Protein AF-0000000076528788 (afdb_homodimer)

Foldseek 3Di:
DLVVLLVLLLVLLVVLPPPPPPDDDDPPVPDDLVRLLVVLLVLDPLQVVLVVLLVVLVCCLVCVCVVAPFAQLDADPVFALADADPNANLGAYNRRGRLSNQLSQQSNLLLVLLLLLLVLLLVVLLVLLLCLLQVPDPSVVVSLVVLVVLQVDDLLVVLQVVLVVVVVCNAPSVVLSVSSSVRRNSVSSNSSNVSSNVQCPDPVNVVCVVVVPDPVCSSVPRRCVSSVLSSVLSSLLSSLVSSVVQLVCLLVPSHHDPPHHHLSVQLNSCVVVCPPRVSSNPVSVVSSVSNSSSSVSNSVSSSLSSNPVNPSDDDD/DLVVLLVLLLLLLVVLPPPPPPDPDDPPVPDDLVRLLVVLLVLDPLQVVLVVLLVVLVCCLVCVCVVAPFAQLDADPVFALADADPNANLGAYNRRGRLSNQLSQQSNLLLVLLLLLLVLLLVVLLVLLLCLLQVPDPSVVVSLVVLVVLQVDDLLVVLQVVLVVVVVCNAPSVVLSVSSSVRRNSVSSNSSNVSSNVQCPDPVNVVCVVVVPDPVCSSVPRRCVSSVLSSVLSSLLSSLVSSVVQLVCLLVPSHHDPPHHHLSVQLNSCVVVCPPRVSSNPVSVVSSVSNSSSSVSNSVSSSLSSNPVNPSDDDD

Organism: NCBI:txid131109

Radius of gyration: 26.45 Å; Cα contacts (8 Å, |Δi|>4): 963; chains: 2; bounding box: 67×75×66 Å

Structure (mmCIF, N/CA/C/O backbone):
data_AF-0000000076528788-model_v1
#
loop_
_entity.id
_entity.type
_entity.pdbx_description
1 polymer 'Oligopeptide transport system permease protein OppC'
#
loop_
_atom_site.group_PDB
_atom_site.id
_atom_site.type_symbol
_atom_site.label_atom_id
_atom_site.label_alt_id
_atom_site.label_comp_id
_atom_site.label_asym_id
_atom_site.label_entity_id
_atom_site.label_seq_id
_atom_site.pdbx_PDB_ins_code
_atom_site.Cartn_x
_atom_site.Cartn_y
_atom_site.Cartn_z
_atom_site.occupancy
_atom_site.B_iso_or_equiv
_atom_site.auth_seq_id
_atom_site.auth_comp_id
_atom_site.auth_asym_id
_atom_site.auth_atom_id
_atom_site.pdbx_PDB_model_num
ATOM 1 N N . MET A 1 1 ? -3.965 7.141 0.232 1 37.44 1 MET A N 1
ATOM 2 C CA . MET A 1 1 ? -5.367 7.434 0.521 1 37.44 1 MET A CA 1
ATOM 3 C C . MET A 1 1 ? -5.621 7.445 2.025 1 37.44 1 MET A C 1
ATOM 5 O O . MET A 1 1 ? -6.188 8.406 2.553 1 37.44 1 MET A O 1
ATOM 9 N N . ALA A 1 2 ? -4.988 6.371 2.525 1 42.28 2 ALA A N 1
ATOM 10 C CA . ALA A 1 2 ? -5.285 6.242 3.949 1 42.28 2 ALA A CA 1
ATOM 11 C C . ALA A 1 2 ? -4.641 7.367 4.75 1 42.28 2 ALA A C 1
ATOM 13 O O . ALA A 1 2 ? -5.266 7.941 5.645 1 42.28 2 ALA A O 1
ATOM 14 N N . ALA A 1 3 ? -3.469 7.75 4.141 1 44.28 3 ALA A N 1
ATOM 15 C CA . ALA A 1 3 ? -2.701 8.734 4.902 1 44.28 3 ALA A CA 1
ATOM 16 C C . ALA A 1 3 ? -3.348 10.109 4.824 1 44.28 3 ALA A C 1
ATOM 18 O O . ALA A 1 3 ? -3.445 10.82 5.832 1 44.28 3 ALA A O 1
ATOM 19 N N . ASP A 1 4 ? -3.74 10.453 3.6 1 43.31 4 ASP A N 1
ATOM 20 C CA . ASP A 1 4 ? -4.398 11.742 3.436 1 43.31 4 ASP A CA 1
ATOM 21 C C . ASP A 1 4 ? -5.676 11.82 4.27 1 43.31 4 ASP A C 1
ATOM 23 O O . ASP A 1 4 ? -5.973 12.859 4.867 1 43.31 4 ASP A O 1
ATOM 27 N N . ILE A 1 5 ? -6.27 10.766 4.273 1 47.62 5 ILE A N 1
ATOM 28 C CA . ILE A 1 5 ? -7.504 10.688 5.047 1 47.62 5 ILE A CA 1
ATOM 29 C C . ILE A 1 5 ? -7.191 10.82 6.535 1 47.62 5 ILE A C 1
ATOM 31 O O . ILE A 1 5 ? -7.902 11.516 7.266 1 47.62 5 ILE A O 1
ATOM 35 N N . LEU A 1 6 ? -5.965 10.242 6.746 1 49.59 6 LEU A N 1
ATOM 36 C CA . LEU A 1 6 ? -5.605 10.281 8.156 1 49.59 6 LEU A CA 1
ATOM 37 C C . LEU A 1 6 ? -5.16 11.68 8.57 1 49.59 6 LEU A C 1
ATOM 39 O O . LEU A 1 6 ? -5.465 12.133 9.672 1 49.59 6 LEU A O 1
ATOM 43 N N . VAL A 1 7 ? -4.512 12.312 7.566 1 48.91 7 VAL A N 1
ATOM 44 C CA . VAL A 1 7 ? -4.086 13.688 7.832 1 48.91 7 VAL A CA 1
ATOM 45 C C . VAL A 1 7 ? -5.309 14.594 7.945 1 48.91 7 VAL A C 1
ATOM 47 O O . VAL A 1 7 ? -5.406 15.398 8.875 1 48.91 7 VAL A O 1
ATOM 50 N N . ALA A 1 8 ? -6.141 14.43 7.004 1 50.41 8 ALA A N 1
ATOM 51 C CA . ALA A 1 8 ? -7.371 15.211 7.027 1 50.41 8 ALA A CA 1
ATOM 52 C C . ALA A 1 8 ? -8.195 14.906 8.273 1 50.41 8 ALA A C 1
ATOM 54 O O . ALA A 1 8 ? -8.742 15.812 8.906 1 50.41 8 ALA A O 1
ATOM 55 N N . ALA A 1 9 ? -8.164 13.672 8.594 1 49.31 9 ALA A N 1
ATOM 56 C CA . ALA A 1 9 ? -8.891 13.25 9.789 1 49.31 9 ALA A CA 1
ATOM 57 C C . ALA A 1 9 ? -8.219 13.781 11.055 1 49.31 9 ALA A C 1
ATOM 59 O O . ALA A 1 9 ? -8.898 14.188 12 1 49.31 9 ALA A O 1
ATOM 60 N N . ALA A 1 10 ? -6.859 13.82 11.039 1 53.12 10 ALA A N 1
ATOM 61 C CA . ALA A 1 10 ? -6.117 14.367 12.172 1 53.12 10 ALA A CA 1
ATOM 62 C C . ALA A 1 10 ? -6.344 15.867 12.305 1 53.12 10 ALA A C 1
ATOM 64 O O . ALA A 1 10 ? -6.523 16.375 13.414 1 53.12 10 ALA A O 1
ATOM 65 N N . ASP A 1 11 ? -6.379 16.516 11.211 1 50.5 11 ASP A N 1
ATOM 66 C CA . ASP A 1 11 ? -6.66 17.953 11.227 1 50.5 11 ASP A CA 1
ATOM 67 C C . ASP A 1 11 ? -8.062 18.234 11.75 1 50.5 11 ASP A C 1
ATOM 69 O O . ASP A 1 11 ? -8.266 19.156 12.531 1 50.5 11 ASP A O 1
ATOM 73 N N . ALA A 1 12 ? -9.016 17.406 11.383 1 51.03 12 ALA A N 1
ATOM 74 C CA . ALA A 1 12 ? -10.398 17.547 11.836 1 51.03 12 ALA A CA 1
ATOM 75 C C . ALA A 1 12 ? -10.516 17.297 13.336 1 51.03 12 ALA A C 1
ATOM 77 O O . ALA A 1 12 ? -11.234 18.016 14.031 1 51.03 12 ALA A O 1
ATOM 78 N N . ALA A 1 13 ? -9.789 16.344 13.773 1 53.69 13 ALA A N 1
ATOM 79 C CA . ALA A 1 13 ? -9.812 16.016 15.195 1 53.69 13 ALA A CA 1
ATOM 80 C C . ALA A 1 13 ? -9.227 17.156 16.031 1 53.69 13 ALA A C 1
ATOM 82 O O . ALA A 1 13 ? -9.734 17.469 17.109 1 53.69 13 ALA A O 1
ATOM 83 N N . GLU A 1 14 ? -8.172 17.797 15.539 1 52.09 14 GLU A N 1
ATOM 84 C CA . GLU A 1 14 ? -7.562 18.938 16.234 1 52.09 14 GLU A CA 1
ATOM 85 C C . GLU A 1 14 ? -8.508 20.125 16.266 1 52.09 14 GLU A C 1
ATOM 87 O O . GLU A 1 14 ? -8.57 20.859 17.266 1 52.09 14 GLU A O 1
ATOM 92 N N . ALA A 1 15 ? -9.258 20.359 15.258 1 51.12 15 ALA A N 1
ATOM 93 C CA . ALA A 1 15 ? -10.219 21.453 15.188 1 51.12 15 ALA A CA 1
ATOM 94 C C . ALA A 1 15 ? -11.367 21.234 16.172 1 51.12 15 ALA A C 1
ATOM 96 O O . ALA A 1 15 ? -11.906 22.188 16.734 1 51.12 15 ALA A O 1
ATOM 97 N N . ASP A 1 16 ? -11.727 20.047 16.297 1 50.97 16 ASP A N 1
ATOM 98 C CA . ASP A 1 16 ? -12.797 19.703 17.219 1 50.97 16 ASP A CA 1
ATOM 99 C C . ASP A 1 16 ? -12.414 20.047 18.656 1 50.97 16 ASP A C 1
ATOM 101 O O . ASP A 1 16 ? -13.273 20.375 19.469 1 50.97 16 ASP A O 1
ATOM 105 N N . GLN A 1 17 ? -11.117 20.016 18.891 1 49.69 17 GLN A N 1
ATOM 106 C CA . GLN A 1 17 ? -10.641 20.281 20.25 1 49.69 17 GLN A CA 1
ATOM 107 C C . GLN A 1 17 ? -10.758 21.75 20.594 1 49.69 17 GLN A C 1
ATOM 109 O O . GLN A 1 17 ? -10.75 22.125 21.766 1 49.69 17 GLN A O 1
ATOM 114 N N . THR A 1 18 ? -10.648 22.688 19.578 1 43.12 18 THR A N 1
ATOM 115 C CA . THR A 1 18 ? -10.789 24.094 19.922 1 43.12 18 THR A CA 1
ATOM 116 C C . THR A 1 18 ? -12.234 24.422 20.297 1 43.12 18 THR A C 1
ATOM 118 O O . THR A 1 18 ? -13.141 24.281 19.484 1 43.12 18 THR A O 1
ATOM 121 N N . GLY A 1 19 ? -12.711 24.031 21.391 1 40.28 19 GLY A N 1
ATOM 122 C CA . GLY A 1 19 ? -13.953 24.25 22.125 1 40.28 19 GLY A CA 1
ATOM 123 C C . GLY A 1 19 ? -14.547 25.625 21.906 1 40.28 19 GLY A C 1
ATOM 124 O O . GLY A 1 19 ? -14.102 26.594 22.516 1 40.28 19 GLY A O 1
ATOM 125 N N . MET A 1 20 ? -15.094 25.969 20.766 1 37.53 20 MET A N 1
ATOM 126 C CA . MET A 1 20 ? -15.836 27.219 20.766 1 37.53 20 MET A CA 1
ATOM 127 C C . MET A 1 20 ? -16.766 27.297 21.969 1 37.53 20 MET A C 1
ATOM 129 O O . MET A 1 20 ? -17.453 26.312 22.297 1 37.53 20 MET A O 1
ATOM 133 N N . PRO A 1 21 ? -16.609 28.234 22.812 1 36.91 21 PRO A N 1
ATOM 134 C CA . PRO A 1 21 ? -17.5 28.438 23.969 1 36.91 21 PRO A CA 1
ATOM 135 C C . PRO A 1 21 ? -18.984 28.312 23.594 1 36.91 21 PRO A C 1
ATOM 137 O O . PRO A 1 21 ? -19.375 28.656 22.484 1 36.91 21 PRO A O 1
ATOM 140 N N . ASP A 1 22 ? -19.641 27.312 24.078 1 38.69 22 ASP A N 1
ATOM 141 C CA . ASP A 1 22 ? -21.094 27.156 24.062 1 38.69 22 ASP A CA 1
ATOM 142 C C . ASP A 1 22 ? -21.781 28.453 24.469 1 38.69 22 ASP A C 1
ATOM 144 O O . ASP A 1 22 ? -21.75 28.844 25.641 1 38.69 22 ASP A O 1
ATOM 148 N N . ASP A 1 23 ? -21.688 29.516 23.781 1 35.12 23 ASP A N 1
ATOM 149 C CA . ASP A 1 23 ? -22.547 30.625 24.172 1 35.12 23 ASP A CA 1
ATOM 150 C C . ASP A 1 23 ? -24 30.172 24.359 1 35.12 23 ASP A C 1
ATOM 152 O O . ASP A 1 23 ? -24.469 29.297 23.641 1 35.12 23 ASP A O 1
ATOM 156 N N . GLY A 1 24 ? -24.781 30.344 25.5 1 35.34 24 GLY A N 1
ATOM 157 C CA . GLY A 1 24 ? -26.078 30.156 26.125 1 35.34 24 GLY A CA 1
ATOM 158 C C . GLY A 1 24 ? -27.25 30.359 25.172 1 35.34 24 GLY A C 1
ATOM 159 O O . GLY A 1 24 ? -28.406 30.156 25.531 1 35.34 24 GLY A O 1
ATOM 160 N N . SER A 1 25 ? -27.406 31.547 24.484 1 39.34 25 SER A N 1
ATOM 161 C CA . SER A 1 25 ? -28.766 32.062 24.359 1 39.34 25 SER A CA 1
ATOM 162 C C . SER A 1 25 ? -29.641 31.156 23.5 1 39.34 25 SER A C 1
ATOM 164 O O . SER A 1 25 ? -30.75 30.797 23.922 1 39.34 25 SER A O 1
ATOM 166 N N . ARG A 1 26 ? -30.125 31.672 22.141 1 39.69 26 ARG A N 1
ATOM 167 C CA . ARG A 1 26 ? -31.328 31.344 21.391 1 39.69 26 ARG A CA 1
ATOM 168 C C . ARG A 1 26 ? -31.297 29.906 20.891 1 39.69 26 ARG A C 1
ATOM 170 O O . ARG A 1 26 ? -30.234 29.406 20.516 1 39.69 26 ARG A O 1
ATOM 177 N N . GLU A 1 27 ? -32.312 28.984 21.25 1 41.12 27 GLU A N 1
ATOM 178 C CA . GLU A 1 27 ? -32.719 27.609 20.984 1 41.12 27 GLU A CA 1
ATOM 179 C C . GLU A 1 27 ? -32.531 27.266 19.516 1 41.12 27 GLU A C 1
ATOM 181 O O . GLU A 1 27 ? -33.5 27.297 18.75 1 41.12 27 GLU A O 1
ATOM 186 N N . THR A 1 28 ? -31.984 27.969 18.641 1 43.16 28 THR A N 1
ATOM 187 C CA . THR A 1 28 ? -31.859 27.344 17.312 1 43.16 28 THR A CA 1
ATOM 188 C C . THR A 1 28 ? -31.469 25.875 17.438 1 43.16 28 THR A C 1
ATOM 190 O O . THR A 1 28 ? -30.562 25.531 18.203 1 43.16 28 THR A O 1
ATOM 193 N N . ARG A 1 29 ? -32.469 24.953 17.297 1 47.28 29 ARG A N 1
ATOM 194 C CA . ARG A 1 29 ? -32.312 23.5 17.344 1 47.28 29 ARG A CA 1
ATOM 195 C C . ARG A 1 29 ? -30.891 23.094 16.953 1 47.28 29 ARG A C 1
ATOM 197 O O . ARG A 1 29 ? -30.531 23.125 15.773 1 47.28 29 ARG A O 1
ATOM 204 N N . ARG A 1 30 ? -29.891 23.359 17.609 1 58.47 30 ARG A N 1
ATOM 205 C CA . ARG A 1 30 ? -28.484 23.047 17.438 1 58.47 30 ARG A CA 1
ATOM 206 C C . ARG A 1 30 ? -28.297 21.578 17.062 1 58.47 30 ARG A C 1
ATOM 208 O O . ARG A 1 30 ? -28.688 20.688 17.828 1 58.47 30 ARG A O 1
ATOM 215 N N . LEU A 1 31 ? -28.438 21.234 15.812 1 70.38 31 LEU A N 1
ATOM 216 C CA . LEU A 1 31 ? -28.188 19.891 15.32 1 70.38 31 LEU A CA 1
ATOM 217 C C . LEU A 1 31 ? -27 19.25 16.031 1 70.38 31 LEU A C 1
ATOM 219 O O . LEU A 1 31 ? -26.031 19.938 16.344 1 70.38 31 LEU A O 1
ATOM 223 N N . SER A 1 32 ? -27.344 18.156 16.516 1 78.69 32 SER A N 1
ATOM 224 C CA . SER A 1 32 ? -26.266 17.375 17.094 1 78.69 32 SER A CA 1
ATOM 225 C C . SER A 1 32 ? -25.125 17.172 16.094 1 78.69 32 SER A C 1
ATOM 227 O O . SER A 1 32 ? -25.328 17.297 14.891 1 78.69 32 SER A O 1
ATOM 229 N N . ARG A 1 33 ? -23.969 17.172 16.516 1 80.12 33 ARG A N 1
ATOM 230 C CA . ARG A 1 33 ? -22.812 16.938 15.664 1 80.12 33 ARG A CA 1
ATOM 231 C C . ARG A 1 33 ? -23.062 15.828 14.664 1 80.12 33 ARG A C 1
ATOM 233 O O . ARG A 1 33 ? -22.688 15.93 13.492 1 80.12 33 ARG A O 1
ATOM 240 N N . ARG A 1 34 ? -23.766 14.859 15.18 1 83.75 34 ARG A N 1
ATOM 241 C CA . ARG A 1 34 ? -24.094 13.727 14.312 1 83.75 34 ARG A CA 1
ATOM 242 C C . ARG A 1 34 ? -25.047 14.148 13.195 1 83.75 34 ARG A C 1
ATOM 244 O O . ARG A 1 34 ? -24.906 13.703 12.055 1 83.75 34 ARG A O 1
ATOM 251 N N . GLN A 1 35 ? -25.906 14.898 13.508 1 87.5 35 GLN A N 1
ATOM 252 C CA . GLN A 1 35 ? -26.891 15.367 12.523 1 87.5 35 GLN A CA 1
ATOM 253 C C . GLN A 1 35 ? -26.219 16.234 11.461 1 87.5 35 GLN A C 1
ATOM 255 O O . GLN A 1 35 ? -26.562 16.141 10.281 1 87.5 35 GLN A O 1
ATOM 260 N N . ILE A 1 36 ? -25.297 17.016 11.922 1 86.62 36 ILE A N 1
ATOM 261 C CA . ILE A 1 36 ? -24.594 17.891 10.992 1 86.62 36 ILE A CA 1
ATOM 262 C C . ILE A 1 36 ? -23.766 17.047 10.031 1 86.62 36 ILE A C 1
ATOM 264 O O . ILE A 1 36 ? -23.766 17.297 8.82 1 86.62 36 ILE A O 1
ATOM 268 N N . ILE A 1 37 ? -23.141 16.094 10.57 1 88.19 37 ILE A N 1
ATOM 269 C CA . ILE A 1 37 ? -22.297 15.219 9.758 1 88.19 37 ILE A CA 1
ATOM 270 C C . ILE A 1 37 ? -23.156 14.453 8.758 1 88.19 37 ILE A C 1
ATOM 272 O O . ILE A 1 37 ? -22.797 14.336 7.582 1 88.19 37 ILE A O 1
ATOM 276 N N . LEU A 1 38 ? -24.297 14.016 9.227 1 89.56 38 LEU A N 1
ATOM 277 C CA . LEU A 1 38 ? -25.172 13.25 8.359 1 89.56 38 LEU A CA 1
ATOM 278 C C . LEU A 1 38 ? -25.75 14.125 7.25 1 89.56 38 LEU A C 1
ATOM 280 O O . LEU A 1 38 ? -25.906 13.68 6.113 1 89.56 38 LEU A O 1
ATOM 284 N N . ARG A 1 39 ? -26.047 15.297 7.586 1 89.56 39 ARG A N 1
ATOM 285 C CA . ARG A 1 39 ? -26.594 16.219 6.598 1 89.56 39 ARG A CA 1
ATOM 286 C C . ARG A 1 39 ? -25.547 16.578 5.551 1 89.56 39 ARG A C 1
ATOM 288 O O . ARG A 1 39 ? -25.844 16.641 4.355 1 89.56 39 ARG A O 1
ATOM 295 N N . ARG A 1 40 ? -24.375 16.797 6.039 1 89.88 40 ARG A N 1
ATOM 296 C CA . ARG A 1 40 ? -23.297 17.109 5.125 1 89.88 40 ARG A CA 1
ATOM 297 C C . ARG A 1 40 ? -22.984 15.938 4.203 1 89.88 40 ARG A C 1
ATOM 299 O O . ARG A 1 40 ? -22.734 16.125 3.01 1 89.88 40 ARG A O 1
ATOM 306 N N . PHE A 1 41 ? -23.047 14.844 4.746 1 92.44 41 PHE A N 1
ATOM 307 C CA . PHE A 1 41 ? -22.828 13.633 3.965 1 92.44 41 PHE A CA 1
ATOM 308 C C . PHE A 1 41 ? -23.922 13.469 2.906 1 92.44 41 PHE A C 1
ATOM 310 O O . PHE A 1 41 ? -23.625 13.172 1.747 1 92.44 41 PHE A O 1
ATOM 317 N N . ALA A 1 42 ? -25.125 13.688 3.305 1 93 42 ALA A N 1
ATOM 318 C CA . ALA A 1 42 ? -26.281 13.5 2.42 1 93 42 ALA A CA 1
ATOM 319 C C . ALA A 1 42 ? -26.281 14.531 1.299 1 93 42 ALA A C 1
ATOM 321 O O . ALA A 1 42 ? -26.844 14.297 0.228 1 93 42 ALA A O 1
ATOM 322 N N . ARG A 1 43 ? -25.578 15.539 1.526 1 91.06 43 ARG A N 1
ATOM 323 C CA . ARG A 1 43 ? -25.547 16.609 0.53 1 91.06 43 ARG A CA 1
ATOM 324 C C . ARG A 1 43 ? -24.469 16.344 -0.509 1 91.06 43 ARG A C 1
ATOM 326 O O . ARG A 1 43 ? -24.5 16.922 -1.603 1 91.06 43 ARG A O 1
ATOM 333 N N . ASN A 1 44 ? -23.578 15.531 -0.139 1 91.31 44 ASN A N 1
ATOM 334 C CA . ASN A 1 44 ? -22.516 15.156 -1.068 1 91.31 44 ASN A CA 1
ATOM 335 C C . ASN A 1 44 ? -22.969 14.047 -2.016 1 91.31 44 ASN A C 1
ATOM 337 O O . ASN A 1 44 ? -23.094 12.891 -1.609 1 91.31 44 ASN A O 1
ATOM 341 N N . ARG A 1 45 ? -23.109 14.328 -3.211 1 92.62 45 ARG A N 1
ATOM 342 C CA . ARG A 1 45 ? -23.656 13.391 -4.191 1 92.62 45 ARG A CA 1
ATOM 343 C C . ARG A 1 45 ? -22.75 12.18 -4.363 1 92.62 45 ARG A C 1
ATOM 345 O O . ARG A 1 45 ? -23.219 11.055 -4.492 1 92.62 45 ARG A O 1
ATOM 352 N N . SER A 1 46 ? -21.469 12.445 -4.445 1 91.06 46 SER A N 1
ATOM 353 C CA . SER A 1 46 ? -20.531 11.344 -4.609 1 91.06 46 SER A CA 1
ATOM 354 C C . SER A 1 46 ? -20.562 10.414 -3.398 1 91.06 46 SER A C 1
ATOM 356 O O . SER A 1 46 ? -20.453 9.195 -3.543 1 91.06 46 SER A O 1
ATOM 358 N N . ALA A 1 47 ? -20.688 11.016 -2.266 1 92.75 47 ALA A N 1
ATOM 359 C CA . ALA A 1 47 ? -20.75 10.227 -1.038 1 92.75 47 ALA A CA 1
ATOM 360 C C . ALA A 1 47 ? -22 9.352 -1.002 1 92.75 47 ALA A C 1
ATOM 362 O O . ALA A 1 47 ? -21.938 8.172 -0.675 1 92.75 47 ALA A O 1
ATOM 363 N N . VAL A 1 48 ? -23.078 9.93 -1.364 1 95.25 48 VAL A N 1
ATOM 364 C CA . VAL A 1 48 ? -24.344 9.211 -1.357 1 95.25 48 VAL A CA 1
ATOM 365 C C . VAL A 1 48 ? -24.328 8.117 -2.422 1 95.25 48 VAL A C 1
ATOM 367 O O . VAL A 1 48 ? -24.812 7.008 -2.188 1 95.25 48 VAL A O 1
ATOM 370 N N . ALA A 1 49 ? -23.781 8.422 -3.537 1 95.5 49 ALA A N 1
ATOM 371 C CA . ALA A 1 49 ? -23.656 7.414 -4.586 1 95.5 49 ALA A CA 1
ATOM 372 C C . ALA A 1 49 ? -22.828 6.23 -4.109 1 95.5 49 ALA A C 1
ATOM 374 O O . ALA A 1 49 ? -23.141 5.074 -4.41 1 95.5 49 ALA A O 1
ATOM 375 N N . GLY A 1 50 ? -21.734 6.559 -3.434 1 95.12 50 GLY A N 1
ATOM 376 C CA . GLY A 1 50 ? -20.922 5.504 -2.867 1 95.12 50 GLY A CA 1
ATOM 377 C C . GLY A 1 50 ? -21.656 4.641 -1.867 1 95.12 50 GLY A C 1
ATOM 378 O O . GLY A 1 50 ? -21.531 3.412 -1.891 1 95.12 50 GLY A O 1
ATOM 379 N N . LEU A 1 51 ? -22.469 5.219 -1.066 1 95.62 51 LEU A N 1
ATOM 380 C CA . LEU A 1 51 ? -23.219 4.484 -0.063 1 95.62 51 LEU A CA 1
ATOM 381 C C . LEU A 1 51 ? -24.281 3.598 -0.72 1 95.62 51 LEU A C 1
ATOM 383 O O . LEU A 1 51 ? -24.438 2.43 -0.356 1 95.62 51 LEU A O 1
ATOM 387 N N . VAL A 1 52 ? -24.969 4.164 -1.602 1 97.19 52 VAL A N 1
ATOM 388 C CA . VAL A 1 52 ? -26 3.416 -2.305 1 97.19 52 VAL A CA 1
ATOM 389 C C . VAL A 1 52 ? -25.375 2.248 -3.062 1 97.19 52 VAL A C 1
ATOM 391 O O . VAL A 1 52 ? -25.891 1.129 -3.029 1 97.19 52 VAL A O 1
ATOM 394 N N . GLY A 1 53 ? -24.297 2.566 -3.764 1 97.31 53 GLY A N 1
ATOM 395 C CA . GLY A 1 53 ? -23.594 1.505 -4.461 1 97.31 53 GLY A CA 1
ATOM 396 C C . GLY A 1 53 ? -23.141 0.391 -3.541 1 97.31 53 GLY A C 1
ATOM 397 O O . GLY A 1 53 ? -23.266 -0.789 -3.867 1 97.31 53 GLY A O 1
ATOM 398 N N . LEU A 1 54 ? -22.594 0.75 -2.441 1 96 54 LEU A N 1
ATOM 399 C CA . LEU A 1 54 ? -22.125 -0.233 -1.469 1 96 54 LEU A CA 1
ATOM 400 C C . LEU A 1 54 ? -23.297 -1.065 -0.94 1 96 54 LEU A C 1
ATOM 402 O O . LEU A 1 54 ? -23.172 -2.279 -0.763 1 96 54 LEU A O 1
ATOM 406 N N . LEU A 1 55 ? -24.438 -0.423 -0.652 1 96.94 55 LEU A N 1
ATOM 407 C CA . LEU A 1 55 ? -25.609 -1.134 -0.168 1 96.94 55 LEU A CA 1
ATOM 408 C C . LEU A 1 55 ? -26.125 -2.117 -1.215 1 96.94 55 LEU A C 1
ATOM 410 O O . LEU A 1 55 ? -26.578 -3.213 -0.875 1 96.94 55 LEU A O 1
ATOM 414 N N . LEU A 1 56 ? -26 -1.7 -2.418 1 97.62 56 LEU A N 1
ATOM 415 C CA . LEU A 1 56 ? -26.406 -2.596 -3.498 1 97.62 56 LEU A CA 1
ATOM 416 C C . LEU A 1 56 ? -25.484 -3.811 -3.568 1 97.62 56 LEU A C 1
ATOM 418 O O . LEU A 1 56 ? -25.938 -4.93 -3.803 1 97.62 56 LEU A O 1
ATOM 422 N N . ILE A 1 57 ? -24.234 -3.59 -3.398 1 97.5 57 ILE A N 1
ATOM 423 C CA . ILE A 1 57 ? -23.266 -4.684 -3.432 1 97.5 57 ILE A CA 1
ATOM 424 C C . ILE A 1 57 ? -23.5 -5.605 -2.236 1 97.5 57 ILE A C 1
ATOM 426 O O . ILE A 1 57 ? -23.391 -6.832 -2.359 1 97.5 57 ILE A O 1
ATOM 430 N N . VAL A 1 58 ? -23.797 -5.066 -1.092 1 97.12 58 VAL A N 1
ATOM 431 C CA . VAL A 1 58 ? -24.109 -5.855 0.098 1 97.12 58 VAL A CA 1
ATOM 432 C C . VAL A 1 58 ? -25.359 -6.695 -0.144 1 97.12 58 VAL A C 1
ATOM 434 O O . VAL A 1 58 ? -25.406 -7.871 0.225 1 97.12 58 VAL A O 1
ATOM 437 N N . ALA A 1 59 ? -26.328 -6.078 -0.735 1 97.69 59 ALA A N 1
ATOM 438 C CA . ALA A 1 59 ? -27.547 -6.805 -1.076 1 97.69 59 ALA A CA 1
ATOM 439 C C . ALA A 1 59 ? -27.266 -7.934 -2.059 1 97.69 59 ALA A C 1
ATOM 441 O O . ALA A 1 59 ? -27.812 -9.031 -1.93 1 97.69 59 ALA A O 1
ATOM 442 N N . PHE A 1 60 ? -26.422 -7.613 -3.043 1 97.38 60 PHE A N 1
ATOM 443 C CA . PHE A 1 60 ? -26 -8.609 -4.016 1 97.38 60 PHE A CA 1
ATOM 444 C C . PHE A 1 60 ? -25.312 -9.781 -3.318 1 97.38 60 PHE A C 1
ATOM 446 O O . PHE A 1 60 ? -25.594 -10.945 -3.615 1 97.38 60 PHE A O 1
ATOM 453 N N . ALA A 1 61 ? -24.438 -9.508 -2.359 1 96.88 61 ALA A N 1
ATOM 454 C CA . ALA A 1 61 ? -23.688 -10.523 -1.623 1 96.88 61 ALA A CA 1
ATOM 455 C C . ALA A 1 61 ? -24.609 -11.336 -0.714 1 96.88 61 ALA A C 1
ATOM 457 O O . ALA A 1 61 ? -24.422 -12.539 -0.543 1 96.88 61 ALA A O 1
ATOM 458 N N . ALA A 1 62 ? -25.609 -10.703 -0.158 1 96.19 62 ALA A N 1
ATOM 459 C CA . ALA A 1 62 ? -26.469 -11.344 0.825 1 96.19 62 ALA A CA 1
ATOM 460 C C . ALA A 1 62 ? -27.562 -12.148 0.141 1 96.19 62 ALA A C 1
ATOM 462 O O . ALA A 1 62 ? -27.906 -13.258 0.577 1 96.19 62 ALA A O 1
ATOM 463 N N . PHE A 1 63 ? -28.094 -11.602 -1.01 1 95.5 63 PHE A N 1
ATOM 464 C CA . PHE A 1 63 ? -29.297 -12.203 -1.563 1 95.5 63 PHE A CA 1
ATOM 465 C C . PHE A 1 63 ? -29.047 -12.719 -2.975 1 95.5 63 PHE A C 1
ATOM 467 O O . PHE A 1 63 ? -29.953 -13.289 -3.602 1 95.5 63 PHE A O 1
ATOM 474 N N . GLY A 1 64 ? -27.906 -12.562 -3.459 1 94 64 GLY A N 1
ATOM 475 C CA . GLY A 1 64 ? -27.641 -12.977 -4.828 1 94 64 GLY A CA 1
ATOM 476 C C . GLY A 1 64 ? -27.875 -14.453 -5.066 1 94 64 GLY A C 1
ATOM 477 O O . GLY A 1 64 ? -28.281 -14.852 -6.16 1 94 64 GLY A O 1
ATOM 478 N N . ASN A 1 65 ? -27.641 -15.258 -4.055 1 92.12 65 ASN A N 1
ATOM 479 C CA . ASN A 1 65 ? -27.812 -16.703 -4.188 1 92.12 65 ASN A CA 1
ATOM 480 C C . ASN A 1 65 ? -29.281 -17.078 -4.387 1 92.12 65 ASN A C 1
ATOM 482 O O . ASN A 1 65 ? -29.578 -18.172 -4.863 1 92.12 65 ASN A O 1
ATOM 486 N N . LEU A 1 66 ? -30.172 -16.203 -4.109 1 93.12 66 LEU A N 1
ATOM 487 C CA . LEU A 1 66 ? -31.594 -16.469 -4.27 1 93.12 66 LEU A CA 1
ATOM 488 C C . LEU A 1 66 ? -32.031 -16.266 -5.719 1 93.12 66 LEU A C 1
ATOM 490 O O . LEU A 1 66 ? -33.094 -16.719 -6.121 1 93.12 66 LEU A O 1
ATOM 4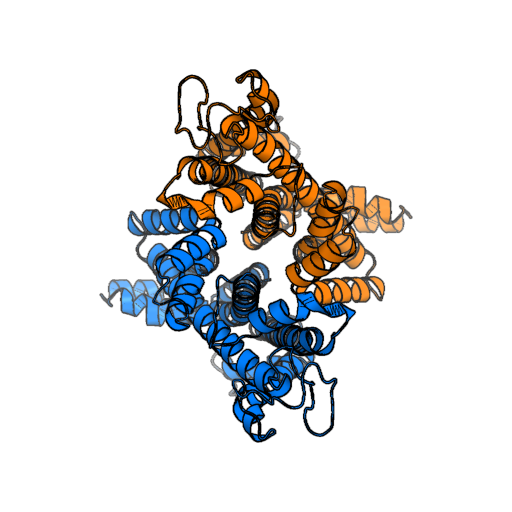94 N N . LEU A 1 67 ? -31.141 -15.648 -6.484 1 93 67 LEU A N 1
ATOM 495 C CA . LEU A 1 67 ? -31.5 -15.305 -7.855 1 93 67 LEU A CA 1
ATOM 496 C C . LEU A 1 67 ? -31.109 -16.422 -8.812 1 93 67 LEU A C 1
ATOM 498 O O . LEU A 1 67 ? -31.469 -16.391 -9.992 1 93 67 LEU A O 1
ATOM 502 N N . THR A 1 68 ? -30.359 -17.312 -8.32 1 91.06 68 THR A N 1
ATOM 503 C CA . THR A 1 68 ? -29.938 -18.438 -9.156 1 91.06 68 THR A CA 1
ATOM 504 C C . THR A 1 68 ? -30.172 -19.766 -8.445 1 91.06 68 THR A C 1
ATOM 506 O O . THR A 1 68 ? -30.109 -19.844 -7.219 1 91.06 68 THR A O 1
ATOM 509 N N . PRO A 1 69 ? -30.516 -20.734 -9.211 1 91.75 69 PRO A N 1
ATOM 510 C CA . PRO A 1 69 ? -30.719 -22.062 -8.609 1 91.75 69 PRO A CA 1
ATOM 511 C C . PRO A 1 69 ? -29.406 -22.812 -8.367 1 91.75 69 PRO A C 1
ATOM 513 O O . PRO A 1 69 ? -29.406 -23.875 -7.738 1 91.75 69 PRO A O 1
ATOM 516 N N . TRP A 1 70 ? -28.328 -22.219 -8.742 1 92.75 70 TRP A N 1
ATOM 517 C CA . TRP A 1 70 ? -27.047 -22.922 -8.68 1 92.75 70 TRP A CA 1
ATOM 518 C C . TRP A 1 70 ? -26.281 -22.531 -7.422 1 92.75 70 TRP A C 1
ATOM 520 O O . TRP A 1 70 ? -26.266 -21.375 -7.023 1 92.75 70 TRP A O 1
ATOM 530 N N . GLY A 1 71 ? -25.688 -23.562 -6.82 1 92.75 71 GLY A N 1
ATOM 531 C CA . GLY A 1 71 ? -24.703 -23.312 -5.773 1 92.75 71 GLY A CA 1
ATOM 532 C C . GLY A 1 71 ? -23.328 -22.969 -6.316 1 92.75 71 GLY A C 1
ATOM 533 O O . GLY A 1 71 ? -22.969 -23.391 -7.422 1 92.75 71 GLY A O 1
ATOM 534 N N . TYR A 1 72 ? -22.562 -22.25 -5.516 1 91.94 72 TYR A N 1
ATOM 535 C CA . TYR A 1 72 ? -21.266 -21.812 -6.016 1 91.94 72 TYR A CA 1
ATOM 536 C C . TYR A 1 72 ? -20.312 -22.984 -6.184 1 91.94 72 TYR A C 1
ATOM 538 O O . TYR A 1 72 ? -19.344 -22.891 -6.934 1 91.94 72 TYR A O 1
ATOM 546 N N . SER A 1 73 ? -20.578 -24.156 -5.461 1 91.75 73 SER A N 1
ATOM 547 C CA . SER A 1 73 ? -19.688 -25.312 -5.555 1 91.75 73 SER A CA 1
ATOM 548 C C . SER A 1 73 ? -20.297 -26.406 -6.445 1 91.75 73 SER A C 1
ATOM 550 O O . SER A 1 73 ? -19.672 -27.438 -6.672 1 91.75 73 SER A O 1
ATOM 552 N N . GLU A 1 74 ? -21.484 -26.141 -6.957 1 92.44 74 GLU A N 1
ATOM 553 C CA . GLU A 1 74 ? -22.172 -27.125 -7.773 1 92.44 74 GLU A CA 1
ATOM 554 C C . GLU A 1 74 ? -21.609 -27.188 -9.188 1 92.44 74 GLU A C 1
ATOM 556 O O . GLU A 1 74 ? -21.344 -26.141 -9.797 1 92.44 74 GLU A O 1
ATOM 561 N N . VAL A 1 75 ? -21.406 -28.391 -9.664 1 93.94 75 VAL A N 1
ATOM 562 C CA . VAL A 1 75 ? -20.844 -28.578 -11 1 93.94 75 VAL A CA 1
ATOM 563 C C . VAL A 1 75 ? -21.953 -28.984 -11.969 1 93.94 75 VAL A C 1
ATOM 565 O O . VAL A 1 75 ? -22.719 -29.922 -11.703 1 93.94 75 VAL A O 1
ATOM 568 N N . ASP A 1 76 ? -22.125 -28.234 -13 1 93.19 76 ASP A N 1
ATOM 569 C CA . ASP A 1 76 ? -22.984 -28.609 -14.109 1 93.19 76 ASP A CA 1
ATOM 570 C C . ASP A 1 76 ? -22.188 -29.328 -15.203 1 93.19 76 ASP A C 1
ATOM 572 O O . ASP A 1 76 ? -21.609 -28.672 -16.078 1 93.19 76 ASP A O 1
ATOM 576 N N . SER A 1 77 ? -22.266 -30.562 -15.273 1 91.75 77 SER A N 1
ATOM 577 C CA . SER A 1 77 ? -21.422 -31.391 -16.125 1 91.75 77 SER A CA 1
ATOM 578 C C . SER A 1 77 ? -21.797 -31.25 -17.594 1 91.75 77 SER A C 1
ATOM 580 O O . SER A 1 77 ? -21.031 -31.625 -18.484 1 91.75 77 SER A O 1
ATOM 582 N N . GLY A 1 78 ? -22.828 -30.609 -17.844 1 90.75 78 GLY A N 1
ATOM 583 C CA . GLY A 1 78 ? -23.266 -30.469 -19.234 1 90.75 78 GLY A CA 1
ATOM 584 C C . GLY A 1 78 ? -22.859 -29.141 -19.844 1 90.75 78 GLY A C 1
ATOM 585 O O . GLY A 1 78 ? -22.969 -28.953 -21.062 1 90.75 78 GLY A O 1
ATOM 586 N N . HIS A 1 79 ? -22.375 -28.266 -19.109 1 92.25 79 HIS A N 1
ATOM 587 C CA . HIS A 1 79 ? -22.094 -26.922 -19.594 1 92.25 79 HIS A CA 1
ATOM 588 C C . HIS A 1 79 ? -20.75 -26.422 -19.109 1 92.25 79 HIS A C 1
ATOM 590 O O . HIS A 1 79 ? -20.672 -25.562 -18.234 1 92.25 79 HIS A O 1
ATOM 596 N N . PHE A 1 80 ? -19.688 -26.828 -19.781 1 93.62 80 PHE A N 1
ATOM 597 C CA . PHE A 1 80 ? -18.344 -26.375 -19.469 1 93.62 80 PHE A CA 1
ATOM 598 C C . PHE A 1 80 ? -17.953 -25.172 -20.328 1 93.62 80 PHE A C 1
ATOM 600 O O . PHE A 1 80 ? -18.219 -25.156 -21.531 1 93.62 80 PHE A O 1
ATOM 607 N N . LEU A 1 81 ? -17.453 -24.172 -19.672 1 95.25 81 LEU A N 1
ATOM 608 C CA . LEU A 1 81 ? -16.938 -23 -20.375 1 95.25 81 LEU A CA 1
ATOM 609 C C . LEU A 1 81 ? -18 -22.422 -21.312 1 95.25 81 LEU A C 1
ATOM 611 O O . LEU A 1 81 ? -17.703 -22.109 -22.469 1 95.25 81 LEU A O 1
ATOM 615 N N . GLN A 1 82 ? -19.188 -22.406 -20.797 1 95.62 82 GLN A N 1
ATOM 616 C CA . GLN A 1 82 ? -20.281 -21.812 -21.547 1 95.62 82 GLN A CA 1
ATOM 617 C C . GLN A 1 82 ? -20.375 -20.312 -21.297 1 95.62 82 GLN A C 1
ATOM 619 O O . GLN A 1 82 ? -20.328 -19.859 -20.141 1 95.62 82 GLN A O 1
ATOM 624 N N . PRO A 1 83 ? -20.453 -19.531 -22.359 1 96 83 PRO A N 1
ATOM 625 C CA . PRO A 1 83 ? -20.641 -18.094 -22.172 1 96 83 PRO A CA 1
ATOM 626 C C . PRO A 1 83 ? -21.969 -17.75 -21.484 1 96 83 PRO A C 1
ATOM 628 O O . PRO A 1 83 ? -22.797 -18.641 -21.281 1 96 83 PRO A O 1
ATOM 631 N N . PRO A 1 84 ? -22.094 -16.516 -21.109 1 96.81 84 PRO A N 1
ATOM 632 C CA . PRO A 1 84 ? -23.344 -16.125 -20.469 1 96.81 84 PRO A CA 1
ATOM 633 C C . PRO A 1 84 ? -24.578 -16.547 -21.25 1 96.81 84 PRO A C 1
ATOM 635 O O . PRO A 1 84 ? -24.594 -16.453 -22.484 1 96.81 84 PRO A O 1
ATOM 638 N N . SER A 1 85 ? -25.484 -17.141 -20.531 1 95.44 85 SER A N 1
ATOM 639 C CA . SER A 1 85 ? -26.75 -17.641 -21.094 1 95.44 85 SER A CA 1
ATOM 640 C C . SER A 1 85 ? -27.906 -17.438 -20.125 1 95.44 85 SER A C 1
ATOM 642 O O . SER A 1 85 ? -27.719 -16.891 -19.031 1 95.44 85 SER A O 1
ATOM 644 N N . ALA A 1 86 ? -29.031 -17.812 -20.562 1 94.06 86 ALA A N 1
ATOM 645 C CA . ALA A 1 86 ? -30.219 -17.672 -19.719 1 94.06 86 ALA A CA 1
ATOM 646 C C . ALA A 1 86 ? -30.125 -18.594 -18.5 1 94.06 86 ALA A C 1
ATOM 648 O O . ALA A 1 86 ? -30.641 -18.266 -17.438 1 94.06 86 ALA A O 1
ATOM 649 N N . GLU A 1 87 ? -29.438 -19.719 -18.703 1 93.12 87 GLU A N 1
ATOM 650 C CA . GLU A 1 87 ? -29.297 -20.703 -17.625 1 93.12 87 GLU A CA 1
ATOM 651 C C . GLU A 1 87 ? -28.172 -20.312 -16.672 1 93.12 87 GLU A C 1
ATOM 653 O O . GLU A 1 87 ? -28.266 -20.562 -15.469 1 93.12 87 GLU A O 1
ATOM 658 N N . HIS A 1 88 ? -27.156 -19.766 -17.297 1 96.06 88 HIS A N 1
ATOM 659 C CA . HIS A 1 88 ? -26 -19.297 -16.547 1 96.06 88 HIS A CA 1
ATOM 660 C C . HIS A 1 88 ? -25.672 -17.844 -16.891 1 96.06 88 HIS A C 1
ATOM 662 O O . HIS A 1 88 ? -24.906 -17.578 -17.828 1 96.06 88 HIS A O 1
ATOM 668 N N . TRP A 1 89 ? -26.062 -16.906 -16.062 1 96.12 89 TRP A N 1
ATOM 669 C CA . TRP A 1 89 ? -26.047 -15.477 -16.359 1 96.12 89 TRP A CA 1
ATOM 670 C C . TRP A 1 89 ? -24.641 -14.984 -16.656 1 96.12 89 TRP A C 1
ATOM 672 O O . TRP A 1 89 ? -24.438 -14.172 -17.562 1 96.12 89 TRP A O 1
ATOM 682 N N . PHE A 1 90 ? -23.656 -15.516 -15.859 1 97.56 90 PHE A N 1
ATOM 683 C CA . PHE A 1 90 ? -22.281 -15.07 -16.062 1 97.56 90 PHE A CA 1
ATOM 684 C C . PHE A 1 90 ? -21.438 -16.156 -16.703 1 97.56 90 PHE A C 1
ATOM 686 O O . PHE A 1 90 ? -20.203 -16.094 -16.703 1 97.56 90 PHE A O 1
ATOM 693 N N . GLY A 1 91 ? -22.141 -17.203 -17.172 1 96.94 91 GLY A N 1
ATOM 694 C CA . GLY A 1 91 ? -21.422 -18.312 -17.781 1 96.94 91 GLY A CA 1
ATOM 695 C C . GLY A 1 91 ? -20.922 -19.328 -16.766 1 96.94 91 GLY A C 1
ATOM 696 O O . GLY A 1 91 ? -21.359 -19.328 -15.617 1 96.94 91 GLY A O 1
ATOM 697 N N . THR A 1 92 ? -20.109 -20.281 -17.312 1 96.31 92 THR A N 1
ATOM 698 C CA . THR A 1 92 ? -19.578 -21.344 -16.469 1 96.31 92 THR A CA 1
ATOM 699 C C . THR A 1 92 ? -18.062 -21.438 -16.594 1 96.31 92 THR A C 1
ATOM 701 O O . THR A 1 92 ? -17.469 -20.875 -17.516 1 96.31 92 THR A O 1
ATOM 704 N N . THR A 1 93 ? -17.5 -22.094 -15.625 1 95.12 93 THR A N 1
ATOM 705 C CA . THR A 1 93 ? -16.047 -22.234 -15.578 1 95.12 93 THR A CA 1
ATOM 706 C C . THR A 1 93 ? -15.602 -23.531 -16.25 1 95.12 93 THR A C 1
ATOM 708 O O . THR A 1 93 ? -16.438 -24.266 -16.797 1 95.12 93 THR A O 1
ATOM 711 N N . GLN A 1 94 ? -14.281 -23.703 -16.219 1 92.38 94 GLN A N 1
ATOM 712 C CA . GLN A 1 94 ? -13.719 -24.938 -16.734 1 92.38 94 GLN A CA 1
ATOM 713 C C . GLN A 1 94 ? -14.211 -26.141 -15.953 1 92.38 94 GLN A C 1
ATOM 715 O O . GLN A 1 94 ? -14.398 -27.234 -16.516 1 92.38 94 GLN A O 1
ATOM 720 N N . GLY A 1 95 ? -14.508 -25.953 -14.688 1 92.25 95 GLY A N 1
ATOM 721 C CA . GLY A 1 95 ? -15.023 -27 -13.836 1 92.25 95 GLY A CA 1
ATOM 722 C C . GLY A 1 95 ? -16.531 -27.156 -13.922 1 92.25 95 GLY A C 1
ATOM 723 O O . GLY A 1 95 ? -17.109 -28 -13.234 1 92.25 95 GLY A O 1
ATOM 724 N N . GLY A 1 96 ? -17.156 -26.297 -14.711 1 94.44 96 GLY A N 1
ATOM 725 C CA . GLY A 1 96 ? -18.594 -26.375 -14.898 1 94.44 96 GLY A CA 1
ATOM 726 C C . GLY A 1 96 ? -19.391 -25.672 -13.805 1 94.44 96 GLY A C 1
ATOM 727 O O . GLY A 1 96 ? -20.547 -26 -13.57 1 94.44 96 GLY A O 1
ATOM 728 N N . ARG A 1 97 ? -18.75 -24.812 -13.102 1 95.62 97 ARG A N 1
ATOM 729 C CA . ARG A 1 97 ? -19.422 -24.094 -12.023 1 95.62 97 ARG A CA 1
ATOM 730 C C . ARG A 1 97 ? -20.016 -22.781 -12.531 1 95.62 97 ARG A C 1
ATOM 732 O O . ARG A 1 97 ? -19.484 -22.172 -13.469 1 95.62 97 ARG A O 1
ATOM 739 N N . ASP A 1 98 ? -21.094 -22.375 -11.906 1 96.81 98 ASP A N 1
ATOM 740 C CA . ASP A 1 98 ? -21.797 -21.156 -12.297 1 96.81 98 ASP A CA 1
ATOM 741 C C . ASP A 1 98 ? -21.047 -19.906 -11.828 1 96.81 98 ASP A C 1
ATOM 743 O O . ASP A 1 98 ? -20.875 -19.703 -10.625 1 96.81 98 ASP A O 1
ATOM 747 N N . VAL A 1 99 ? -20.656 -19.062 -12.766 1 97.19 99 VAL A N 1
ATOM 748 C CA . VAL A 1 99 ? -19.828 -17.906 -12.453 1 97.19 99 VAL A CA 1
ATOM 749 C C . VAL A 1 99 ? -20.625 -16.891 -11.641 1 97.19 99 VAL A C 1
ATOM 751 O O . VAL A 1 99 ? -20.078 -16.234 -10.75 1 97.19 99 VAL A O 1
ATOM 754 N N . PHE A 1 100 ? -21.906 -16.781 -11.914 1 98 100 PHE A N 1
ATOM 755 C CA . PHE A 1 100 ? -22.75 -15.852 -11.156 1 98 100 PHE A CA 1
ATOM 756 C C . PHE A 1 100 ? -22.766 -16.234 -9.68 1 98 100 PHE A C 1
ATOM 758 O O . PHE A 1 100 ? -22.531 -15.391 -8.812 1 98 100 PHE A O 1
ATOM 765 N N . ALA A 1 101 ? -23 -17.453 -9.445 1 97 101 ALA A N 1
ATOM 766 C CA . ALA A 1 101 ? -23.047 -17.953 -8.07 1 97 101 ALA A CA 1
ATOM 767 C C . ALA A 1 101 ? -21.703 -17.781 -7.375 1 97 101 ALA A C 1
ATOM 769 O O . ALA A 1 101 ? -21.641 -17.422 -6.199 1 97 101 ALA A O 1
ATOM 770 N N . MET A 1 102 ? -20.719 -17.984 -8.102 1 97.06 102 MET A N 1
ATOM 771 C CA . MET A 1 102 ? -19.375 -17.875 -7.539 1 97.06 102 MET A CA 1
ATOM 772 C C . MET A 1 102 ? -19.031 -16.422 -7.234 1 97.06 102 MET A C 1
ATOM 774 O O . MET A 1 102 ? -18.375 -16.125 -6.234 1 97.06 102 MET A O 1
ATOM 778 N N . VAL A 1 103 ? -19.438 -15.523 -8.078 1 98 103 VAL A N 1
ATOM 779 C CA . VAL A 1 103 ? -19.172 -14.109 -7.871 1 98 103 VAL A CA 1
ATOM 780 C C . VAL A 1 103 ? -19.938 -13.602 -6.652 1 98 103 VAL A C 1
ATOM 782 O O . VAL A 1 103 ? -19.422 -12.812 -5.863 1 98 103 VAL A O 1
ATOM 785 N N . VAL A 1 104 ? -21.141 -14.086 -6.496 1 98 104 VAL A N 1
ATOM 786 C CA . VAL A 1 104 ? -21.938 -13.703 -5.34 1 98 104 VAL A CA 1
ATOM 787 C C . VAL A 1 104 ? -21.25 -14.156 -4.059 1 98 104 VAL A C 1
ATOM 789 O O . VAL A 1 104 ? -21.047 -13.352 -3.141 1 98 104 VAL A O 1
ATOM 792 N N . GLU A 1 105 ? -20.875 -15.352 -4.023 1 97 105 GLU A N 1
ATOM 793 C CA . GLU A 1 105 ? -20.203 -15.891 -2.846 1 97 105 GLU A CA 1
ATOM 794 C C . GLU A 1 105 ? -18.844 -15.227 -2.635 1 97 105 GLU A C 1
ATOM 796 O O . GLU A 1 105 ? -18.453 -14.938 -1.501 1 97 105 GLU A O 1
ATOM 801 N N . GLY A 1 106 ? -18.156 -15.031 -3.707 1 97.62 106 GLY A N 1
ATOM 802 C CA . GLY A 1 106 ? -16.875 -14.344 -3.629 1 97.62 106 GLY A CA 1
ATOM 803 C C . GLY A 1 106 ? -17 -12.938 -3.078 1 97.62 106 GLY A C 1
ATOM 804 O O . GLY A 1 106 ? -16.156 -12.516 -2.273 1 97.62 106 GLY A O 1
ATOM 805 N N . THR A 1 107 ? -18 -12.289 -3.533 1 98.12 107 THR A N 1
ATOM 806 C CA . THR A 1 107 ? -18.25 -10.938 -3.039 1 98.12 107 THR A CA 1
ATOM 807 C C . THR A 1 107 ? -18.547 -10.953 -1.541 1 98.12 107 THR A C 1
ATOM 809 O O . THR A 1 107 ? -18.047 -10.117 -0.795 1 98.12 107 THR A O 1
ATOM 812 N N . ARG A 1 108 ? -19.312 -11.859 -1.147 1 97.25 108 ARG A N 1
ATOM 813 C CA . ARG A 1 108 ? -19.672 -12.008 0.262 1 97.25 108 ARG A CA 1
ATOM 814 C C . ARG A 1 108 ? -18.422 -12.219 1.112 1 97.25 108 ARG A C 1
ATOM 816 O O . ARG A 1 108 ? -18.219 -11.531 2.115 1 97.25 108 ARG A O 1
ATOM 823 N N . LYS A 1 109 ? -17.578 -13.109 0.71 1 96.69 109 LYS A N 1
ATOM 824 C CA . LYS A 1 109 ? -16.375 -13.438 1.472 1 96.69 109 LYS A CA 1
ATOM 825 C C . LYS A 1 109 ? -15.391 -12.273 1.474 1 96.69 109 LYS A C 1
ATOM 827 O O . LYS A 1 109 ? -14.828 -11.93 2.518 1 96.69 109 LYS A O 1
ATOM 832 N N . SER A 1 110 ? -15.164 -11.703 0.327 1 97.62 110 SER A N 1
ATOM 833 C CA . SER A 1 110 ? -14.25 -10.57 0.237 1 97.62 110 SER A CA 1
ATOM 834 C C . SER A 1 110 ? -14.727 -9.406 1.101 1 97.62 110 SER A C 1
ATOM 836 O O . SER A 1 110 ? -13.914 -8.742 1.753 1 97.62 110 SER A O 1
ATOM 838 N N . MET A 1 111 ? -16.016 -9.234 1.124 1 97 111 MET A N 1
ATOM 839 C CA . MET A 1 111 ? -16.578 -8.133 1.91 1 97 111 MET A CA 1
ATOM 840 C C . MET A 1 111 ? -16.438 -8.414 3.404 1 97 111 MET A C 1
ATOM 842 O O . MET A 1 111 ? -16.078 -7.523 4.176 1 97 111 MET A O 1
ATOM 846 N N . ILE A 1 112 ? -16.734 -9.578 3.787 1 96.56 112 ILE A N 1
ATOM 847 C CA . ILE A 1 112 ? -16.641 -9.945 5.195 1 96.56 112 ILE A CA 1
ATOM 848 C C . ILE A 1 112 ? -15.188 -9.844 5.664 1 96.56 112 ILE A C 1
ATOM 850 O O . ILE A 1 112 ? -14.914 -9.273 6.719 1 96.56 112 ILE A O 1
ATOM 854 N N . ILE A 1 113 ? -14.305 -10.344 4.871 1 97.12 113 ILE A N 1
ATOM 855 C CA . ILE A 1 113 ? -12.891 -10.297 5.223 1 97.12 113 ILE A CA 1
ATOM 856 C C . ILE A 1 113 ? -12.422 -8.844 5.281 1 97.12 113 ILE A C 1
ATOM 858 O O . ILE A 1 113 ? -11.789 -8.43 6.258 1 97.12 113 ILE A O 1
ATOM 862 N N . GLY A 1 114 ? -12.781 -8.086 4.25 1 97.25 114 GLY A N 1
ATOM 863 C CA . GLY A 1 114 ? -12.383 -6.691 4.219 1 97.25 114 GLY A CA 1
ATOM 864 C C . GLY A 1 114 ? -12.883 -5.902 5.414 1 97.25 114 GLY A C 1
ATOM 865 O O . GLY A 1 114 ? -12.125 -5.141 6.023 1 97.25 114 GLY A O 1
ATOM 866 N N . LEU A 1 115 ? -14.125 -6.094 5.77 1 96.81 115 LEU A N 1
ATOM 867 C CA . LEU A 1 115 ? -14.742 -5.367 6.875 1 96.81 115 LEU A CA 1
ATOM 868 C C . LEU A 1 115 ? -14.125 -5.781 8.203 1 96.81 115 LEU A C 1
ATOM 870 O O . LEU A 1 115 ? -13.781 -4.93 9.031 1 96.81 115 LEU A O 1
ATOM 874 N N . CYS A 1 116 ? -13.961 -7.02 8.422 1 97.88 116 CYS A N 1
ATOM 875 C CA . CYS A 1 116 ? -13.406 -7.527 9.672 1 97.88 116 CYS A CA 1
ATOM 876 C C . CYS A 1 116 ? -11.961 -7.078 9.844 1 97.88 116 CYS A C 1
ATOM 878 O O . CYS A 1 116 ? -11.57 -6.625 10.922 1 97.88 116 CYS A O 1
ATOM 880 N N . VAL A 1 117 ? -11.188 -7.184 8.781 1 98 117 VAL A N 1
ATOM 881 C CA . VAL A 1 117 ? -9.781 -6.801 8.836 1 98 117 VAL A CA 1
ATOM 882 C C . VAL A 1 117 ? -9.664 -5.309 9.141 1 98 117 VAL A C 1
ATOM 884 O O . VAL A 1 117 ? -8.875 -4.906 10 1 98 117 VAL A O 1
ATOM 887 N N . ALA A 1 118 ? -10.445 -4.531 8.461 1 97.56 118 ALA A N 1
ATOM 888 C CA . ALA A 1 118 ? -10.391 -3.084 8.648 1 97.56 118 ALA A CA 1
ATOM 889 C C . ALA A 1 118 ? -10.734 -2.707 10.086 1 97.56 118 ALA A C 1
ATOM 891 O O . ALA A 1 118 ? -10.055 -1.881 10.695 1 97.56 118 ALA A O 1
ATOM 892 N N . LEU A 1 119 ? -11.742 -3.307 10.641 1 97.5 119 LEU A N 1
ATOM 893 C CA . LEU A 1 119 ? -12.18 -3.006 12 1 97.5 119 LEU A CA 1
ATOM 894 C C . LEU A 1 119 ? -11.133 -3.449 13.016 1 97.5 119 LEU A C 1
ATOM 896 O O . LEU A 1 119 ? -10.852 -2.73 13.977 1 97.5 119 LEU A O 1
ATOM 900 N N . LEU A 1 120 ? -10.586 -4.555 12.766 1 98.12 120 LEU A N 1
ATOM 901 C CA . LEU A 1 120 ? -9.555 -5.055 13.664 1 98.12 120 LEU A CA 1
ATOM 902 C C . LEU A 1 120 ? -8.305 -4.18 13.609 1 98.12 120 LEU A C 1
ATOM 904 O O . LEU A 1 120 ? -7.727 -3.85 14.641 1 98.12 120 LEU A O 1
ATOM 908 N N . GLN A 1 121 ? -7.934 -3.811 12.398 1 97.88 121 GLN A N 1
ATOM 909 C CA . GLN A 1 121 ? -6.75 -2.971 12.234 1 97.88 121 GLN A CA 1
ATOM 910 C C . GLN A 1 121 ? -6.941 -1.616 12.914 1 97.88 121 GLN A C 1
ATOM 912 O O . GLN A 1 121 ? -6.059 -1.147 13.633 1 97.88 121 GLN A O 1
ATOM 917 N N . THR A 1 122 ? -8.078 -1.047 12.703 1 97.62 122 THR A N 1
ATOM 918 C CA . THR A 1 122 ? -8.367 0.242 13.32 1 97.62 122 THR A CA 1
ATOM 919 C C . THR A 1 122 ? -8.453 0.105 14.836 1 97.62 122 THR A C 1
ATOM 921 O O . THR A 1 122 ? -7.961 0.964 15.57 1 97.62 122 THR A O 1
ATOM 924 N N . GLY A 1 123 ? -9.055 -0.973 15.289 1 97.56 123 GLY A N 1
ATOM 925 C CA . GLY A 1 123 ? -9.133 -1.233 16.719 1 97.56 123 GLY A CA 1
ATOM 926 C C . GLY A 1 123 ? -7.773 -1.414 17.359 1 97.56 123 GLY A C 1
ATOM 927 O O . GLY A 1 123 ? -7.492 -0.807 18.406 1 97.56 123 GLY A O 1
ATOM 928 N N . ILE A 1 124 ? -6.945 -2.184 16.766 1 97.75 124 ILE A N 1
ATOM 929 C CA . ILE A 1 124 ? -5.598 -2.408 17.266 1 97.75 124 ILE A CA 1
ATOM 930 C C . ILE A 1 124 ? -4.82 -1.095 17.266 1 97.75 124 ILE A C 1
ATOM 932 O O . ILE A 1 124 ? -4.148 -0.767 18.25 1 97.75 124 ILE A O 1
ATOM 936 N N . ALA A 1 125 ? -4.953 -0.377 16.203 1 97.94 125 ALA A N 1
ATOM 937 C CA . ALA A 1 125 ? -4.262 0.905 16.094 1 97.94 125 ALA A CA 1
ATOM 938 C C . ALA A 1 125 ? -4.711 1.865 17.188 1 97.94 125 ALA A C 1
ATOM 940 O O . ALA A 1 125 ? -3.887 2.57 17.781 1 97.94 125 ALA A O 1
ATOM 941 N N . ALA A 1 126 ? -6.016 1.896 17.438 1 97.62 126 ALA A N 1
ATOM 942 C CA . ALA A 1 126 ? -6.566 2.766 18.469 1 97.62 126 ALA A CA 1
ATOM 943 C C . ALA A 1 126 ? -6 2.412 19.844 1 97.62 126 ALA A C 1
ATOM 945 O O . ALA A 1 126 ? -5.605 3.297 20.609 1 97.62 126 ALA A O 1
ATOM 946 N N . ILE A 1 127 ? -5.895 1.165 20.078 1 97.06 127 ILE A N 1
ATOM 947 C CA . ILE A 1 127 ? -5.449 0.691 21.391 1 97.06 127 ILE A CA 1
ATOM 948 C C . ILE A 1 127 ? -3.943 0.914 21.531 1 97.06 127 ILE A C 1
ATOM 950 O O . ILE A 1 127 ? -3.49 1.504 22.516 1 97.06 127 ILE A O 1
ATOM 954 N N . VAL A 1 128 ? -3.201 0.559 20.578 1 97.62 128 VAL A N 1
ATOM 955 C CA . VAL A 1 128 ? -1.747 0.64 20.656 1 97.62 128 VAL A CA 1
ATOM 956 C C . VAL A 1 128 ? -1.308 2.102 20.609 1 97.62 128 VAL A C 1
ATOM 958 O O . VAL A 1 128 ? -0.498 2.537 21.438 1 97.62 128 VAL A O 1
ATOM 961 N N . GLY A 1 129 ? -1.876 2.857 19.688 1 97.62 129 GLY A N 1
ATOM 962 C CA . GLY A 1 129 ? -1.492 4.254 19.562 1 97.62 129 GLY A CA 1
ATOM 963 C C . GLY A 1 129 ? -1.844 5.09 20.766 1 97.62 129 GLY A C 1
ATOM 964 O O . GLY A 1 129 ? -1.004 5.832 21.281 1 97.62 129 GLY A O 1
ATOM 965 N N . SER A 1 130 ? -3.061 4.949 21.297 1 97.44 130 SER A N 1
ATOM 966 C CA . SER A 1 130 ? -3.508 5.742 22.422 1 97.44 130 SER A CA 1
ATOM 967 C C . SER A 1 130 ? -2.781 5.332 23.703 1 97.44 130 SER A C 1
ATOM 969 O O . SER A 1 130 ? -2.402 6.188 24.516 1 97.44 130 SER A O 1
ATOM 971 N N . SER A 1 131 ? -2.584 4.043 23.906 1 97.25 131 SER A N 1
ATOM 972 C CA . SER A 1 131 ? -1.906 3.58 25.109 1 97.25 131 SER A CA 1
ATOM 973 C C . SER A 1 131 ? -0.437 3.99 25.109 1 97.25 131 SER A C 1
ATOM 975 O O . SER A 1 131 ? 0.113 4.344 26.156 1 97.25 131 SER A O 1
ATOM 977 N N . ALA A 1 132 ? 0.189 3.932 23.984 1 97.44 132 ALA A N 1
ATOM 978 C CA . ALA A 1 132 ? 1.59 4.336 23.891 1 97.44 132 ALA A CA 1
ATOM 979 C C . ALA A 1 132 ? 1.764 5.801 24.266 1 97.44 132 ALA A C 1
ATOM 981 O O . ALA A 1 132 ? 2.66 6.145 25.047 1 97.44 132 ALA A O 1
ATOM 982 N N . ALA A 1 133 ? 0.886 6.582 23.75 1 96.56 133 ALA A N 1
ATOM 983 C CA . ALA A 1 133 ? 0.96 8.016 24.047 1 96.56 133 ALA A CA 1
ATOM 984 C C . ALA A 1 133 ? 0.579 8.297 25.484 1 96.56 133 ALA A C 1
ATOM 986 O O . ALA A 1 133 ? 1.195 9.141 26.141 1 96.56 133 ALA A O 1
ATOM 987 N N . TYR A 1 134 ? -0.437 7.664 25.984 1 95.56 134 TYR A N 1
ATOM 988 C CA . TYR A 1 134 ? -0.974 7.926 27.312 1 95.56 134 TYR A CA 1
ATOM 989 C C . TYR A 1 134 ? 0.024 7.527 28.391 1 95.56 134 TYR A C 1
ATOM 991 O O . TYR A 1 134 ? 0.289 8.297 29.312 1 95.56 134 TYR A O 1
ATOM 999 N N . PHE A 1 135 ? 0.557 6.34 28.297 1 94.94 135 PHE A N 1
ATOM 1000 C CA . PHE A 1 135 ? 1.434 5.828 29.344 1 94.94 135 PHE A CA 1
ATOM 1001 C C . PHE A 1 135 ? 2.842 6.395 29.203 1 94.94 135 PHE A C 1
ATOM 1003 O O . PHE A 1 135 ? 3.508 6.676 30.203 1 94.94 135 PHE A O 1
ATOM 1010 N N . GLY A 1 136 ? 3.303 6.5 27.984 1 93.56 136 GLY A N 1
ATOM 1011 C CA . GLY A 1 136 ? 4.648 6.996 27.766 1 93.56 136 GLY A CA 1
ATOM 1012 C C . GLY A 1 136 ? 5.727 6.039 28.25 1 93.56 136 GLY A C 1
ATOM 1013 O O . GLY A 1 136 ? 5.504 4.828 28.312 1 93.56 136 GLY A O 1
ATOM 1014 N N . GLY A 1 137 ? 6.988 6.562 28.375 1 94.56 137 GLY A N 1
ATOM 1015 C CA . GLY A 1 137 ? 8.086 5.812 28.969 1 94.56 137 GLY A CA 1
ATOM 1016 C C . GLY A 1 137 ? 8.5 4.613 28.141 1 94.56 137 GLY A C 1
ATOM 1017 O O . GLY A 1 137 ? 8.633 4.711 26.922 1 94.56 137 GLY A O 1
ATOM 1018 N N . TRP A 1 138 ? 8.688 3.492 28.906 1 95.44 138 TRP A N 1
ATOM 1019 C CA . TRP A 1 138 ? 9.211 2.307 28.234 1 95.44 138 TRP A CA 1
ATOM 1020 C C . TRP A 1 138 ? 8.156 1.671 27.344 1 95.44 138 TRP A C 1
ATOM 1022 O O . TRP A 1 138 ? 8.477 1.088 26.312 1 95.44 138 TRP A O 1
ATOM 1032 N N . TRP A 1 139 ? 6.895 1.83 27.703 1 95.75 139 TRP A N 1
ATOM 1033 C CA . TRP A 1 139 ? 5.812 1.275 26.891 1 95.75 139 TRP A CA 1
ATOM 1034 C C . TRP A 1 139 ? 5.73 1.975 25.547 1 95.75 139 TRP A C 1
ATOM 1036 O O . TRP A 1 139 ? 5.523 1.327 24.516 1 95.75 139 TRP A O 1
ATOM 1046 N N . GLU A 1 140 ? 5.828 3.211 25.547 1 96.12 140 GLU A N 1
ATOM 1047 C CA . GLU A 1 140 ? 5.816 3.967 24.297 1 96.12 140 GLU A CA 1
ATOM 1048 C C . GLU A 1 140 ? 6.98 3.564 23.406 1 96.12 140 GLU A C 1
ATOM 1050 O O . GLU A 1 140 ? 6.797 3.338 22.203 1 96.12 140 GLU A O 1
ATOM 1055 N N . LYS A 1 141 ? 8.109 3.426 24.047 1 94.19 141 LYS A N 1
ATOM 1056 C CA . LYS A 1 141 ? 9.297 3.049 23.281 1 94.19 141 LYS A CA 1
ATOM 1057 C C . LYS A 1 141 ? 9.141 1.656 22.672 1 94.19 141 LYS A C 1
ATOM 1059 O O . LYS A 1 141 ? 9.477 1.439 21.516 1 94.19 141 LYS A O 1
ATOM 1064 N N . ALA A 1 142 ? 8.656 0.765 23.406 1 96.38 142 ALA A N 1
ATOM 1065 C CA . ALA A 1 142 ? 8.453 -0.604 22.938 1 96.38 142 ALA A CA 1
ATOM 1066 C C . ALA A 1 142 ? 7.414 -0.651 21.828 1 96.38 142 ALA A C 1
ATOM 1068 O O . ALA A 1 142 ? 7.598 -1.355 20.828 1 96.38 142 ALA A O 1
ATOM 1069 N N . ALA A 1 143 ? 6.332 0.088 22.016 1 96.5 143 ALA A N 1
ATOM 1070 C CA . ALA A 1 143 ? 5.262 0.105 21.031 1 96.5 143 ALA A CA 1
ATOM 1071 C C . ALA A 1 143 ? 5.746 0.709 19.703 1 96.5 143 ALA A C 1
ATOM 1073 O O . ALA A 1 143 ? 5.453 0.183 18.625 1 96.5 143 ALA A O 1
ATOM 1074 N N . LEU A 1 144 ? 6.473 1.737 19.828 1 92 144 LEU A N 1
ATOM 1075 C CA . LEU A 1 144 ? 6.996 2.387 18.641 1 92 144 LEU A CA 1
ATOM 1076 C C . LEU A 1 144 ? 8.016 1.498 17.938 1 92 144 LEU A C 1
ATOM 1078 O O . LEU A 1 144 ? 8.062 1.441 16.703 1 92 144 LEU A O 1
ATOM 1082 N N . TRP A 1 145 ? 8.812 0.842 18.75 1 88.88 145 TRP A N 1
ATOM 1083 C CA . TRP A 1 145 ? 9.789 -0.076 18.188 1 88.88 145 TRP A CA 1
ATOM 1084 C C . TRP A 1 145 ? 9.109 -1.208 17.422 1 88.88 145 TRP A C 1
ATOM 1086 O O . TRP A 1 145 ? 9.5 -1.542 16.312 1 88.88 145 TRP A O 1
ATOM 1096 N N . ALA A 1 146 ? 8.156 -1.751 17.953 1 93.94 146 ALA A N 1
ATOM 1097 C CA . ALA A 1 146 ? 7.402 -2.832 17.328 1 93.94 146 ALA A CA 1
ATOM 1098 C C . ALA A 1 146 ? 6.734 -2.355 16.031 1 93.94 146 ALA A C 1
ATOM 1100 O O . ALA A 1 146 ? 6.754 -3.057 15.023 1 93.94 146 ALA A O 1
ATOM 1101 N N . THR A 1 147 ? 6.129 -1.192 16.109 1 93.06 147 THR A N 1
ATOM 1102 C CA . THR A 1 147 ? 5.469 -0.618 14.938 1 93.06 147 THR A CA 1
ATOM 1103 C C . THR A 1 147 ? 6.469 -0.381 13.812 1 93.06 147 THR A C 1
ATOM 1105 O O . THR A 1 147 ? 6.195 -0.705 12.656 1 93.06 147 THR A O 1
ATOM 1108 N N . ASP A 1 148 ? 7.645 0.059 14.188 1 85.19 148 ASP A N 1
ATOM 1109 C CA . ASP A 1 148 ? 8.672 0.345 13.195 1 85.19 148 ASP A CA 1
ATOM 1110 C C . ASP A 1 148 ? 9.203 -0.943 12.57 1 85.19 148 ASP A C 1
ATOM 1112 O O . ASP A 1 148 ? 9.406 -1.013 11.352 1 85.19 148 ASP A O 1
ATOM 1116 N N . MET A 1 149 ? 9.352 -1.913 13.336 1 86.56 149 MET A N 1
ATOM 1117 C CA . MET A 1 149 ? 9.844 -3.199 12.852 1 86.56 149 MET A CA 1
ATOM 1118 C C . MET A 1 149 ? 8.844 -3.838 11.891 1 86.56 149 MET A C 1
ATOM 1120 O O . MET A 1 149 ? 9.227 -4.371 10.852 1 86.56 149 MET A O 1
ATOM 1124 N N . LEU A 1 150 ? 7.641 -3.717 12.227 1 90.38 150 LEU A N 1
ATOM 1125 C CA . LEU A 1 150 ? 6.609 -4.355 11.414 1 90.38 150 LEU A CA 1
ATOM 1126 C C . LEU A 1 150 ? 6.41 -3.605 10.102 1 90.38 150 LEU A C 1
ATOM 1128 O O . LEU A 1 150 ? 6.008 -4.199 9.102 1 90.38 150 LEU A O 1
ATOM 1132 N N . LEU A 1 151 ? 6.695 -2.354 10.094 1 87 151 LEU A N 1
ATOM 1133 C CA . LEU A 1 151 ? 6.543 -1.556 8.883 1 87 151 LEU A CA 1
ATOM 1134 C 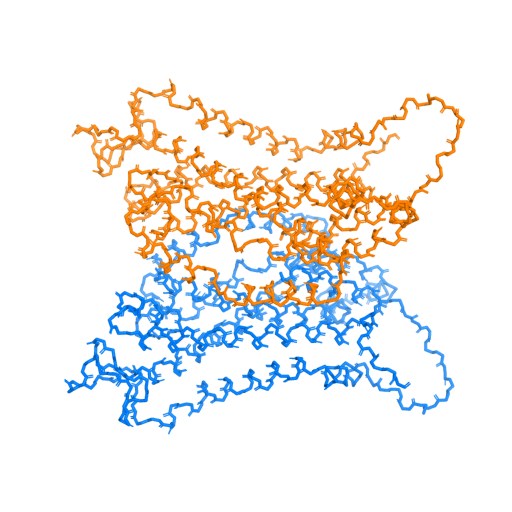C . LEU A 1 151 ? 7.652 -1.867 7.887 1 87 151 LEU A C 1
ATOM 1136 O O . LEU A 1 151 ? 7.477 -1.69 6.68 1 87 151 LEU A O 1
ATOM 1140 N N . VAL A 1 152 ? 8.742 -2.318 8.398 1 82.94 152 VAL A N 1
ATOM 1141 C CA . VAL A 1 152 ? 9.914 -2.531 7.555 1 82.94 152 VAL A CA 1
ATOM 1142 C C . VAL A 1 152 ? 9.836 -3.906 6.895 1 82.94 152 VAL A C 1
ATOM 1144 O O . VAL A 1 152 ? 10.305 -4.09 5.77 1 82.94 152 VAL A O 1
ATOM 1147 N N . ILE A 1 153 ? 9.234 -4.809 7.48 1 86 153 ILE A N 1
ATOM 1148 C CA . ILE A 1 153 ? 9.133 -6.172 6.969 1 86 153 ILE A CA 1
ATOM 1149 C C . ILE A 1 153 ? 7.992 -6.266 5.961 1 86 153 ILE A C 1
ATOM 1151 O O . ILE A 1 153 ? 6.852 -5.914 6.273 1 86 153 ILE A O 1
ATOM 1155 N N . PRO A 1 154 ? 8.289 -6.699 4.754 1 86.88 154 PRO A N 1
ATOM 1156 C CA . PRO A 1 154 ? 7.191 -6.902 3.805 1 86.88 154 PRO A CA 1
ATOM 1157 C C . PRO A 1 154 ? 6.16 -7.914 4.305 1 86.88 154 PRO A C 1
ATOM 1159 O O . PRO A 1 154 ? 6.492 -9.086 4.512 1 86.88 154 PRO A O 1
ATOM 1162 N N . SER A 1 155 ? 5.02 -7.457 4.426 1 88.38 155 SER A N 1
ATOM 1163 C CA . SER A 1 155 ? 3.996 -8.266 5.078 1 88.38 155 SER A CA 1
ATOM 1164 C C . SER A 1 155 ? 3.686 -9.523 4.27 1 88.38 155 SER A C 1
ATOM 1166 O O . SER A 1 155 ? 3.383 -10.578 4.84 1 88.38 155 SER A O 1
ATOM 1168 N N . PHE A 1 156 ? 3.762 -9.438 2.965 1 85.56 156 PHE A N 1
ATOM 1169 C CA . PHE A 1 156 ? 3.396 -10.586 2.154 1 85.56 156 PHE A CA 1
ATOM 1170 C C . PHE A 1 156 ? 4.34 -11.758 2.42 1 85.56 156 PHE A C 1
ATOM 1172 O O . PHE A 1 156 ? 3.947 -12.922 2.305 1 85.56 156 PHE A O 1
ATOM 1179 N N . LEU A 1 157 ? 5.613 -11.422 2.795 1 83.69 157 LEU A N 1
ATOM 1180 C CA . LEU A 1 157 ? 6.582 -12.477 3.086 1 83.69 157 LEU A CA 1
ATOM 1181 C C . LEU A 1 157 ? 6.168 -13.266 4.32 1 83.69 157 LEU A C 1
ATOM 1183 O O . LEU A 1 157 ? 6.199 -14.5 4.309 1 83.69 157 LEU A O 1
ATOM 1187 N N . ILE A 1 158 ? 5.746 -12.531 5.266 1 85.69 158 ILE A N 1
ATOM 1188 C CA . ILE A 1 158 ? 5.352 -13.18 6.516 1 85.69 158 ILE A CA 1
ATOM 1189 C C . ILE A 1 158 ? 4.066 -13.977 6.301 1 85.69 158 ILE A C 1
ATOM 1191 O O . ILE A 1 158 ? 3.951 -15.117 6.754 1 85.69 158 ILE A O 1
ATOM 1195 N N . ILE A 1 159 ? 3.154 -13.43 5.59 1 85.25 159 ILE A N 1
ATOM 1196 C CA . ILE A 1 159 ? 1.869 -14.086 5.352 1 85.25 159 ILE A CA 1
ATOM 1197 C C . ILE A 1 159 ? 2.072 -15.328 4.492 1 85.25 159 ILE A C 1
ATOM 1199 O O . ILE A 1 159 ? 1.476 -16.375 4.754 1 85.25 159 ILE A O 1
ATOM 1203 N N . ALA A 1 160 ? 2.891 -15.195 3.527 1 79.06 160 ALA A N 1
ATOM 1204 C CA . ALA A 1 160 ? 3.176 -16.344 2.662 1 79.06 160 ALA A CA 1
ATOM 1205 C C . ALA A 1 160 ? 3.785 -17.5 3.455 1 79.06 160 ALA A C 1
ATOM 1207 O O . ALA A 1 160 ? 3.398 -18.656 3.275 1 79.06 160 ALA A O 1
ATOM 1208 N N . ILE A 1 161 ? 4.711 -17.141 4.352 1 79.94 161 ILE A N 1
ATOM 1209 C CA . ILE A 1 161 ? 5.383 -18.156 5.16 1 79.94 161 ILE A CA 1
ATOM 1210 C C . ILE A 1 161 ? 4.383 -18.812 6.113 1 79.94 161 ILE A C 1
ATOM 1212 O O . ILE A 1 161 ? 4.328 -20.031 6.223 1 79.94 161 ILE A O 1
ATOM 1216 N N . LEU A 1 162 ? 3.607 -18 6.734 1 82.19 162 LEU A N 1
ATOM 1217 C CA . LEU A 1 162 ? 2.67 -18.516 7.73 1 82.19 162 LEU A CA 1
ATOM 1218 C C . LEU A 1 162 ? 1.53 -19.281 7.062 1 82.19 162 LEU A C 1
ATOM 1220 O O . LEU A 1 162 ? 1.009 -20.234 7.625 1 82.19 162 LEU A O 1
ATOM 1224 N N . SER A 1 163 ? 1.126 -18.812 5.902 1 76.56 163 SER A N 1
ATOM 1225 C CA . SER A 1 163 ? 0.06 -19.484 5.172 1 76.56 163 SER A CA 1
ATOM 1226 C C . SER A 1 163 ? 0.488 -20.891 4.734 1 76.56 163 SER A C 1
ATOM 1228 O O . SER A 1 163 ? -0.334 -21.797 4.68 1 76.56 163 SER A O 1
ATOM 1230 N N . GLN A 1 164 ? 1.735 -21.031 4.371 1 71 164 GLN A N 1
ATOM 1231 C CA . GLN A 1 164 ? 2.246 -22.328 3.943 1 71 164 GLN A CA 1
ATOM 1232 C C . GLN A 1 164 ? 2.4 -23.281 5.129 1 71 164 GLN A C 1
ATOM 1234 O O . GLN A 1 164 ? 2.199 -24.484 4.992 1 71 164 GLN A O 1
ATOM 1239 N N . ARG A 1 165 ? 2.84 -22.734 6.246 1 73.06 165 ARG A N 1
ATOM 1240 C CA . ARG A 1 165 ? 3.092 -23.547 7.426 1 73.06 165 ARG A CA 1
ATOM 1241 C C . ARG A 1 165 ? 1.785 -24.062 8.031 1 73.06 165 ARG A C 1
ATOM 1243 O O . ARG A 1 165 ? 1.737 -25.156 8.594 1 73.06 165 ARG A O 1
ATOM 1250 N N . PHE A 1 166 ? 0.851 -23.219 8.094 1 70 166 PHE A N 1
ATOM 1251 C CA . PHE A 1 166 ? -0.41 -23.641 8.695 1 70 166 PHE A CA 1
ATOM 1252 C C . PHE A 1 166 ? -1.308 -24.312 7.656 1 70 166 PHE A C 1
ATOM 1254 O O . PHE A 1 166 ? -2.525 -24.125 7.664 1 70 166 PHE A O 1
ATOM 1261 N N . GLY A 1 167 ? -0.786 -25.047 6.762 1 56.31 167 GLY A N 1
ATOM 1262 C CA . GLY A 1 167 ? -1.388 -25.781 5.66 1 56.31 167 GLY A CA 1
ATOM 1263 C C . GLY A 1 167 ? -2.732 -26.391 6.012 1 56.31 167 GLY A C 1
ATOM 1264 O O . GLY A 1 167 ? -3.695 -26.266 5.254 1 56.31 167 GLY A O 1
ATOM 1265 N N . ALA A 1 168 ? -2.754 -27.078 7.039 1 51.22 168 ALA A N 1
ATOM 1266 C CA . ALA A 1 168 ? -3.951 -27.812 7.43 1 51.22 168 ALA A CA 1
ATOM 1267 C C . ALA A 1 168 ? -5.121 -26.875 7.695 1 51.22 168 ALA A C 1
ATOM 1269 O O . ALA A 1 168 ? -6.273 -27.203 7.434 1 51.22 168 ALA A O 1
ATOM 1270 N N . GLN A 1 169 ? -4.809 -25.828 8.297 1 58.06 169 GLN A N 1
ATOM 1271 C CA . GLN A 1 169 ? -5.812 -24.812 8.555 1 58.06 169 GLN A CA 1
ATOM 1272 C C . GLN A 1 169 ? -5.906 -23.828 7.395 1 58.06 169 GLN A C 1
ATOM 1274 O O . GLN A 1 169 ? -6.648 -22.844 7.469 1 58.06 169 GLN A O 1
ATOM 1279 N N . ARG A 1 170 ? -5.336 -24.406 6.375 1 57.12 170 ARG A N 1
ATOM 1280 C CA . ARG A 1 170 ? -5.238 -23.797 5.055 1 57.12 170 ARG A CA 1
ATOM 1281 C C . ARG A 1 170 ? -6.617 -23.547 4.457 1 57.12 170 ARG A C 1
ATOM 1283 O O . ARG A 1 170 ? -7.441 -24.469 4.391 1 57.12 170 ARG A O 1
ATOM 1290 N N . GLY A 1 171 ? -7.086 -22.562 4.797 1 63.44 171 GLY A N 1
ATOM 1291 C CA . GLY A 1 171 ? -8.398 -22.172 4.301 1 63.44 171 GLY A CA 1
ATOM 1292 C C . GLY A 1 171 ? -9.242 -21.469 5.34 1 63.44 171 GLY A C 1
ATOM 1293 O O . GLY A 1 171 ? -10.406 -21.141 5.082 1 63.44 171 GLY A O 1
ATOM 1294 N N . SER A 1 172 ? -8.57 -21.438 6.352 1 84.06 172 SER A N 1
ATOM 1295 C CA . SER A 1 172 ? -9.359 -20.766 7.379 1 84.06 172 SER A CA 1
ATOM 1296 C C . SER A 1 172 ? -9.445 -19.266 7.117 1 84.06 172 SER A C 1
ATOM 1298 O O . SER A 1 172 ? -8.422 -18.578 7.117 1 84.06 172 SER A O 1
ATOM 1300 N N . ILE A 1 173 ? -10.633 -18.875 6.898 1 90.31 173 ILE A N 1
ATOM 1301 C CA . ILE A 1 173 ? -10.93 -17.469 6.664 1 90.31 173 ILE A CA 1
ATOM 1302 C C . ILE A 1 173 ? -10.602 -16.656 7.91 1 90.31 173 ILE A C 1
ATOM 1304 O O . ILE A 1 173 ? -10.094 -15.539 7.812 1 90.31 173 ILE A O 1
ATOM 1308 N N . THR A 1 174 ? -10.766 -17.281 9.039 1 91.69 174 THR A N 1
ATOM 1309 C CA . THR A 1 174 ? -10.516 -16.609 10.297 1 91.69 174 THR A CA 1
ATOM 1310 C C . THR A 1 174 ? -9.016 -16.344 10.492 1 91.69 174 THR A C 1
ATOM 1312 O O . THR A 1 174 ? -8.617 -15.25 10.875 1 91.69 174 THR A O 1
ATOM 1315 N N . LEU A 1 175 ? -8.227 -17.312 10.203 1 89.56 175 LEU A N 1
ATOM 1316 C CA . LEU A 1 175 ? -6.781 -17.141 10.32 1 89.56 175 LEU A CA 1
ATOM 1317 C C . LEU A 1 175 ? -6.277 -16.094 9.336 1 89.56 175 LEU A C 1
ATOM 1319 O O . LEU A 1 175 ? -5.402 -15.289 9.68 1 89.56 175 LEU A O 1
ATOM 1323 N N . PHE A 1 176 ? -6.832 -16.234 8.148 1 91.75 176 PHE A N 1
ATOM 1324 C CA . PHE A 1 176 ? -6.438 -15.258 7.137 1 91.75 176 PHE A CA 1
ATOM 1325 C C . PHE A 1 176 ? -6.781 -13.844 7.578 1 91.75 176 PHE A C 1
ATOM 1327 O O . PHE A 1 176 ? -5.984 -12.922 7.395 1 91.75 176 PHE A O 1
ATOM 1334 N N . ILE A 1 177 ? -7.938 -13.609 8.242 1 95.5 177 ILE A N 1
ATOM 1335 C CA . ILE A 1 177 ? -8.367 -12.32 8.766 1 95.5 177 ILE A CA 1
ATOM 1336 C C . ILE A 1 177 ? -7.391 -11.852 9.844 1 95.5 177 ILE A C 1
ATOM 1338 O O . ILE A 1 177 ? -6.957 -10.695 9.828 1 95.5 177 ILE A O 1
ATOM 1342 N N . VAL A 1 178 ? -6.984 -12.695 10.656 1 93.62 178 VAL A N 1
ATOM 1343 C CA . VAL A 1 178 ? -6.09 -12.359 11.758 1 93.62 178 VAL A CA 1
ATOM 1344 C C . VAL A 1 178 ? -4.711 -11.992 11.211 1 93.62 178 VAL A C 1
ATOM 1346 O O . VAL A 1 178 ? -4.09 -11.031 11.672 1 93.62 178 VAL A O 1
ATOM 1349 N N . LEU A 1 179 ? -4.305 -12.727 10.219 1 91.75 179 LEU A N 1
ATOM 1350 C CA . LEU A 1 179 ? -3.004 -12.469 9.609 1 91.75 179 LEU A CA 1
ATOM 1351 C C . LEU A 1 179 ? -2.99 -11.102 8.93 1 91.75 179 LEU A C 1
ATOM 1353 O O . LEU A 1 179 ? -2.039 -10.336 9.086 1 91.75 179 LEU A O 1
ATOM 1357 N N . LEU A 1 180 ? -4.035 -10.828 8.203 1 94.62 180 LEU A N 1
ATOM 1358 C CA . LEU A 1 180 ? -4.121 -9.539 7.527 1 94.62 180 LEU A CA 1
ATOM 1359 C C . LEU A 1 180 ? -4.219 -8.398 8.531 1 94.62 180 LEU A C 1
ATOM 1361 O O . LEU A 1 180 ? -3.594 -7.355 8.359 1 94.62 180 LEU A O 1
ATOM 1365 N N . ALA A 1 181 ? -4.98 -8.641 9.555 1 95.81 181 ALA A N 1
ATOM 1366 C CA . ALA A 1 181 ? -5.168 -7.617 10.578 1 95.81 181 ALA A CA 1
ATOM 1367 C C . ALA A 1 181 ? -3.855 -7.305 11.289 1 95.81 181 ALA A C 1
ATOM 1369 O O . ALA A 1 181 ? -3.629 -6.172 11.719 1 95.81 181 ALA A O 1
ATOM 1370 N N . GLY A 1 182 ? -3.002 -8.227 11.328 1 94.12 182 GLY A N 1
ATOM 1371 C CA . GLY A 1 182 ? -1.747 -8.102 12.055 1 94.12 182 GLY A CA 1
ATOM 1372 C C . GLY A 1 182 ? -0.741 -7.211 11.352 1 94.12 182 GLY A C 1
ATOM 1373 O O . GLY A 1 182 ? 0.238 -6.773 11.961 1 94.12 182 GLY A O 1
ATOM 1374 N N . PHE A 1 183 ? -0.96 -6.777 10.047 1 89.75 183 PHE A N 1
ATOM 1375 C CA . PHE A 1 183 ? 0.058 -6.031 9.312 1 89.75 183 PHE A CA 1
ATOM 1376 C C . PHE A 1 183 ? -0.534 -4.77 8.695 1 89.75 183 PHE A C 1
ATOM 1378 O O . PHE A 1 183 ? 0.08 -4.152 7.82 1 89.75 183 PHE A O 1
ATOM 1385 N N . GLY A 1 184 ? -1.489 -4.133 9.172 1 90.94 184 GLY A N 1
ATOM 1386 C CA . GLY A 1 184 ? -2.082 -2.951 8.562 1 90.94 184 GLY A CA 1
ATOM 1387 C C . GLY A 1 184 ? -2.432 -1.873 9.57 1 90.94 184 GLY A C 1
ATOM 1388 O O . GLY A 1 184 ? -2.932 -0.808 9.203 1 90.94 184 GLY A O 1
ATOM 1389 N N . TRP A 1 185 ? -2.018 -2.066 10.781 1 95.44 185 TRP A N 1
ATOM 1390 C CA . TRP A 1 185 ? -2.467 -1.157 11.828 1 95.44 185 TRP A CA 1
ATOM 1391 C C . TRP A 1 185 ? -1.375 -0.154 12.188 1 95.44 185 TRP A C 1
ATOM 1393 O O . TRP A 1 185 ? -1.641 0.851 12.844 1 95.44 185 TRP A O 1
ATOM 1403 N N . MET A 1 186 ? -0.183 -0.34 11.703 1 94.56 186 MET A N 1
ATOM 1404 C CA . MET A 1 186 ? 0.991 0.353 12.227 1 94.56 186 MET A CA 1
ATOM 1405 C C . MET A 1 186 ? 0.934 1.842 11.898 1 94.56 186 MET A C 1
ATOM 1407 O O . MET A 1 186 ? 1.151 2.68 12.781 1 94.56 186 MET A O 1
ATOM 1411 N N . LEU A 1 187 ? 0.574 2.123 10.766 1 89.62 187 LEU A N 1
ATOM 1412 C CA . LEU A 1 187 ? 0.549 3.527 10.375 1 89.62 187 LEU A CA 1
ATOM 1413 C C . LEU A 1 187 ? -0.555 4.277 11.109 1 89.62 187 LEU A C 1
ATOM 1415 O O . LEU A 1 187 ? -0.334 5.387 11.602 1 89.62 187 LEU A O 1
ATOM 1419 N N . THR A 1 188 ? -1.648 3.662 11.141 1 94 188 THR A N 1
ATOM 1420 C CA . THR A 1 188 ? -2.756 4.266 11.875 1 94 188 THR A CA 1
ATOM 1421 C C . THR A 1 188 ? -2.393 4.457 13.344 1 94 188 THR A C 1
ATOM 1423 O O . THR A 1 188 ? -2.752 5.469 13.953 1 94 188 THR A O 1
ATOM 1426 N N . ALA A 1 189 ? -1.658 3.551 13.852 1 96.56 189 ALA A N 1
ATOM 1427 C CA . ALA A 1 189 ? -1.253 3.646 15.25 1 96.56 189 ALA A CA 1
ATOM 1428 C C . ALA A 1 189 ? -0.368 4.867 15.484 1 96.56 189 ALA A C 1
ATOM 1430 O O . ALA A 1 189 ? -0.484 5.539 16.516 1 96.56 189 ALA A O 1
ATOM 1431 N N . ARG A 1 190 ? 0.395 5.129 14.602 1 92 190 ARG A N 1
ATOM 1432 C CA . ARG A 1 190 ? 1.253 6.305 14.703 1 92 190 ARG A CA 1
ATOM 1433 C C . ARG A 1 190 ? 0.429 7.586 14.688 1 92 190 ARG A C 1
ATOM 1435 O O . ARG A 1 190 ? 0.726 8.531 15.414 1 92 190 ARG A O 1
ATOM 1442 N N . VAL A 1 191 ? -0.482 7.625 13.883 1 91.06 191 VAL A N 1
ATOM 1443 C CA . VAL A 1 191 ? -1.348 8.797 13.789 1 91.06 191 VAL A CA 1
ATOM 1444 C C . VAL A 1 191 ? -2.166 8.938 15.062 1 91.06 191 VAL A C 1
ATOM 1446 O O . VAL A 1 191 ? -2.285 10.039 15.609 1 91.06 191 VAL A O 1
ATOM 1449 N N . VAL A 1 192 ? -2.631 7.828 15.492 1 95.19 192 VAL A N 1
ATOM 1450 C CA . VAL A 1 192 ? -3.414 7.828 16.719 1 95.19 192 VAL A CA 1
ATOM 1451 C C . VAL A 1 192 ? -2.553 8.32 17.891 1 95.19 192 VAL A C 1
ATOM 1453 O O . VAL A 1 192 ? -3.016 9.094 18.734 1 95.19 192 VAL A O 1
ATOM 1456 N N . ARG A 1 193 ? -1.375 7.836 17.922 1 95.81 193 ARG A N 1
ATOM 1457 C CA . ARG A 1 193 ? -0.456 8.281 18.953 1 95.81 193 ARG A CA 1
ATOM 1458 C C . ARG A 1 193 ? -0.275 9.797 18.922 1 95.81 193 ARG A C 1
ATOM 1460 O O . ARG A 1 193 ? -0.356 10.461 19.953 1 95.81 193 ARG A O 1
ATOM 1467 N N . SER A 1 194 ? -0.056 10.312 17.812 1 91.25 194 SER A N 1
ATOM 1468 C CA . SER A 1 194 ? 0.166 11.742 17.641 1 91.25 194 SER A CA 1
ATOM 1469 C C . SER A 1 194 ? -1.049 12.547 18.109 1 91.25 194 SER A C 1
ATOM 1471 O O . SER A 1 194 ? -0.907 13.57 18.781 1 91.25 194 SER A O 1
ATOM 1473 N N . LEU A 1 195 ? -2.178 12.109 17.766 1 92 195 LEU A N 1
ATOM 1474 C CA . LEU A 1 195 ? -3.4 12.805 18.156 1 92 195 LEU A CA 1
ATOM 1475 C C . LEU A 1 195 ? -3.633 12.68 19.656 1 92 195 LEU A C 1
ATOM 1477 O O . LEU A 1 195 ? -4.105 13.625 20.297 1 92 195 LEU A O 1
ATOM 1481 N N . THR A 1 196 ? -3.314 11.547 20.109 1 94.56 196 THR A N 1
ATOM 1482 C CA . THR A 1 196 ? -3.492 11.305 21.547 1 94.56 196 THR A CA 1
ATOM 1483 C C . THR A 1 196 ? -2.59 12.227 22.359 1 94.56 196 THR A C 1
ATOM 1485 O O . THR A 1 196 ? -2.973 12.68 23.438 1 94.56 196 THR A O 1
ATOM 1488 N N . LEU A 1 197 ? -1.435 12.531 21.891 1 93.94 197 LEU A N 1
ATOM 1489 C CA . LEU A 1 197 ? -0.516 13.438 22.578 1 93.94 197 LEU A CA 1
ATOM 1490 C C . LEU A 1 197 ? -1.129 14.82 22.734 1 93.94 197 LEU A C 1
ATOM 1492 O O . LEU A 1 197 ? -0.874 15.516 23.719 1 93.94 197 LEU A O 1
ATOM 1496 N N . SER A 1 198 ? -1.9 15.133 21.812 1 90.94 198 SER A N 1
ATOM 1497 C CA . SER A 1 198 ? -2.541 16.438 21.859 1 90.94 198 SER A CA 1
ATOM 1498 C C . SER A 1 198 ? -3.746 16.438 22.797 1 90.94 198 SER A C 1
ATOM 1500 O O . SER A 1 198 ? -4.105 17.469 23.359 1 90.94 198 SER A O 1
ATOM 1502 N N . VAL A 1 199 ? -4.336 15.336 23 1 91.31 199 VAL A N 1
ATOM 1503 C CA . VAL A 1 199 ? -5.582 15.227 23.75 1 91.31 199 VAL A CA 1
ATOM 1504 C C . VAL A 1 199 ? -5.281 14.891 25.219 1 91.31 199 VAL A C 1
ATOM 1506 O O . VAL A 1 199 ? -6.016 15.297 26.125 1 91.31 199 VAL A O 1
ATOM 1509 N N . LYS A 1 200 ? -4.207 14.188 25.406 1 92.38 200 LYS A N 1
ATOM 1510 C CA . LYS A 1 200 ? -3.947 13.641 26.734 1 92.38 200 LYS A CA 1
ATOM 1511 C C . LYS A 1 200 ? -3.688 14.75 27.75 1 92.38 200 LYS A C 1
ATOM 1513 O O . LYS A 1 200 ? -3.859 14.547 28.953 1 92.38 200 LYS A O 1
ATOM 1518 N N . ASN A 1 201 ? -3.393 15.977 27.25 1 90.06 201 ASN A N 1
ATOM 1519 C CA . ASN A 1 201 ? -3.062 17.062 28.156 1 90.06 201 ASN A CA 1
ATOM 1520 C C . ASN A 1 201 ? -4.223 18.047 28.312 1 90.06 201 ASN A C 1
ATOM 1522 O O . ASN A 1 201 ? -4.074 19.109 28.922 1 90.06 201 ASN A O 1
ATOM 1526 N N . LEU A 1 202 ? -5.273 17.641 27.781 1 90.06 202 LEU A N 1
ATOM 1527 C CA . LEU A 1 202 ? -6.465 18.453 27.953 1 90.06 202 LEU A CA 1
ATOM 1528 C C . LEU A 1 202 ? -6.93 18.438 29.406 1 90.06 202 LEU A C 1
ATOM 1530 O O . LEU A 1 202 ? -6.703 17.453 30.125 1 90.06 202 LEU A O 1
ATOM 1534 N N . ASP A 1 203 ? -7.621 19.453 29.844 1 88.31 203 ASP A N 1
ATOM 1535 C CA . ASP A 1 203 ? -7.992 19.688 31.234 1 88.31 203 ASP A CA 1
ATOM 1536 C C . ASP A 1 203 ? -8.859 18.547 31.766 1 88.31 203 ASP A C 1
ATOM 1538 O O . ASP A 1 203 ? -8.656 18.062 32.875 1 88.31 203 ASP A O 1
ATOM 1542 N N . TYR A 1 204 ? -9.836 18.109 31.031 1 88.19 204 TYR A N 1
ATOM 1543 C CA . TYR A 1 204 ? -10.75 17.094 31.531 1 88.19 204 TYR A CA 1
ATOM 1544 C C . TYR A 1 204 ? -10.055 15.734 31.641 1 88.19 204 TYR A C 1
ATOM 1546 O O . TYR A 1 204 ? -10.406 14.914 32.5 1 88.19 204 TYR A O 1
ATOM 1554 N N . VAL A 1 205 ? -9.102 15.523 30.828 1 90.44 205 VAL A N 1
ATOM 1555 C CA . VAL A 1 205 ? -8.344 14.289 30.906 1 90.44 205 VAL A CA 1
ATOM 1556 C C . VAL A 1 205 ? -7.434 14.32 32.125 1 90.44 205 VAL A C 1
ATOM 1558 O O . VAL A 1 205 ? -7.352 13.344 32.875 1 90.44 205 VAL A O 1
ATOM 1561 N N . THR A 1 206 ? -6.832 15.469 32.375 1 90.69 206 THR A N 1
ATOM 1562 C CA . THR A 1 206 ? -5.973 15.656 33.531 1 90.69 206 THR A CA 1
ATOM 1563 C C . THR A 1 206 ? -6.777 15.555 34.812 1 90.69 206 THR A C 1
ATOM 1565 O O . THR A 1 206 ? -6.316 14.969 35.781 1 90.69 206 THR A O 1
ATOM 1568 N N . ALA A 1 207 ? -7.902 16.156 34.75 1 91.69 207 ALA A N 1
ATOM 1569 C CA . ALA A 1 207 ? -8.789 16.094 35.938 1 91.69 207 ALA A CA 1
ATOM 1570 C C . ALA A 1 207 ? -9.164 14.656 36.25 1 91.69 207 ALA A C 1
ATOM 1572 O O . ALA A 1 207 ? -9.203 14.273 37.438 1 91.69 207 ALA A O 1
ATOM 1573 N N . ALA A 1 208 ? -9.438 13.859 35.281 1 92.06 208 ALA A N 1
ATOM 1574 C CA . ALA A 1 208 ? -9.789 12.453 35.469 1 92.06 208 ALA A CA 1
ATOM 1575 C C .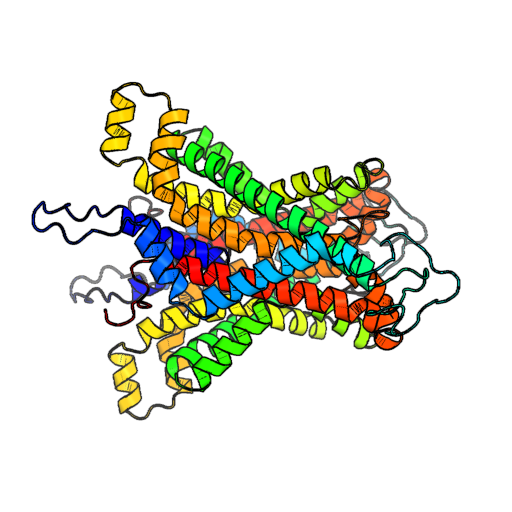 ALA A 1 208 ? -8.625 11.68 36.094 1 92.06 208 ALA A C 1
ATOM 1577 O O . ALA A 1 208 ? -8.828 10.82 36.938 1 92.06 208 ALA A O 1
ATOM 1578 N N . ARG A 1 209 ? -7.453 12.016 35.688 1 90.56 209 ARG A N 1
ATOM 1579 C CA . ARG A 1 209 ? -6.254 11.375 36.219 1 90.56 209 ARG A CA 1
ATOM 1580 C C . ARG A 1 209 ? -6.082 11.68 37.688 1 90.56 209 ARG A C 1
ATOM 1582 O O . ARG A 1 209 ? -5.727 10.805 38.469 1 90.56 209 ARG A O 1
ATOM 1589 N N . PHE A 1 210 ? -6.406 12.883 38.031 1 90.5 210 PHE A N 1
ATOM 1590 C CA . PHE A 1 210 ? -6.258 13.312 39.438 1 90.5 210 PHE A CA 1
ATOM 1591 C C . PHE A 1 210 ? -7.348 12.711 40.312 1 90.5 210 PHE A C 1
ATOM 1593 O O . PHE A 1 210 ? -7.152 12.531 41.5 1 90.5 210 PHE A O 1
ATOM 1600 N N . MET A 1 211 ? -8.422 12.336 39.719 1 94.06 211 MET A N 1
ATOM 1601 C CA . MET A 1 211 ? -9.523 11.711 40.438 1 94.06 211 MET A CA 1
ATOM 1602 C C . MET A 1 211 ? -9.344 10.203 40.531 1 94.06 211 MET A C 1
ATOM 1604 O O . MET A 1 211 ? -10.266 9.477 40.906 1 94.06 211 MET A O 1
ATOM 1608 N N . SER A 1 212 ? -8.289 9.656 40.062 1 92.81 212 SER A N 1
ATOM 1609 C CA . SER A 1 212 ? -7.867 8.258 40.156 1 92.81 212 SER A CA 1
ATOM 1610 C C . SER A 1 212 ? -8.75 7.371 39.281 1 92.81 212 SER A C 1
ATOM 1612 O O . SER A 1 212 ? -9.039 6.227 39.625 1 92.81 212 SER A O 1
ATOM 1614 N N . VAL A 1 213 ? -9.289 7.957 38.281 1 93.75 213 VAL A N 1
ATOM 1615 C CA . VAL A 1 213 ? -9.969 7.125 37.312 1 93.75 213 VAL A CA 1
ATOM 1616 C C . VAL A 1 213 ? -8.969 6.164 36.656 1 93.75 213 VAL A C 1
ATOM 1618 O O . VAL A 1 213 ? -7.863 6.562 36.281 1 93.75 213 VAL A O 1
ATOM 1621 N N . PRO A 1 214 ? -9.391 4.93 36.5 1 96.19 214 PRO A N 1
ATOM 1622 C CA . PRO A 1 214 ? -8.461 3.963 35.938 1 96.19 214 PRO A CA 1
ATOM 1623 C C . PRO A 1 214 ? -8.07 4.312 34.5 1 96.19 214 PRO A C 1
ATOM 1625 O O . PRO A 1 214 ? -8.898 4.82 33.719 1 96.19 214 PRO A O 1
ATOM 1628 N N . SER A 1 215 ? -6.848 4 34.062 1 94.88 215 SER A N 1
ATOM 1629 C CA . SER A 1 215 ? -6.266 4.402 32.812 1 94.88 215 SER A CA 1
ATOM 1630 C C . SER A 1 215 ? -7.066 3.859 31.625 1 94.88 215 SER A C 1
ATOM 1632 O O . SER A 1 215 ? -7.312 4.574 30.656 1 94.88 215 SER A O 1
ATOM 1634 N N . PRO A 1 216 ? -7.5 2.561 31.641 1 95.5 216 PRO A N 1
ATOM 1635 C CA . PRO A 1 216 ? -8.273 2.059 30.5 1 95.5 216 PRO A CA 1
ATOM 1636 C C . PRO A 1 216 ? -9.594 2.795 30.312 1 95.5 216 PRO A C 1
ATOM 1638 O O . PRO A 1 216 ? -10.07 2.936 29.188 1 95.5 216 PRO A O 1
ATOM 1641 N N . VAL A 1 217 ? -10.117 3.324 31.391 1 94.75 217 VAL A N 1
ATOM 1642 C CA . VAL A 1 217 ? -11.367 4.078 31.328 1 94.75 217 VAL A CA 1
ATOM 1643 C C . VAL A 1 217 ? -11.109 5.453 30.719 1 94.75 217 VAL A C 1
ATOM 1645 O O . VAL A 1 217 ? -11.891 5.934 29.891 1 94.75 217 VAL A O 1
ATOM 1648 N N . ILE A 1 218 ? -10.047 6.066 31.109 1 94.75 218 ILE A N 1
ATOM 1649 C CA . ILE A 1 218 ? -9.68 7.371 30.578 1 94.75 218 ILE A CA 1
ATOM 1650 C C . ILE A 1 218 ? -9.461 7.27 29.062 1 94.75 218 ILE A C 1
ATOM 1652 O O . ILE A 1 218 ? -9.961 8.102 28.312 1 94.75 218 ILE A O 1
ATOM 1656 N N . ILE A 1 219 ? -8.805 6.23 28.672 1 95.88 219 ILE A N 1
ATOM 1657 C CA . ILE A 1 219 ? -8.492 6.051 27.266 1 95.88 219 ILE A CA 1
ATOM 1658 C C . ILE A 1 219 ? -9.781 5.785 26.484 1 95.88 219 ILE A C 1
ATOM 1660 O O . ILE A 1 219 ? -10.055 6.438 25.469 1 95.88 219 ILE A O 1
ATOM 1664 N N . ALA A 1 220 ? -10.625 4.895 26.953 1 95.06 220 ALA A N 1
ATOM 1665 C CA . ALA A 1 220 ? -11.812 4.441 26.234 1 95.06 220 ALA A CA 1
ATOM 1666 C C . ALA A 1 220 ? -12.906 5.504 26.234 1 95.06 220 ALA A C 1
ATOM 1668 O O . ALA A 1 220 ? -13.633 5.664 25.266 1 95.06 220 ALA A O 1
ATOM 1669 N N . ARG A 1 221 ? -12.977 6.367 27.266 1 92.69 221 ARG A N 1
ATOM 1670 C CA . ARG A 1 221 ? -14.125 7.25 27.422 1 92.69 221 ARG A CA 1
ATOM 1671 C C . ARG A 1 221 ? -13.75 8.703 27.141 1 92.69 221 ARG A C 1
ATOM 1673 O O . ARG A 1 221 ? -14.617 9.523 26.828 1 92.69 221 ARG A O 1
ATOM 1680 N N . HIS A 1 222 ? -12.484 9.023 27.281 1 91.38 222 HIS A N 1
ATOM 1681 C CA . HIS A 1 222 ? -12.102 10.422 27.109 1 91.38 222 HIS A CA 1
ATOM 1682 C C . HIS A 1 222 ? -11.211 10.609 25.891 1 91.38 222 HIS A C 1
ATOM 1684 O O . HIS A 1 222 ? -11.438 11.516 25.078 1 91.38 222 HIS A O 1
ATOM 1690 N N . ILE A 1 223 ? -10.281 9.719 25.688 1 94.69 223 ILE A N 1
ATOM 1691 C CA . ILE A 1 223 ? -9.305 9.93 24.625 1 94.69 223 ILE A CA 1
ATOM 1692 C C . ILE A 1 223 ? -9.883 9.438 23.297 1 94.69 223 ILE A C 1
ATOM 1694 O O . ILE A 1 223 ? -9.977 10.203 22.328 1 94.69 223 ILE A O 1
ATOM 1698 N N . ILE A 1 224 ? -10.414 8.211 23.203 1 94.81 224 ILE A N 1
ATOM 1699 C CA . ILE A 1 224 ? -10.836 7.57 21.969 1 94.81 224 ILE A CA 1
ATOM 1700 C C . ILE A 1 224 ? -12.008 8.344 21.359 1 94.81 224 ILE A C 1
ATOM 1702 O O . ILE A 1 224 ? -12.023 8.617 20.156 1 94.81 224 ILE A O 1
ATOM 1706 N N . PRO A 1 225 ? -13 8.781 22.156 1 91.06 225 PRO A N 1
ATOM 1707 C CA . PRO A 1 225 ? -14.109 9.547 21.578 1 91.06 225 PRO A CA 1
ATOM 1708 C C . PRO A 1 225 ? -13.656 10.883 20.984 1 91.06 225 PRO A C 1
ATOM 1710 O O . PRO A 1 225 ? -14.266 11.367 20.031 1 91.06 225 PRO A O 1
ATOM 1713 N N . ASN A 1 226 ? -12.594 11.461 21.5 1 90.38 226 ASN A N 1
ATOM 1714 C CA . ASN A 1 226 ? -12.078 12.727 20.984 1 90.38 226 ASN A CA 1
ATOM 1715 C C . ASN A 1 226 ? -11.422 12.555 19.625 1 90.38 226 ASN A C 1
ATOM 1717 O O . ASN A 1 226 ? -11.336 13.508 18.844 1 90.38 226 ASN A O 1
ATOM 1721 N N . ILE A 1 227 ? -10.977 11.328 19.344 1 92.5 227 ILE A N 1
ATOM 1722 C CA . ILE A 1 227 ? -10.32 11.117 18.062 1 92.5 227 ILE A CA 1
ATOM 1723 C C . ILE A 1 227 ? -11.164 10.172 17.203 1 92.5 227 ILE A C 1
ATOM 1725 O O . ILE A 1 227 ? -10.664 9.578 16.25 1 92.5 227 ILE A O 1
ATOM 1729 N N . ALA A 1 228 ? -12.469 10.031 17.531 1 91.94 228 ALA A N 1
ATOM 1730 C CA . ALA A 1 228 ? -13.367 9.086 16.875 1 91.94 228 ALA A CA 1
ATOM 1731 C C . ALA A 1 228 ? -13.547 9.43 15.406 1 91.94 228 ALA A C 1
ATOM 1733 O O . ALA A 1 228 ? -13.695 8.539 14.562 1 91.94 228 ALA A O 1
ATOM 1734 N N . SER A 1 229 ? -13.57 10.711 15.086 1 88.38 229 SER A N 1
ATOM 1735 C CA . SER A 1 229 ? -13.75 11.133 13.703 1 88.38 229 SER A CA 1
ATOM 1736 C C . SER A 1 229 ? -12.656 10.562 12.805 1 88.38 229 SER A C 1
ATOM 1738 O O . SER A 1 229 ? -12.938 10.062 11.711 1 88.38 229 SER A O 1
ATOM 1740 N N . LEU A 1 230 ? -11.461 10.578 13.312 1 89.56 230 LEU A N 1
ATOM 1741 C CA . LEU A 1 230 ? -10.344 10.039 12.555 1 89.56 230 LEU A CA 1
ATOM 1742 C C . LEU A 1 230 ? -10.461 8.523 12.414 1 89.56 230 LEU A C 1
ATOM 1744 O O . LEU A 1 230 ? -10.164 7.965 11.359 1 89.56 230 LEU A O 1
ATOM 1748 N N . LEU A 1 231 ? -10.828 7.914 13.484 1 93.94 231 LEU A N 1
ATOM 1749 C CA . LEU A 1 231 ? -10.898 6.457 13.492 1 93.94 231 LEU A CA 1
ATOM 1750 C C . LEU A 1 231 ? -11.977 5.953 12.539 1 93.94 231 LEU A C 1
ATOM 1752 O O . LEU A 1 231 ? -11.781 4.938 11.867 1 93.94 231 LEU A O 1
ATOM 1756 N N . ILE A 1 232 ? -13.055 6.656 12.469 1 91.12 232 ILE A N 1
ATOM 1757 C CA . ILE A 1 232 ? -14.156 6.27 11.586 1 91.12 232 ILE A CA 1
ATOM 1758 C C . ILE A 1 232 ? -13.719 6.406 10.133 1 91.12 232 ILE A C 1
ATOM 1760 O O . ILE A 1 232 ? -13.945 5.504 9.32 1 91.12 232 ILE A O 1
ATOM 1764 N N . VAL A 1 233 ? -13.133 7.516 9.805 1 89.06 233 VAL A N 1
ATOM 1765 C CA . VAL A 1 233 ? -12.656 7.734 8.445 1 89.06 233 VAL A CA 1
ATOM 1766 C C . VAL A 1 233 ? -11.594 6.691 8.102 1 89.06 233 VAL A C 1
ATOM 1768 O O . VAL A 1 233 ? -11.602 6.125 7.004 1 89.06 233 VAL A O 1
ATOM 1771 N N . ASP A 1 234 ? -10.711 6.465 9.055 1 91.5 234 ASP A N 1
ATOM 1772 C CA . ASP A 1 234 ? -9.648 5.484 8.859 1 91.5 234 ASP A CA 1
ATOM 1773 C C . ASP A 1 234 ? -10.219 4.094 8.586 1 91.5 234 ASP A C 1
ATOM 1775 O O . ASP A 1 234 ? -9.742 3.383 7.703 1 91.5 234 ASP A O 1
ATOM 1779 N N . ALA A 1 235 ? -11.18 3.717 9.344 1 93.38 235 ALA A N 1
ATOM 1780 C CA . ALA A 1 235 ? -11.789 2.398 9.188 1 93.38 235 ALA A CA 1
ATOM 1781 C C . ALA A 1 235 ? -12.414 2.244 7.801 1 93.38 235 ALA A C 1
ATOM 1783 O O . ALA A 1 235 ? -12.312 1.18 7.184 1 93.38 235 ALA A O 1
ATOM 1784 N N . THR A 1 236 ? -13.016 3.268 7.34 1 90.69 236 THR A N 1
ATOM 1785 C CA . THR A 1 236 ? -13.68 3.221 6.043 1 90.69 236 THR A CA 1
ATOM 1786 C C . THR A 1 236 ? -12.664 3.068 4.918 1 90.69 236 THR A C 1
ATOM 1788 O O . THR A 1 236 ? -12.812 2.211 4.043 1 90.69 236 THR A O 1
ATOM 1791 N N . VAL A 1 237 ? -11.648 3.824 4.988 1 87.94 237 VAL A N 1
ATOM 1792 C CA . VAL A 1 237 ? -10.602 3.77 3.971 1 87.94 237 VAL A CA 1
ATOM 1793 C C . VAL A 1 237 ? -9.875 2.43 4.051 1 87.94 237 VAL A C 1
ATOM 1795 O O . VAL A 1 237 ? -9.484 1.865 3.027 1 87.94 237 VAL A O 1
ATOM 1798 N N . ASN A 1 238 ? -9.742 1.938 5.219 1 94.12 238 ASN A N 1
ATOM 1799 C CA . ASN A 1 238 ? -9.008 0.693 5.434 1 94.12 238 ASN A CA 1
ATOM 1800 C C . ASN A 1 238 ? -9.773 -0.508 4.891 1 94.12 238 ASN A C 1
ATOM 1802 O O . ASN A 1 238 ? -9.188 -1.56 4.633 1 94.12 238 ASN A O 1
ATOM 1806 N N . VAL A 1 239 ? -11.062 -0.323 4.781 1 94.94 239 VAL A N 1
ATOM 1807 C CA . VAL A 1 239 ? -11.82 -1.41 4.172 1 94.94 239 VAL A CA 1
ATOM 1808 C C . VAL A 1 239 ? -11.336 -1.641 2.742 1 94.94 239 VAL A C 1
ATOM 1810 O O . VAL A 1 239 ? -11.117 -2.783 2.33 1 94.94 239 VAL A O 1
ATOM 1813 N N . ALA A 1 240 ? -11.188 -0.574 2.01 1 92.94 240 ALA A N 1
ATOM 1814 C CA . ALA A 1 240 ? -10.703 -0.691 0.635 1 92.94 240 ALA A CA 1
ATOM 1815 C C . ALA A 1 240 ? -9.328 -1.346 0.59 1 92.94 240 ALA A C 1
ATOM 1817 O O . ALA A 1 240 ? -9.094 -2.25 -0.214 1 92.94 240 ALA A O 1
ATOM 1818 N N . TYR A 1 241 ? -8.461 -0.995 1.466 1 92.5 241 TYR A N 1
ATOM 1819 C CA . TYR A 1 241 ? -7.113 -1.548 1.5 1 92.5 241 TYR A CA 1
ATOM 1820 C C . TYR A 1 241 ? -7.137 -3.021 1.884 1 92.5 241 TYR A C 1
ATOM 1822 O O . TYR A 1 241 ? -6.363 -3.822 1.351 1 92.5 241 TYR A O 1
ATOM 1830 N N . ALA A 1 242 ? -7.957 -3.27 2.809 1 95.88 242 ALA A N 1
ATOM 1831 C CA . ALA A 1 242 ? -8.078 -4.656 3.252 1 95.88 242 ALA A CA 1
ATOM 1832 C C . ALA A 1 242 ? -8.594 -5.547 2.127 1 95.88 242 ALA A C 1
ATOM 1834 O O . ALA A 1 242 ? -8.109 -6.664 1.938 1 95.88 242 ALA A O 1
ATOM 1835 N N . VAL A 1 243 ? -9.547 -5.051 1.433 1 96 243 VAL A N 1
ATOM 1836 C CA . VAL A 1 243 ? -10.094 -5.816 0.32 1 96 243 VAL A CA 1
ATOM 1837 C C . VAL A 1 243 ? -9.023 -6.02 -0.749 1 96 243 VAL A C 1
ATOM 1839 O O . VAL A 1 243 ? -8.875 -7.117 -1.289 1 96 243 VAL A O 1
ATOM 1842 N N . ILE A 1 244 ? -8.289 -5.043 -1.019 1 93.31 244 ILE A N 1
ATOM 1843 C CA . ILE A 1 244 ? -7.215 -5.145 -2.002 1 93.31 244 ILE A CA 1
ATOM 1844 C C . ILE A 1 244 ? -6.176 -6.16 -1.529 1 93.31 244 ILE A C 1
ATOM 1846 O O . ILE A 1 244 ? -5.719 -7 -2.311 1 93.31 244 ILE A O 1
ATOM 1850 N N . SER A 1 245 ? -5.801 -6.062 -0.279 1 93.25 245 SER A N 1
ATOM 1851 C CA . SER A 1 245 ? -4.832 -7 0.281 1 93.25 245 SER A CA 1
ATOM 1852 C C . SER A 1 245 ? -5.336 -8.438 0.2 1 93.25 245 SER A C 1
ATOM 1854 O O . SER A 1 245 ? -4.602 -9.336 -0.204 1 93.25 245 SER A O 1
ATOM 1856 N N . GLU A 1 246 ? -6.57 -8.578 0.564 1 94.62 246 GLU A N 1
ATOM 1857 C CA . GLU A 1 246 ? -7.184 -9.898 0.474 1 94.62 246 GLU A CA 1
ATOM 1858 C C . GLU A 1 246 ? -7.203 -10.406 -0.967 1 94.62 246 GLU A C 1
ATOM 1860 O O . GLU A 1 246 ? -6.824 -11.547 -1.238 1 94.62 246 GLU A O 1
ATOM 1865 N N . THR A 1 247 ? -7.652 -9.562 -1.852 1 95 247 THR A N 1
ATOM 1866 C CA . THR A 1 247 ? -7.773 -9.953 -3.252 1 95 247 THR A CA 1
ATOM 1867 C C . THR A 1 247 ? -6.406 -10.289 -3.842 1 95 247 THR A C 1
ATOM 1869 O O . THR A 1 247 ? -6.258 -11.281 -4.555 1 95 247 THR A O 1
ATOM 1872 N N . THR A 1 248 ? -5.449 -9.523 -3.5 1 91.44 248 THR A N 1
ATOM 1873 C CA . THR A 1 248 ? -4.102 -9.742 -4.016 1 91.44 248 THR A CA 1
ATOM 1874 C C . THR A 1 248 ? -3.537 -11.07 -3.52 1 91.44 248 THR A C 1
ATOM 1876 O O . THR A 1 248 ? -3.051 -11.883 -4.312 1 91.44 248 THR A O 1
ATOM 1879 N N . LEU A 1 249 ? -3.635 -11.32 -2.258 1 91.06 249 LEU A N 1
ATOM 1880 C CA . LEU A 1 249 ? -3.074 -12.539 -1.687 1 91.06 249 LEU A CA 1
ATOM 1881 C C . LEU A 1 249 ? -3.857 -13.766 -2.146 1 91.06 249 LEU A C 1
ATOM 1883 O O . LEU A 1 249 ? -3.275 -14.828 -2.377 1 91.06 249 LEU A O 1
ATOM 1887 N N . SER A 1 250 ? -5.156 -13.578 -2.291 1 92.31 250 SER A N 1
ATOM 1888 C CA . SER A 1 250 ? -5.965 -14.688 -2.797 1 92.31 250 SER A CA 1
ATOM 1889 C C . SER A 1 250 ? -5.668 -14.961 -4.27 1 92.31 250 SER A C 1
ATOM 1891 O O . SER A 1 250 ? -5.633 -16.109 -4.695 1 92.31 250 SER A O 1
ATOM 1893 N N . TYR A 1 251 ? -5.496 -13.945 -4.98 1 91.75 251 TYR A N 1
ATOM 1894 C CA . TYR A 1 251 ? -5.117 -14.07 -6.387 1 91.75 251 TYR A CA 1
ATOM 1895 C C . TYR A 1 251 ? -3.84 -14.883 -6.539 1 91.75 251 TYR A C 1
ATOM 1897 O O . TYR A 1 251 ? -3.736 -15.719 -7.438 1 91.75 251 TYR A O 1
ATOM 1905 N N . PHE A 1 252 ? -2.984 -14.672 -5.586 1 86.75 252 PHE A N 1
ATOM 1906 C CA . PHE A 1 252 ? -1.68 -15.312 -5.711 1 86.75 252 PHE A CA 1
ATOM 1907 C C . PHE A 1 252 ? -1.658 -16.641 -4.969 1 86.75 252 PHE A C 1
ATOM 1909 O O . PHE A 1 252 ? -0.631 -17.328 -4.934 1 86.75 252 PHE A O 1
ATOM 1916 N N . GLY A 1 253 ? -2.705 -16.969 -4.324 1 86.75 253 GLY A N 1
ATOM 1917 C CA . GLY A 1 253 ? -2.832 -18.297 -3.742 1 86.75 253 GLY A CA 1
ATOM 1918 C C . GLY A 1 253 ? -2.465 -18.344 -2.271 1 86.75 253 GLY A C 1
ATOM 1919 O O . GLY A 1 253 ? -2.311 -19.422 -1.695 1 86.75 253 GLY A O 1
ATOM 1920 N N . PHE A 1 254 ? -2.352 -17.188 -1.619 1 85.25 254 PHE A N 1
ATOM 1921 C CA . PHE A 1 254 ? -1.934 -17.156 -0.223 1 85.25 254 PHE A CA 1
ATOM 1922 C C . PHE A 1 254 ? -3.078 -16.703 0.676 1 85.25 254 PHE A C 1
ATOM 1924 O O . PHE A 1 254 ? -2.91 -16.594 1.893 1 85.25 254 PHE A O 1
ATOM 1931 N N . GLY A 1 255 ? -4.191 -16.422 0.073 1 90 255 GLY A N 1
ATOM 1932 C CA . GLY A 1 255 ? -5.348 -15.984 0.838 1 90 255 GLY A CA 1
ATOM 1933 C C . GLY A 1 255 ? -6.418 -17.047 0.962 1 90 255 GLY A C 1
ATOM 1934 O O . GLY A 1 255 ? -6.152 -18.156 1.458 1 90 255 GLY A O 1
ATOM 1935 N N . VAL A 1 256 ? -7.539 -16.766 0.422 1 90.62 256 VAL A N 1
ATOM 1936 C CA . VAL A 1 256 ? -8.656 -17.719 0.433 1 90.62 256 VAL A CA 1
ATOM 1937 C C . VAL A 1 256 ? -8.344 -18.906 -0.47 1 90.62 256 VAL A C 1
ATOM 1939 O O . VAL A 1 256 ? -7.789 -18.734 -1.56 1 90.62 256 VAL A O 1
ATOM 1942 N N . GLN A 1 257 ? -8.648 -20.062 0.043 1 87.19 257 GLN A N 1
ATOM 1943 C CA . GLN A 1 257 ? -8.328 -21.281 -0.713 1 87.19 257 GLN A CA 1
ATOM 1944 C C . GLN A 1 257 ? -9.57 -22.141 -0.897 1 87.19 257 GLN A C 1
ATOM 1946 O O . GLN A 1 257 ? -10.539 -22.016 -0.149 1 87.19 257 GLN A O 1
ATOM 1951 N N . SER A 1 258 ? -9.461 -22.984 -1.912 1 83.56 258 SER A N 1
ATOM 1952 C CA . SER A 1 258 ? -10.523 -23.953 -2.139 1 83.56 258 SER A CA 1
ATOM 1953 C C . SER A 1 258 ? -10.789 -24.781 -0.889 1 83.56 258 SER A C 1
ATOM 1955 O O . SER A 1 258 ? -9.852 -25.172 -0.182 1 83.56 258 SER A O 1
ATOM 1957 N N . PRO A 1 259 ? -12.008 -24.953 -0.577 1 84.69 259 PRO A N 1
ATOM 1958 C CA . PRO A 1 259 ? -13.227 -24.844 -1.378 1 84.69 259 PRO A CA 1
ATOM 1959 C C . PRO A 1 259 ? -13.875 -23.469 -1.285 1 84.69 259 PRO A C 1
ATOM 1961 O O . PRO A 1 259 ? -14.867 -23.203 -1.968 1 84.69 259 PRO A O 1
ATOM 1964 N N . ASN A 1 260 ? -13.297 -22.656 -0.458 1 89.06 260 ASN A N 1
ATOM 1965 C CA . ASN A 1 260 ? -13.828 -21.297 -0.385 1 89.06 260 ASN A CA 1
ATOM 1966 C C . ASN A 1 260 ? -13.453 -20.484 -1.618 1 89.06 260 ASN A C 1
ATOM 1968 O O . ASN A 1 260 ? -12.516 -20.828 -2.338 1 89.06 260 ASN A O 1
ATOM 1972 N N . THR A 1 261 ? -14.32 -19.516 -1.825 1 92.56 261 THR A N 1
ATOM 1973 C CA . THR A 1 261 ? -14.031 -18.641 -2.961 1 92.56 261 THR A CA 1
ATOM 1974 C C . THR A 1 261 ? -14.07 -17.172 -2.541 1 92.56 261 THR A C 1
ATOM 1976 O O . THR A 1 261 ? -14.617 -16.844 -1.49 1 92.56 261 THR A O 1
ATOM 1979 N N . SER A 1 262 ? -13.328 -16.406 -3.242 1 96.44 262 SER A N 1
ATOM 1980 C CA . SER A 1 262 ? -13.32 -14.961 -3.113 1 96.44 262 SER A CA 1
ATOM 1981 C C . SER A 1 262 ? -13.141 -14.281 -4.469 1 96.44 262 SER A C 1
ATOM 1983 O O . SER A 1 262 ? -12.922 -14.961 -5.48 1 96.44 262 SER A O 1
ATOM 1985 N N . LEU A 1 263 ? -13.336 -13.055 -4.496 1 97.25 263 LEU A N 1
ATOM 1986 C CA . LEU A 1 263 ? -13.141 -12.352 -5.758 1 97.25 263 LEU A CA 1
ATOM 1987 C C . LEU A 1 263 ? -11.711 -12.516 -6.262 1 97.25 263 LEU A C 1
ATOM 1989 O O . LEU A 1 263 ? -11.484 -12.648 -7.465 1 97.25 263 LEU A O 1
ATOM 1993 N N . GLY A 1 264 ? -10.789 -12.547 -5.332 1 95.5 264 GLY A N 1
ATOM 1994 C CA . GLY A 1 264 ? -9.398 -12.734 -5.711 1 95.5 264 GLY A CA 1
ATOM 1995 C C . GLY A 1 264 ? -9.133 -14.086 -6.352 1 95.5 264 GLY A C 1
ATOM 1996 O O . GLY A 1 264 ? -8.43 -14.172 -7.363 1 95.5 264 GLY A O 1
ATOM 1997 N N . THR A 1 265 ? -9.695 -15.148 -5.812 1 94.69 265 THR A N 1
ATOM 1998 C CA . THR A 1 265 ? -9.492 -16.484 -6.363 1 94.69 265 THR A CA 1
ATOM 1999 C C . THR A 1 265 ? -10.172 -16.609 -7.723 1 94.69 265 THR A C 1
ATOM 2001 O O . THR A 1 265 ? -9.633 -17.266 -8.625 1 94.69 265 THR A O 1
ATOM 2004 N N . LEU A 1 266 ? -11.312 -15.977 -7.855 1 96.19 266 LEU A N 1
ATOM 2005 C CA . LEU A 1 266 ? -12.039 -16.047 -9.117 1 96.19 266 LEU A CA 1
ATOM 2006 C C . LEU A 1 266 ? -11.281 -15.312 -10.227 1 96.19 266 LEU A C 1
ATOM 2008 O O . LEU A 1 266 ? -11.219 -15.797 -11.359 1 96.19 266 LEU A O 1
ATOM 2012 N N . ILE A 1 267 ? -10.719 -14.211 -9.891 1 94.88 267 ILE A N 1
ATOM 2013 C CA . ILE A 1 267 ? -9.945 -13.438 -10.859 1 94.88 267 ILE A CA 1
ATOM 2014 C C . ILE A 1 267 ? -8.711 -14.227 -11.281 1 94.88 267 ILE A C 1
ATOM 2016 O O . ILE A 1 267 ? -8.352 -14.25 -12.461 1 94.88 267 ILE A O 1
ATOM 2020 N N . ALA A 1 268 ? -8.125 -14.906 -10.336 1 92.06 268 ALA A N 1
ATOM 2021 C CA . ALA A 1 268 ? -6.965 -15.742 -10.641 1 92.06 268 ALA A CA 1
ATOM 2022 C C . ALA A 1 268 ? -7.332 -16.844 -11.625 1 92.06 268 ALA A C 1
ATOM 2024 O O . ALA A 1 268 ? -6.609 -17.094 -12.594 1 92.06 268 ALA A O 1
ATOM 2025 N N . GLU A 1 269 ? -8.422 -17.469 -11.391 1 91.56 269 GLU A N 1
ATOM 2026 C CA . GLU A 1 269 ? -8.891 -18.547 -12.266 1 91.56 269 GLU A CA 1
ATOM 2027 C C . GLU A 1 269 ? -9.188 -18.031 -13.664 1 91.56 269 GLU A C 1
ATOM 2029 O O . GLU A 1 269 ? -8.844 -18.688 -14.656 1 91.56 269 GLU A O 1
ATOM 2034 N N . GLY A 1 270 ? -9.797 -16.906 -13.742 1 91.38 270 GLY A N 1
ATOM 2035 C CA . GLY A 1 270 ? -10.203 -16.344 -15.016 1 91.38 270 GLY A CA 1
ATOM 2036 C C . GLY A 1 270 ? -9.047 -15.766 -15.805 1 91.38 270 GLY A C 1
ATOM 2037 O O . GLY A 1 270 ? -9.102 -15.688 -17.031 1 91.38 270 GLY A O 1
ATOM 2038 N N . GLN A 1 271 ? -8.062 -15.367 -15.117 1 85.81 271 GLN A N 1
ATOM 2039 C CA . GLN A 1 271 ? -6.953 -14.695 -15.789 1 85.81 271 GLN A CA 1
ATOM 2040 C C . GLN A 1 271 ? -6.211 -15.656 -16.703 1 85.81 271 GLN A C 1
ATOM 2042 O O . GLN A 1 271 ? -5.734 -15.266 -17.781 1 85.81 271 GLN A O 1
ATOM 2047 N N . ARG A 1 272 ? -6.145 -16.828 -16.312 1 78.94 272 ARG A N 1
ATOM 2048 C CA . ARG A 1 272 ? -5.438 -17.844 -17.094 1 78.94 272 ARG A CA 1
ATOM 2049 C C . ARG A 1 272 ? -6.098 -18.047 -18.453 1 78.94 272 ARG A C 1
ATOM 2051 O O . ARG A 1 272 ? -5.434 -18.422 -19.422 1 78.94 272 ARG A O 1
ATOM 2058 N N . SER A 1 273 ? -7.371 -17.734 -18.578 1 82.31 273 SER A N 1
ATOM 2059 C CA . SER A 1 273 ? -8.133 -17.922 -19.812 1 82.31 273 SER A CA 1
ATOM 2060 C C . SER A 1 273 ? -8.836 -16.625 -20.234 1 82.31 273 SER A C 1
ATOM 2062 O O . SER A 1 273 ? -9.922 -16.672 -20.812 1 82.31 273 SER A O 1
ATOM 2064 N N . ALA A 1 274 ? -8.242 -15.555 -19.906 1 82.5 274 ALA A N 1
ATOM 2065 C CA . ALA A 1 274 ? -8.906 -14.266 -20.078 1 82.5 274 ALA A CA 1
ATOM 2066 C C . ALA A 1 274 ? -9.125 -13.961 -21.562 1 82.5 274 ALA A C 1
ATOM 2068 O O . ALA A 1 274 ? -10.07 -13.258 -21.922 1 82.5 274 ALA A O 1
ATOM 2069 N N . THR A 1 275 ? -8.367 -14.492 -22.375 1 81.94 275 THR A N 1
ATOM 2070 C CA . THR A 1 275 ? -8.477 -14.195 -23.797 1 81.94 275 THR A CA 1
ATOM 2071 C C . THR A 1 275 ? -9.5 -15.102 -24.469 1 81.94 275 THR A C 1
ATOM 2073 O O . THR A 1 275 ? -10.164 -14.703 -25.438 1 81.94 275 THR A O 1
ATOM 2076 N N . THR A 1 276 ? -9.695 -16.312 -23.953 1 87.56 276 THR A N 1
ATOM 2077 C CA . THR A 1 276 ? -10.594 -17.281 -24.578 1 87.56 276 THR A CA 1
ATOM 2078 C C . THR A 1 276 ? -11.961 -17.266 -23.875 1 87.56 276 THR A C 1
ATOM 2080 O O . THR A 1 276 ? -12.992 -17.328 -24.547 1 87.56 276 THR A O 1
ATOM 2083 N N . TYR A 1 277 ? -11.883 -17.188 -22.562 1 92.94 277 TYR A N 1
ATOM 2084 C CA . TYR A 1 277 ? -13.102 -17.188 -21.766 1 92.94 277 TYR A CA 1
ATOM 2085 C C . TYR A 1 277 ? -13.141 -15.977 -20.828 1 92.94 277 TYR A C 1
ATOM 2087 O O . TYR A 1 277 ? -13.086 -16.125 -19.609 1 92.94 277 TYR A O 1
ATOM 2095 N N . PRO A 1 278 ? -13.422 -14.773 -21.375 1 92.31 278 PRO A N 1
ATOM 2096 C CA . PRO A 1 278 ? -13.219 -13.523 -20.641 1 92.31 278 PRO A CA 1
ATOM 2097 C C . PRO A 1 278 ? -14.25 -13.32 -19.531 1 92.31 278 PRO A C 1
ATOM 2099 O O . PRO A 1 278 ? -14.016 -12.562 -18.594 1 92.31 278 PRO A O 1
ATOM 2102 N N . TRP A 1 279 ? -15.414 -14.039 -19.531 1 95.88 279 TRP A N 1
ATOM 2103 C CA . TRP A 1 279 ? -16.469 -13.789 -18.562 1 95.88 279 TRP A CA 1
ATOM 2104 C C . TRP A 1 279 ? -16.062 -14.242 -17.156 1 95.88 279 TRP A C 1
ATOM 2106 O O . TRP A 1 279 ? -16.516 -13.68 -16.156 1 95.88 279 TRP A O 1
ATOM 2116 N N . ILE A 1 280 ? -15.172 -15.195 -17.078 1 94.69 280 ILE A N 1
ATOM 2117 C CA . ILE A 1 280 ? -14.727 -15.719 -15.789 1 94.69 280 ILE A CA 1
ATOM 2118 C C . ILE A 1 280 ? -13.883 -14.672 -15.062 1 94.69 280 ILE A C 1
ATOM 2120 O O . ILE A 1 280 ? -13.914 -14.586 -13.836 1 94.69 280 ILE A O 1
ATOM 2124 N N . PHE A 1 281 ? -13.227 -13.891 -15.867 1 93 281 PHE A N 1
ATOM 2125 C CA . PHE A 1 281 ? -12.359 -12.852 -15.328 1 93 281 PHE A CA 1
ATOM 2126 C C . PHE A 1 281 ? -13.109 -11.539 -15.172 1 93 281 PHE A C 1
ATOM 2128 O O . PHE A 1 281 ? -12.992 -10.867 -14.141 1 93 281 PHE A O 1
ATOM 2135 N N . LEU A 1 282 ? -13.859 -11.156 -16.078 1 94 282 LEU A N 1
ATOM 2136 C CA . LEU A 1 282 ? -14.422 -9.82 -16.219 1 94 282 LEU A CA 1
ATOM 2137 C C . LEU A 1 282 ? -15.453 -9.547 -15.125 1 94 282 LEU A C 1
ATOM 2139 O O . LEU A 1 282 ? -15.461 -8.469 -14.539 1 94 282 LEU A O 1
ATOM 2143 N N . PHE A 1 283 ? -16.234 -10.469 -14.812 1 96.69 283 PHE A N 1
ATOM 2144 C CA . PHE A 1 283 ? -17.328 -10.211 -13.883 1 96.69 283 PHE A CA 1
ATOM 2145 C C . PHE A 1 283 ? -16.812 -10.047 -12.461 1 96.69 283 PHE A C 1
ATOM 2147 O O . PHE A 1 283 ? -17.125 -9.07 -11.789 1 96.69 283 PHE A O 1
ATOM 2154 N N . PRO A 1 284 ? -15.969 -11 -11.992 1 96.81 284 PRO A N 1
ATOM 2155 C CA . PRO A 1 284 ? -15.438 -10.758 -10.656 1 96.81 284 PRO A CA 1
ATOM 2156 C C . PRO A 1 284 ? -14.57 -9.5 -10.578 1 96.81 284 PRO A C 1
ATOM 2158 O O . PRO A 1 284 ? -14.602 -8.789 -9.578 1 96.81 284 PRO A O 1
ATOM 2161 N N . ALA A 1 285 ? -13.844 -9.227 -11.602 1 94.44 285 ALA A N 1
ATOM 2162 C CA . ALA A 1 285 ? -13.023 -8.016 -11.641 1 94.44 285 ALA A CA 1
ATOM 2163 C C . ALA A 1 285 ? -13.891 -6.766 -11.602 1 94.44 285 ALA A C 1
ATOM 2165 O O . ALA A 1 285 ? -13.57 -5.805 -10.898 1 94.44 285 ALA A O 1
ATOM 2166 N N . ALA A 1 286 ? -14.93 -6.797 -12.312 1 95.06 286 ALA A N 1
ATOM 2167 C CA . ALA A 1 286 ? -15.852 -5.66 -12.359 1 95.06 286 ALA A CA 1
ATOM 2168 C C . ALA A 1 286 ? -16.484 -5.418 -10.992 1 95.06 286 ALA A C 1
ATOM 2170 O O . ALA A 1 286 ? -16.594 -4.273 -10.547 1 95.06 286 ALA A O 1
ATOM 2171 N N . VAL A 1 287 ? -16.891 -6.473 -10.391 1 97.25 287 VAL A N 1
ATOM 2172 C CA . VAL A 1 287 ? -17.516 -6.355 -9.078 1 97.25 287 VAL A CA 1
ATOM 2173 C C . VAL A 1 287 ? -16.5 -5.812 -8.07 1 97.25 287 VAL A C 1
ATOM 2175 O O . VAL A 1 287 ? -16.828 -4.973 -7.234 1 97.25 287 VAL A O 1
ATOM 2178 N N . LEU A 1 288 ? -15.297 -6.277 -8.164 1 96.75 288 LEU A N 1
ATOM 2179 C CA . LEU A 1 288 ? -14.242 -5.805 -7.277 1 96.75 288 LEU A CA 1
ATOM 2180 C C . LEU A 1 288 ? -14.016 -4.305 -7.449 1 96.75 288 LEU A C 1
ATOM 2182 O O . LEU A 1 288 ? -13.984 -3.561 -6.469 1 96.75 288 LEU A O 1
ATOM 2186 N N . VAL A 1 289 ? -13.883 -3.871 -8.656 1 94.12 289 VAL A N 1
ATOM 2187 C CA . VAL A 1 289 ? -13.617 -2.469 -8.961 1 94.12 289 VAL A CA 1
ATOM 2188 C C . VAL A 1 289 ? -14.789 -1.609 -8.484 1 94.12 289 VAL A C 1
ATOM 2190 O O . VAL A 1 289 ? -14.586 -0.555 -7.875 1 94.12 289 VAL A O 1
ATOM 2193 N N . LEU A 1 290 ? -15.969 -2.062 -8.766 1 95.38 290 LEU A N 1
ATOM 2194 C CA . LEU A 1 290 ? -17.156 -1.334 -8.328 1 95.38 290 LEU A CA 1
ATOM 2195 C C . LEU A 1 290 ? -17.203 -1.218 -6.809 1 95.38 290 LEU A C 1
ATOM 2197 O O . LEU A 1 290 ? -17.531 -0.159 -6.273 1 95.38 290 LEU A O 1
ATOM 2201 N N . MET A 1 291 ? -16.922 -2.285 -6.207 1 96.06 291 MET A N 1
ATOM 2202 C CA . MET A 1 291 ? -16.891 -2.301 -4.75 1 96.06 291 MET A CA 1
ATOM 2203 C C . MET A 1 291 ? -15.867 -1.298 -4.215 1 96.06 291 MET A C 1
ATOM 2205 O O . MET A 1 291 ? -16.172 -0.518 -3.311 1 96.06 291 MET A O 1
ATOM 2209 N N . LEU A 1 292 ? -14.719 -1.278 -4.758 1 94.19 292 LEU A N 1
ATOM 2210 C CA . LEU A 1 292 ? -13.656 -0.385 -4.316 1 94.19 292 LEU A CA 1
ATOM 2211 C C . LEU A 1 292 ? -14.016 1.07 -4.598 1 94.19 292 LEU A C 1
ATOM 2213 O O . LEU A 1 292 ? -13.719 1.954 -3.789 1 94.19 292 LEU A O 1
ATOM 2217 N N . LEU A 1 293 ? -14.648 1.293 -5.68 1 92.5 293 LEU A N 1
ATOM 2218 C CA . LEU A 1 293 ? -15.109 2.635 -6.02 1 92.5 293 LEU A CA 1
ATOM 2219 C C . LEU A 1 293 ? -16.125 3.139 -4.996 1 92.5 293 LEU A C 1
ATOM 2221 O O . LEU A 1 293 ? -16.031 4.277 -4.535 1 92.5 293 LEU A O 1
ATOM 2225 N N . CYS A 1 294 ? -17 2.297 -4.691 1 94.75 294 CYS A N 1
ATOM 2226 C CA . CYS A 1 294 ? -18.047 2.67 -3.752 1 94.75 294 CYS A CA 1
ATOM 2227 C C . CYS A 1 294 ? -17.469 2.967 -2.373 1 94.75 294 CYS A C 1
ATOM 2229 O O . CYS A 1 294 ? -17.828 3.965 -1.746 1 94.75 294 CYS A O 1
ATOM 2231 N N . VAL A 1 295 ? -16.594 2.146 -1.934 1 93.69 295 VAL A N 1
ATOM 2232 C CA . VAL A 1 295 ? -15.984 2.332 -0.622 1 93.69 295 VAL A CA 1
ATOM 2233 C C . VAL A 1 295 ? -15.164 3.621 -0.611 1 93.69 295 VAL A C 1
ATOM 2235 O O . VAL A 1 295 ? -15.203 4.379 0.36 1 93.69 295 VAL A O 1
ATOM 2238 N N . ASN A 1 296 ? -14.5 3.893 -1.663 1 89.38 296 ASN A N 1
ATOM 2239 C CA . ASN A 1 296 ? -13.672 5.086 -1.749 1 89.38 296 ASN A CA 1
ATOM 2240 C C . ASN A 1 296 ? -14.508 6.359 -1.766 1 89.38 296 ASN A C 1
ATOM 2242 O O . ASN A 1 296 ? -14.172 7.336 -1.098 1 89.38 296 ASN A O 1
ATOM 2246 N N . PHE A 1 297 ? -15.555 6.344 -2.51 1 90.44 297 PHE A N 1
ATOM 2247 C CA . PHE A 1 297 ? -16.438 7.5 -2.559 1 90.44 297 PHE A CA 1
ATOM 2248 C C . PHE A 1 297 ? -17.078 7.754 -1.196 1 90.44 297 PHE A C 1
ATOM 2250 O O . PHE A 1 297 ? -17.188 8.898 -0.762 1 90.44 297 PHE A O 1
ATOM 2257 N N . MET A 1 298 ? -17.422 6.684 -0.645 1 91.38 298 MET A N 1
ATOM 2258 C CA . MET A 1 298 ? -18.016 6.801 0.688 1 91.38 298 MET A CA 1
ATOM 2259 C C . MET A 1 298 ? -17 7.359 1.679 1 91.38 298 MET A C 1
ATOM 2261 O O . MET A 1 298 ? -17.328 8.234 2.486 1 91.38 298 MET A O 1
ATOM 2265 N N . GLY A 1 299 ? -15.82 6.852 1.652 1 89.38 299 GLY A N 1
ATOM 2266 C CA . GLY A 1 299 ? -14.766 7.324 2.533 1 89.38 299 GLY A CA 1
ATOM 2267 C C . GLY A 1 299 ? -14.438 8.797 2.342 1 89.38 299 GLY A C 1
ATOM 2268 O O . GLY A 1 299 ? -14.281 9.531 3.316 1 89.38 299 GLY A O 1
ATOM 2269 N N . ASP A 1 300 ? -14.352 9.242 1.168 1 85.75 300 ASP A N 1
ATOM 2270 C CA . ASP A 1 300 ? -14.109 10.648 0.858 1 85.75 300 ASP A CA 1
ATOM 2271 C C . ASP A 1 300 ? -15.25 11.523 1.367 1 85.75 300 ASP A C 1
ATOM 2273 O O . ASP A 1 300 ? -15.016 12.594 1.929 1 85.75 300 ASP A O 1
ATOM 2277 N N . GLY A 1 301 ? -16.406 11.078 1.114 1 88.81 301 GLY A N 1
ATOM 2278 C CA . GLY A 1 301 ? -17.578 11.812 1.594 1 88.81 301 GLY A CA 1
ATOM 2279 C C . GLY A 1 301 ? -17.609 11.945 3.105 1 88.81 301 GLY A C 1
ATOM 2280 O O . GLY A 1 301 ? -17.953 13.008 3.631 1 88.81 301 GLY A O 1
ATOM 2281 N N . LEU A 1 302 ? -17.266 10.914 3.732 1 89.12 302 LEU A N 1
ATOM 2282 C CA . LEU A 1 302 ? -17.25 10.922 5.191 1 89.12 302 LEU A CA 1
ATOM 2283 C C . LEU A 1 302 ? -16.172 11.875 5.711 1 89.12 302 LEU A C 1
ATOM 2285 O O . LEU A 1 302 ? -16.391 12.594 6.684 1 89.12 302 LEU A O 1
ATOM 2289 N N . ARG A 1 303 ? -15.117 11.805 5.066 1 85.75 303 ARG A N 1
ATOM 2290 C CA . ARG A 1 303 ? -14.031 12.703 5.43 1 85.75 303 ARG A CA 1
ATOM 2291 C C . ARG A 1 303 ? -14.461 14.164 5.301 1 85.75 303 ARG A C 1
ATOM 2293 O O . ARG A 1 303 ? -14.227 14.969 6.203 1 85.75 303 ARG A O 1
ATOM 2300 N N . ASP A 1 304 ? -15.109 14.492 4.293 1 85.69 304 ASP A N 1
ATOM 2301 C CA . ASP A 1 304 ? -15.586 15.852 4.043 1 85.69 304 ASP A CA 1
ATOM 2302 C C . ASP A 1 304 ? -16.641 16.266 5.059 1 85.69 304 ASP A C 1
ATOM 2304 O O . ASP A 1 304 ? -16.688 17.422 5.492 1 85.69 304 ASP A O 1
ATOM 2308 N N . ALA A 1 305 ? -17.438 15.352 5.344 1 87.25 305 ALA A N 1
ATOM 2309 C CA . ALA A 1 305 ? -18.531 15.633 6.266 1 87.25 305 ALA A CA 1
ATOM 2310 C C . ALA A 1 305 ? -18.016 15.891 7.676 1 87.25 305 ALA A C 1
ATOM 2312 O O . ALA A 1 305 ? -18.594 16.672 8.43 1 87.25 305 ALA A O 1
ATOM 2313 N N . ILE A 1 306 ? -16.953 15.242 8 1 84.31 306 ILE A N 1
ATOM 2314 C CA . ILE A 1 306 ? -16.422 15.32 9.352 1 84.31 306 ILE A CA 1
ATOM 2315 C C . ILE A 1 306 ? -15.484 16.531 9.461 1 84.31 306 ILE A C 1
ATOM 2317 O O . ILE A 1 306 ? -15.383 17.141 10.523 1 84.31 306 ILE A O 1
ATOM 2321 N N . ASP A 1 307 ? -14.789 16.828 8.297 1 71.62 307 ASP A N 1
ATOM 2322 C CA . ASP A 1 307 ? -13.891 17.984 8.273 1 71.62 307 ASP A CA 1
ATOM 2323 C C . ASP A 1 307 ? -14.672 19.297 8.164 1 71.62 307 ASP A C 1
ATOM 2325 O O . ASP A 1 307 ? -15.297 19.562 7.141 1 71.62 307 ASP A O 1
ATOM 2329 N N . PRO A 1 308 ? -14.727 20.078 9.156 1 63.69 308 PRO A N 1
ATOM 2330 C CA . PRO A 1 308 ? -15.492 21.312 9.125 1 63.69 308 PRO A CA 1
ATOM 2331 C C . PRO A 1 308 ? -14.938 22.328 8.133 1 63.69 308 PRO A C 1
ATOM 2333 O O . PRO A 1 308 ? -15.656 23.234 7.688 1 63.69 308 PRO A O 1
ATOM 2336 N N . SER A 1 309 ? -13.688 22.203 7.945 1 56.88 309 SER A N 1
ATOM 2337 C CA . SER A 1 309 ? -13.094 23.188 7.051 1 56.88 309 SER A CA 1
ATOM 2338 C C . SER A 1 309 ? -13.383 22.859 5.59 1 56.88 309 SER A C 1
ATOM 2340 O O . SER A 1 309 ? -13.117 23.672 4.699 1 56.88 309 SER A O 1
ATOM 2342 N N . SER A 1 310 ? -13.977 21.719 5.445 1 53 310 SER A N 1
ATOM 2343 C CA . SER A 1 310 ? -14.273 21.312 4.07 1 53 310 SER A CA 1
ATOM 2344 C C . SER A 1 310 ? -15.438 22.109 3.502 1 53 310 SER A C 1
ATOM 2346 O O . SER A 1 310 ? -1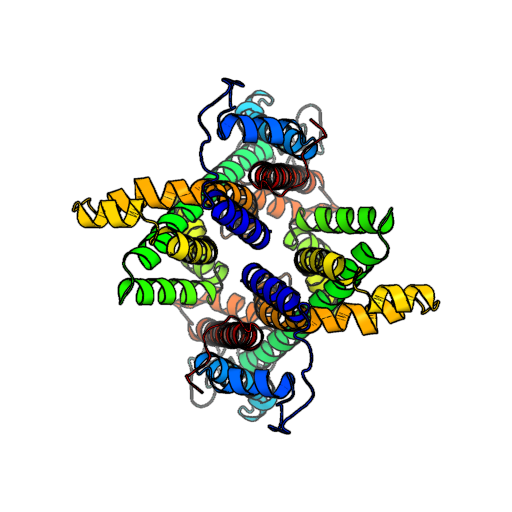6.438 22.344 4.191 1 53 310 SER A O 1
ATOM 2348 N N . LYS A 1 311 ? -15.133 23.125 2.76 1 49.81 311 LYS A N 1
ATOM 2349 C CA . LYS A 1 311 ? -16.078 24.047 2.137 1 49.81 311 LYS A CA 1
ATOM 2350 C C . LYS A 1 311 ? -17.234 23.297 1.477 1 49.81 311 LYS A C 1
ATOM 2352 O O . LYS A 1 311 ? -17.953 23.859 0.655 1 49.81 311 LYS A O 1
ATOM 2357 N N . SER A 1 312 ? -17.391 22.141 1.652 1 45.78 312 SER A N 1
ATOM 2358 C CA . SER A 1 312 ? -18.516 21.547 0.93 1 45.78 312 SER A CA 1
ATOM 2359 C C . SER A 1 312 ? -19.844 22.141 1.389 1 45.78 312 SER A C 1
ATOM 2361 O O . SER A 1 312 ? -20.906 21.594 1.073 1 45.78 312 SER A O 1
ATOM 2363 N N . GLY A 1 313 ? -19.781 23.062 2.414 1 38.47 313 GLY A N 1
ATOM 2364 C CA . GLY A 1 313 ? -21.047 23.656 2.834 1 38.47 313 GLY A CA 1
ATOM 2365 C C . GLY A 1 313 ? -21.766 24.375 1.714 1 38.47 313 GLY A C 1
ATOM 2366 O O . GLY A 1 313 ? -21.219 25.297 1.103 1 38.47 313 GLY A O 1
ATOM 2367 N N . GLY A 1 314 ? -22.422 23.75 1.03 1 36.94 314 GLY A N 1
ATOM 2368 C CA . GLY A 1 314 ? -23.438 24.531 0.335 1 36.94 314 GLY A CA 1
ATOM 2369 C C . GLY A 1 314 ? -23.969 25.688 1.164 1 36.94 314 GLY A C 1
ATOM 2370 O O . GLY A 1 314 ? -23.797 25.703 2.387 1 36.94 314 GLY A O 1
ATOM 2371 N N . LYS A 1 315 ? -23.984 27.031 0.632 1 35.53 315 LYS A N 1
ATOM 2372 C CA . LYS A 1 315 ? -24.75 28.141 1.209 1 35.53 315 LYS A CA 1
ATOM 2373 C C . LYS A 1 315 ? -25.938 27.625 2.014 1 35.53 315 LYS A C 1
ATOM 2375 O O . LYS A 1 315 ? -26.828 26.953 1.47 1 35.53 315 LYS A O 1
ATOM 2380 N N . ALA A 1 316 ? -25.75 27.5 3.301 1 33.28 316 ALA A N 1
ATOM 2381 C CA . ALA A 1 316 ? -27 27.578 4.035 1 33.28 316 ALA A CA 1
ATOM 2382 C C . ALA A 1 316 ? -27.656 28.938 3.865 1 33.28 316 ALA A C 1
ATOM 2384 O O . ALA A 1 316 ? -26.969 29.969 3.818 1 33.28 316 ALA A O 1
ATOM 2385 N N . MET B 1 1 ? 3.078 5.508 5.543 1 37 1 MET B N 1
ATOM 2386 C CA . MET B 1 1 ? 4.387 6.148 5.648 1 37 1 MET B CA 1
ATOM 2387 C C . MET B 1 1 ? 4.512 7.301 4.66 1 37 1 MET B C 1
ATOM 2389 O O . MET B 1 1 ? 4.895 8.406 5.035 1 37 1 MET B O 1
ATOM 2393 N N . ALA B 1 2 ? 3.967 6.863 3.471 1 43.25 2 ALA B N 1
ATOM 2394 C CA . ALA B 1 2 ? 4.156 7.879 2.438 1 43.25 2 ALA B CA 1
ATOM 2395 C C . ALA B 1 2 ? 3.301 9.109 2.717 1 43.25 2 ALA B C 1
ATOM 2397 O O . ALA B 1 2 ? 3.766 10.242 2.572 1 43.25 2 ALA B O 1
ATOM 2398 N N . ALA B 1 3 ? 2.148 8.664 3.34 1 43.81 3 ALA B N 1
ATOM 2399 C CA . ALA B 1 3 ? 1.193 9.75 3.539 1 43.81 3 ALA B CA 1
ATOM 2400 C C . ALA B 1 3 ? 1.652 10.688 4.652 1 43.81 3 ALA B C 1
ATOM 2402 O O . ALA B 1 3 ? 1.564 11.914 4.52 1 43.81 3 ALA B O 1
ATOM 2403 N N . ASP B 1 4 ? 2.1 10.094 5.73 1 42.53 4 ASP B N 1
ATOM 2404 C CA . ASP B 1 4 ? 2.578 10.906 6.844 1 42.53 4 ASP B CA 1
ATOM 2405 C C . ASP B 1 4 ? 3.758 11.773 6.418 1 42.53 4 ASP B C 1
ATOM 2407 O O . ASP B 1 4 ? 3.854 12.938 6.82 1 42.53 4 ASP B O 1
ATOM 2411 N N . ILE B 1 5 ? 4.496 11.18 5.672 1 47.44 5 ILE B N 1
ATOM 2412 C CA . ILE B 1 5 ? 5.668 11.898 5.18 1 47.44 5 ILE B CA 1
ATOM 2413 C C . ILE B 1 5 ? 5.227 13.047 4.273 1 47.44 5 ILE B C 1
ATOM 2415 O O . ILE B 1 5 ? 5.77 14.148 4.355 1 47.44 5 ILE B O 1
ATOM 2419 N N . LEU B 1 6 ? 4.07 12.617 3.635 1 49.78 6 LEU B N 1
ATOM 2420 C CA . LEU B 1 6 ? 3.6 13.648 2.713 1 49.78 6 LEU B CA 1
ATOM 2421 C C . LEU B 1 6 ? 2.93 14.789 3.469 1 49.78 6 LEU B C 1
ATOM 2423 O O . LEU B 1 6 ? 3.072 15.953 3.094 1 49.78 6 LEU B O 1
ATOM 2427 N N . VAL B 1 7 ? 2.291 14.336 4.574 1 48.94 7 VAL B N 1
ATOM 2428 C CA . VAL B 1 7 ? 1.652 15.352 5.402 1 48.94 7 VAL B CA 1
ATOM 2429 C C . VAL B 1 7 ? 2.717 16.203 6.086 1 48.94 7 VAL B C 1
ATOM 2431 O O . VAL B 1 7 ? 2.631 17.438 6.086 1 48.94 7 VAL B O 1
ATOM 2434 N N . ALA B 1 8 ? 3.643 15.539 6.664 1 50.78 8 ALA B N 1
ATOM 2435 C CA . ALA B 1 8 ? 4.738 16.25 7.316 1 50.78 8 ALA B CA 1
ATOM 2436 C C . ALA B 1 8 ? 5.508 17.109 6.32 1 50.78 8 ALA B C 1
ATOM 2438 O O . ALA B 1 8 ? 5.879 18.25 6.629 1 50.78 8 ALA B O 1
ATOM 2439 N N . ALA B 1 9 ? 5.645 16.547 5.164 1 50.28 9 ALA B N 1
ATOM 2440 C CA . ALA B 1 9 ? 6.344 17.281 4.113 1 50.28 9 ALA B CA 1
ATOM 2441 C C . ALA B 1 9 ? 5.516 18.484 3.641 1 50.28 9 ALA B C 1
ATOM 2443 O O . ALA B 1 9 ? 6.062 19.547 3.371 1 50.28 9 ALA B O 1
ATOM 2444 N N . ALA B 1 10 ? 4.168 18.328 3.613 1 55.38 10 ALA B N 1
ATOM 2445 C CA . ALA B 1 10 ? 3.27 19.406 3.23 1 55.38 10 ALA B CA 1
ATOM 2446 C C . ALA B 1 10 ? 3.27 20.516 4.285 1 55.38 10 ALA B C 1
ATOM 2448 O O . ALA B 1 10 ? 3.287 21.703 3.951 1 55.38 10 ALA B O 1
ATOM 2449 N N . ASP B 1 11 ? 3.297 20.094 5.496 1 50.47 11 ASP B N 1
ATOM 2450 C CA . ASP B 1 11 ? 3.377 21.062 6.582 1 50.47 11 ASP B CA 1
ATOM 2451 C C . ASP B 1 11 ? 4.684 21.844 6.52 1 50.47 11 ASP B C 1
ATOM 2453 O O . ASP B 1 11 ? 4.691 23.062 6.723 1 50.47 11 ASP B O 1
ATOM 2457 N N . ALA B 1 12 ? 5.754 21.219 6.195 1 51.16 12 ALA B N 1
ATOM 2458 C CA . ALA B 1 12 ? 7.066 21.844 6.078 1 51.16 12 ALA B CA 1
ATOM 2459 C C . ALA B 1 12 ? 7.098 22.828 4.91 1 51.16 12 ALA B C 1
ATOM 2461 O O . ALA B 1 12 ? 7.652 23.922 5.031 1 51.16 12 ALA B O 1
ATOM 2462 N N . ALA B 1 13 ? 6.516 22.406 3.828 1 53.91 13 ALA B N 1
ATOM 2463 C CA . ALA B 1 13 ? 6.477 23.266 2.652 1 53.91 13 ALA B CA 1
ATOM 2464 C C . ALA B 1 13 ? 5.672 24.531 2.934 1 53.91 13 ALA B C 1
ATOM 2466 O O . ALA B 1 13 ? 6.047 25.625 2.492 1 53.91 13 ALA B O 1
ATOM 2467 N N . GLU B 1 14 ? 4.551 24.422 3.689 1 52.31 14 GLU B N 1
ATOM 2468 C CA . GLU B 1 14 ? 3.74 25.578 4.066 1 52.31 14 GLU B CA 1
ATOM 2469 C C . GLU B 1 14 ? 4.508 26.516 5 1 52.31 14 GLU B C 1
ATOM 2471 O O . GLU B 1 14 ? 4.391 27.734 4.902 1 52.31 14 GLU B O 1
ATOM 2476 N N . ALA B 1 15 ? 5.277 26.016 5.863 1 51.34 15 ALA B N 1
ATOM 2477 C CA . ALA B 1 15 ? 6.082 26.797 6.793 1 51.34 15 ALA B CA 1
ATOM 2478 C C . ALA B 1 15 ? 7.168 27.578 6.055 1 51.34 15 ALA B C 1
ATOM 2480 O O . ALA B 1 15 ? 7.531 28.688 6.453 1 51.34 15 ALA B O 1
ATOM 2481 N N . ASP B 1 16 ? 7.68 26.953 5.098 1 51.5 16 ASP B N 1
ATOM 2482 C CA . ASP B 1 16 ? 8.719 27.594 4.297 1 51.5 16 ASP B CA 1
ATOM 2483 C C . ASP B 1 16 ? 8.18 28.844 3.605 1 51.5 16 ASP B C 1
ATOM 2485 O O . ASP B 1 16 ? 8.922 29.797 3.361 1 51.5 16 ASP B O 1
ATOM 2489 N N . GLN B 1 17 ? 6.891 28.828 3.375 1 50.06 17 GLN B N 1
ATOM 2490 C CA . GLN B 1 17 ? 6.277 29.953 2.672 1 50.06 17 GLN B CA 1
ATOM 2491 C C . GLN B 1 17 ? 6.168 31.172 3.58 1 50.06 17 GLN B C 1
ATOM 2493 O O . GLN B 1 17 ? 6.016 32.312 3.1 1 50.06 17 GLN B O 1
ATOM 2498 N N . THR B 1 18 ? 5.996 30.984 4.938 1 43 18 THR B N 1
ATOM 2499 C CA . THR B 1 18 ? 5.922 32.188 5.789 1 43 18 THR B CA 1
ATOM 2500 C C . THR B 1 18 ? 7.277 32.875 5.863 1 43 18 THR B C 1
ATOM 2502 O O . THR B 1 18 ? 8.25 32.281 6.348 1 43 18 THR B O 1
ATOM 2505 N N . GLY B 1 19 ? 7.711 33.5 4.879 1 39.97 19 GLY B N 1
ATOM 2506 C CA . GLY B 1 19 ? 8.852 34.375 4.66 1 39.97 19 GLY B CA 1
ATOM 2507 C C . GLY B 1 19 ? 9.227 35.188 5.887 1 39.97 19 GLY B C 1
ATOM 2508 O O . GLY B 1 19 ? 8.602 36.219 6.18 1 39.97 19 GLY B O 1
ATOM 2509 N N . MET B 1 20 ? 9.766 34.656 6.945 1 37.62 20 MET B N 1
ATOM 2510 C CA . MET B 1 20 ? 10.297 35.562 7.941 1 37.62 20 MET B CA 1
ATOM 2511 C C . MET B 1 20 ? 11.125 36.656 7.281 1 37.62 20 MET B C 1
ATOM 2513 O O . MET B 1 20 ? 11.938 36.375 6.398 1 37.62 20 MET B O 1
ATOM 2517 N N . PRO B 1 21 ? 10.781 37.875 7.414 1 37 21 PRO B N 1
ATOM 2518 C CA . PRO B 1 21 ? 11.555 39 6.883 1 37 21 PRO B CA 1
ATOM 2519 C C . PRO B 1 21 ? 13.055 38.875 7.129 1 37 21 PRO B C 1
ATOM 2521 O O . PRO B 1 21 ? 13.469 38.312 8.156 1 37 21 PRO B O 1
ATOM 2524 N N . ASP B 1 22 ? 13.82 38.688 6.102 1 38.88 22 ASP B N 1
ATOM 2525 C CA . ASP B 1 22 ? 15.273 38.781 6.113 1 38.88 22 ASP B CA 1
ATOM 2526 C C . ASP B 1 22 ? 15.734 40.031 6.871 1 38.88 22 ASP B C 1
ATOM 2528 O O . ASP B 1 22 ? 15.578 41.156 6.387 1 38.88 22 ASP B O 1
ATOM 2532 N N . ASP B 1 23 ? 15.5 40.188 8.109 1 35.53 23 ASP B N 1
ATOM 2533 C CA . ASP B 1 23 ? 16.141 41.344 8.758 1 35.53 23 ASP B CA 1
ATOM 2534 C C . ASP B 1 23 ? 17.641 41.375 8.422 1 35.53 23 ASP B C 1
ATOM 2536 O O . ASP B 1 23 ? 18.281 40.344 8.289 1 35.53 23 ASP B O 1
ATOM 2540 N N . GLY B 1 24 ? 18.312 42.469 7.824 1 35.62 24 GLY B N 1
ATOM 2541 C CA . GLY B 1 24 ? 19.594 43 7.371 1 35.62 24 GLY B CA 1
ATOM 2542 C C . GLY B 1 24 ? 20.734 42.625 8.289 1 35.62 24 GLY B C 1
ATOM 2543 O O . GLY B 1 24 ? 21.891 43 8.023 1 35.62 24 GLY B O 1
ATOM 2544 N N . SER B 1 25 ? 20.688 42.844 9.633 1 39.59 25 SER B N 1
ATOM 2545 C CA . SER B 1 25 ? 21.922 43.281 10.266 1 39.59 25 SER B CA 1
ATOM 2546 C C . SER B 1 25 ? 23 42.219 10.148 1 39.59 25 SER B C 1
ATOM 2548 O O . SER B 1 25 ? 24.125 42.5 9.711 1 39.59 25 SER B O 1
ATOM 2550 N N . ARG B 1 26 ? 23.578 41.594 11.438 1 40.16 26 ARG B N 1
ATOM 2551 C CA . ARG B 1 26 ? 24.875 41 11.742 1 40.16 26 ARG B CA 1
ATOM 2552 C C . ARG B 1 26 ? 25.094 39.719 10.969 1 40.16 26 ARG B C 1
ATOM 2554 O O . ARG B 1 26 ? 24.156 38.938 10.773 1 40.16 26 ARG B O 1
ATOM 2561 N N . GLU B 1 27 ? 26.188 39.562 10.117 1 41.06 27 GLU B N 1
ATOM 2562 C CA . GLU B 1 27 ? 26.828 38.562 9.281 1 41.06 27 GLU B CA 1
ATOM 2563 C C . GLU B 1 27 ? 26.844 37.188 9.969 1 41.06 27 GLU B C 1
ATOM 2565 O O . GLU B 1 27 ? 27.859 36.781 10.539 1 41.06 27 GLU B O 1
ATOM 2570 N N . THR B 1 28 ? 26.266 36.875 11.047 1 42.97 28 THR B N 1
ATOM 2571 C CA . THR B 1 28 ? 26.344 35.469 11.422 1 42.97 28 THR B CA 1
ATOM 2572 C C . THR B 1 28 ? 26.156 34.562 10.203 1 42.97 28 THR B C 1
ATOM 2574 O O . THR B 1 28 ? 25.25 34.781 9.398 1 42.97 28 THR B O 1
ATOM 2577 N N . ARG B 1 29 ? 27.281 34.031 9.633 1 47.25 29 ARG B N 1
ATOM 2578 C CA . ARG B 1 29 ? 27.328 33.125 8.492 1 47.25 29 ARG B CA 1
ATOM 2579 C C . ARG B 1 29 ? 26.031 32.344 8.344 1 47.25 29 ARG B C 1
ATOM 2581 O O . ARG B 1 29 ? 25.766 31.422 9.109 1 47.25 29 ARG B O 1
ATOM 2588 N N . ARG B 1 30 ? 24.938 32.875 8.078 1 57.88 30 ARG B N 1
ATOM 2589 C CA . ARG B 1 30 ? 23.609 32.312 7.852 1 57.88 30 ARG B CA 1
ATOM 2590 C C . ARG B 1 30 ? 23.672 31.078 6.973 1 57.88 30 ARG B C 1
ATOM 2592 O O . ARG B 1 30 ? 24.125 31.141 5.828 1 57.88 30 ARG B O 1
ATOM 2599 N N . LEU B 1 31 ? 23.953 29.938 7.539 1 69.56 31 LEU B N 1
ATOM 2600 C CA . LEU B 1 31 ? 23.953 28.672 6.828 1 69.56 31 LEU B CA 1
ATOM 2601 C C . LEU B 1 31 ? 22.828 28.609 5.805 1 69.56 31 LEU B C 1
ATOM 2603 O O . LEU B 1 31 ? 21.734 29.141 6.047 1 69.56 31 LEU B O 1
ATOM 2607 N N . SER B 1 32 ? 23.297 28.344 4.688 1 78.38 32 SER B N 1
ATOM 2608 C CA . SER B 1 32 ? 22.312 28.109 3.637 1 78.38 32 SER B CA 1
ATOM 2609 C C . SER B 1 32 ? 21.297 27.062 4.059 1 78.38 32 SER B C 1
ATOM 2611 O O . SER B 1 32 ? 21.547 26.266 4.973 1 78.38 32 SER B O 1
ATOM 2613 N N . ARG B 1 33 ? 20.109 27.203 3.721 1 79.69 33 ARG B N 1
ATOM 2614 C CA . ARG B 1 33 ? 19.062 26.234 4.016 1 79.69 33 ARG B CA 1
ATOM 2615 C C . ARG B 1 33 ? 19.562 24.797 3.854 1 79.69 33 ARG B C 1
ATOM 2617 O O . ARG B 1 33 ? 19.25 23.938 4.672 1 79.69 33 ARG B O 1
ATOM 2624 N N . ARG B 1 34 ? 20.375 24.672 2.842 1 83.12 34 ARG B N 1
ATOM 2625 C CA . ARG B 1 34 ? 20.922 23.344 2.586 1 83.12 34 ARG B CA 1
ATOM 2626 C C . ARG B 1 34 ? 21.875 22.922 3.699 1 83.12 34 ARG B C 1
ATOM 2628 O O . ARG B 1 34 ? 21.875 21.766 4.109 1 83.12 34 ARG B O 1
ATOM 2635 N N . GLN B 1 35 ? 22.594 23.766 4.109 1 87.19 35 GLN B N 1
ATOM 2636 C CA . GLN B 1 35 ? 23.547 23.469 5.172 1 87.19 35 GLN B CA 1
ATOM 2637 C C . GLN B 1 35 ? 22.828 23.125 6.477 1 87.19 35 GLN B C 1
ATOM 2639 O O . GLN B 1 35 ? 23.25 22.234 7.207 1 87.19 35 GLN B O 1
ATOM 2644 N N . ILE B 1 36 ? 21.781 23.828 6.707 1 86.38 36 ILE B N 1
ATOM 2645 C CA . ILE B 1 36 ? 21 23.594 7.922 1 86.38 36 ILE B CA 1
ATOM 2646 C C . ILE B 1 36 ? 20.375 22.203 7.867 1 86.38 36 ILE B C 1
ATOM 2648 O O . ILE B 1 36 ? 20.438 21.453 8.844 1 86.38 36 ILE B O 1
ATOM 2652 N N . ILE B 1 37 ? 19.875 21.906 6.746 1 88 37 ILE B N 1
ATOM 2653 C CA . ILE B 1 37 ? 19.234 20.609 6.555 1 88 37 ILE B CA 1
ATOM 2654 C C . ILE B 1 37 ? 20.266 19.5 6.699 1 88 37 ILE B C 1
ATOM 2656 O O . ILE B 1 37 ? 20.016 18.484 7.355 1 88 37 ILE B O 1
ATOM 2660 N N . LEU B 1 38 ? 21.406 19.734 6.152 1 89.31 38 LEU B N 1
ATOM 2661 C CA . LEU B 1 38 ? 22.469 18.719 6.211 1 89.31 38 LEU B CA 1
ATOM 2662 C C . LEU B 1 38 ? 22.969 18.547 7.637 1 89.31 38 LEU B C 1
ATOM 2664 O O . LEU B 1 38 ? 23.266 17.422 8.062 1 89.31 38 LEU B O 1
ATOM 2668 N N . ARG B 1 39 ? 23.078 19.609 8.312 1 89.38 39 ARG B N 1
ATOM 2669 C CA . ARG B 1 39 ? 23.531 19.547 9.695 1 89.38 39 ARG B CA 1
ATOM 2670 C C . ARG B 1 39 ? 22.516 18.828 10.578 1 89.38 39 ARG B C 1
ATOM 2672 O O . ARG B 1 39 ? 22.891 18.016 11.43 1 89.38 39 ARG B O 1
ATOM 2679 N N . ARG B 1 40 ? 21.312 19.141 10.32 1 89.94 40 ARG B N 1
ATOM 2680 C CA . ARG B 1 40 ? 20.25 18.484 11.078 1 89.94 40 ARG B CA 1
ATOM 2681 C C . ARG B 1 40 ? 20.203 17 10.781 1 89.94 40 ARG B C 1
ATOM 2683 O O . ARG B 1 40 ? 20 16.188 11.68 1 89.94 40 ARG B O 1
ATOM 2690 N N . PHE B 1 41 ? 20.406 16.719 9.57 1 92.19 41 PHE B N 1
ATOM 2691 C CA . PHE B 1 41 ? 20.438 15.32 9.156 1 92.19 41 PHE B CA 1
ATOM 2692 C C . PHE B 1 41 ? 21.594 14.586 9.805 1 92.19 41 PHE B C 1
ATOM 2694 O O . PHE B 1 41 ? 21.438 13.477 10.312 1 92.19 41 PHE B O 1
ATOM 2701 N N . ALA B 1 42 ? 22.703 15.219 9.867 1 93.25 42 ALA B N 1
ATOM 2702 C CA . ALA B 1 42 ? 23.922 14.609 10.391 1 93.25 42 ALA B CA 1
ATOM 2703 C C . ALA B 1 42 ? 23.844 14.43 11.898 1 93.25 42 ALA B C 1
ATOM 2705 O O . ALA B 1 42 ? 24.516 13.562 12.469 1 93.25 42 ALA B O 1
ATOM 2706 N N . ARG B 1 43 ? 23 15.117 12.453 1 90.88 43 ARG B N 1
ATOM 2707 C CA . ARG B 1 43 ? 22.875 15.055 13.906 1 90.88 43 ARG B CA 1
ATOM 2708 C C . ARG B 1 43 ? 21.906 13.945 14.32 1 90.88 43 ARG B C 1
ATOM 2710 O O . ARG B 1 43 ? 21.938 13.492 15.469 1 90.88 43 ARG B O 1
ATOM 2717 N N . ASN B 1 44 ? 21.125 13.562 13.383 1 91.12 44 ASN B N 1
ATOM 2718 C CA . ASN B 1 44 ? 20.203 12.453 13.633 1 91.12 44 ASN B CA 1
ATOM 2719 C C . ASN B 1 44 ? 20.891 11.102 13.453 1 91.12 44 ASN B C 1
ATOM 2721 O O . ASN B 1 44 ? 21.172 10.688 12.328 1 91.12 44 ASN B O 1
ATOM 2725 N N . ARG B 1 45 ? 21.078 10.406 14.445 1 92.62 45 ARG B N 1
ATOM 2726 C CA . ARG B 1 45 ? 21.828 9.156 14.43 1 92.62 45 ARG B CA 1
ATOM 2727 C C . ARG B 1 45 ? 21.141 8.109 13.562 1 92.62 45 ARG B C 1
ATOM 2729 O O . ARG B 1 45 ? 21.797 7.363 12.836 1 92.62 45 ARG B O 1
ATOM 2736 N N . SER B 1 46 ? 19.844 8.016 13.727 1 91.12 46 SER B N 1
ATOM 2737 C CA . SER B 1 46 ? 19.109 7.043 12.93 1 91.12 46 SER B CA 1
ATOM 2738 C C . SER B 1 46 ? 19.188 7.363 11.445 1 91.12 46 SER B C 1
ATOM 2740 O O . SER B 1 46 ? 19.281 6.457 10.617 1 91.12 46 SER B O 1
ATOM 2742 N N . ALA B 1 47 ? 19.141 8.625 11.164 1 92.94 47 ALA B N 1
ATOM 2743 C CA . ALA B 1 47 ? 19.234 9.047 9.773 1 92.94 47 ALA B CA 1
ATOM 2744 C C . ALA B 1 47 ? 20.609 8.719 9.188 1 92.94 47 ALA B C 1
ATOM 2746 O O . ALA B 1 47 ? 20.703 8.188 8.078 1 92.94 47 ALA B O 1
ATOM 2747 N N . VAL B 1 48 ? 21.594 8.969 9.938 1 95.31 48 VAL B N 1
ATOM 2748 C CA . VAL B 1 48 ? 22.953 8.711 9.484 1 95.31 48 VAL B CA 1
ATOM 2749 C C . VAL B 1 48 ? 23.188 7.207 9.359 1 95.31 48 VAL B C 1
ATOM 2751 O O . VAL B 1 48 ? 23.812 6.746 8.406 1 95.31 48 VAL B O 1
ATOM 2754 N N . ALA B 1 49 ? 22.688 6.473 10.273 1 95.44 49 ALA B N 1
ATOM 2755 C CA . ALA B 1 49 ? 22.797 5.016 10.195 1 95.44 49 ALA B CA 1
ATOM 2756 C C . ALA B 1 49 ? 22.125 4.488 8.938 1 95.44 49 ALA B C 1
ATOM 2758 O O . ALA B 1 49 ? 22.625 3.572 8.289 1 95.44 49 ALA B O 1
ATOM 2759 N N . GLY B 1 50 ? 20.953 5.047 8.664 1 95.12 50 GLY B N 1
ATOM 2760 C CA . GLY B 1 50 ? 20.266 4.668 7.438 1 95.12 50 GLY B CA 1
ATOM 2761 C C . GLY B 1 50 ? 21.062 4.977 6.184 1 95.12 50 GLY B C 1
ATOM 2762 O O . GLY B 1 50 ? 21.141 4.156 5.27 1 95.12 50 GLY B O 1
ATOM 2763 N N . LEU B 1 51 ? 21.703 6.086 6.148 1 95.62 51 LEU B N 1
ATOM 2764 C CA . LEU B 1 51 ? 22.5 6.488 4.992 1 95.62 51 LEU B CA 1
ATOM 2765 C C . LEU B 1 51 ? 23.719 5.59 4.836 1 95.62 51 LEU B C 1
ATOM 2767 O O . LEU B 1 51 ? 24.031 5.137 3.727 1 95.62 51 LEU B O 1
ATOM 2771 N N . VAL B 1 52 ? 24.391 5.391 5.887 1 97.19 52 VAL B N 1
ATOM 2772 C CA . VAL B 1 52 ? 25.578 4.543 5.859 1 97.19 52 VAL B CA 1
ATOM 2773 C C . VAL B 1 52 ? 25.188 3.127 5.438 1 97.19 52 VAL B C 1
ATOM 2775 O O . VAL B 1 52 ? 25.859 2.512 4.613 1 97.19 52 VAL B O 1
ATOM 2778 N N . GLY B 1 53 ? 24.125 2.637 6.059 1 97.38 53 GLY B N 1
ATOM 2779 C CA . GLY B 1 53 ? 23.641 1.323 5.672 1 97.38 53 GLY B CA 1
ATOM 2780 C C . GLY B 1 53 ? 23.297 1.228 4.199 1 97.38 53 GLY B C 1
ATOM 2781 O O . GLY B 1 53 ? 23.641 0.246 3.535 1 97.38 53 GLY B O 1
ATOM 2782 N N . LEU B 1 54 ? 22.625 2.199 3.709 1 96.06 54 LEU B N 1
ATOM 2783 C CA . LEU B 1 54 ? 22.25 2.225 2.299 1 96.06 54 LEU B CA 1
ATOM 2784 C C . LEU B 1 54 ? 23.484 2.268 1.409 1 96.06 54 LEU B C 1
ATOM 2786 O O . LEU B 1 54 ? 23.531 1.603 0.372 1 96.06 54 LEU B O 1
ATOM 2790 N N . LEU B 1 55 ? 24.484 3.066 1.782 1 97 55 LEU B N 1
ATOM 2791 C CA . LEU B 1 55 ? 25.719 3.154 1.014 1 97 55 LEU B CA 1
ATOM 2792 C C . LEU B 1 55 ? 26.453 1.815 1 1 97 55 LEU B C 1
ATOM 2794 O O . LEU B 1 55 ? 27.047 1.436 -0.014 1 97 55 LEU B O 1
ATOM 2798 N N . LEU B 1 56 ? 26.359 1.157 2.094 1 97.62 56 LEU B N 1
ATOM 2799 C CA . LEU B 1 56 ? 26.969 -0.165 2.16 1 97.62 56 LEU B CA 1
ATOM 2800 C C . LEU B 1 56 ? 26.25 -1.142 1.233 1 97.62 56 LEU B C 1
ATOM 2802 O O . LEU B 1 56 ? 26.891 -1.968 0.58 1 97.62 56 LEU B O 1
ATOM 2806 N N . ILE B 1 57 ? 24.984 -1.062 1.196 1 97.56 57 ILE B N 1
ATOM 2807 C CA . ILE B 1 57 ? 24.203 -1.939 0.33 1 97.56 57 ILE B CA 1
ATOM 2808 C C . ILE B 1 57 ? 24.484 -1.601 -1.133 1 97.56 57 ILE B C 1
ATOM 2810 O O . ILE B 1 57 ? 24.578 -2.496 -1.977 1 97.56 57 ILE B O 1
ATOM 2814 N N . VAL B 1 58 ? 24.609 -0.352 -1.445 1 97.12 58 VAL B N 1
ATOM 2815 C CA . VAL B 1 58 ? 24.938 0.08 -2.797 1 97.12 58 VAL B CA 1
ATOM 2816 C C . VAL B 1 58 ? 26.328 -0.446 -3.18 1 97.12 58 VAL B C 1
ATOM 2818 O O . VAL B 1 58 ? 26.531 -0.916 -4.301 1 97.12 58 VAL B O 1
ATOM 2821 N N . ALA B 1 59 ? 27.234 -0.345 -2.27 1 97.69 59 ALA B N 1
ATOM 2822 C CA . ALA B 1 59 ? 28.578 -0.88 -2.506 1 97.69 59 ALA B CA 1
ATOM 2823 C C . ALA B 1 59 ? 28.531 -2.389 -2.73 1 97.69 59 ALA B C 1
ATOM 2825 O O . ALA B 1 59 ? 29.234 -2.914 -3.602 1 97.69 59 ALA B O 1
ATOM 2826 N N . PHE B 1 60 ? 27.734 -3.047 -1.902 1 97.38 60 PHE B N 1
ATOM 2827 C CA . PHE B 1 60 ? 27.531 -4.484 -2.045 1 97.38 60 PHE B CA 1
ATOM 2828 C C . PHE B 1 60 ? 26.984 -4.82 -3.428 1 97.38 60 PHE B C 1
ATOM 2830 O O . PHE B 1 60 ? 27.469 -5.742 -4.086 1 97.38 60 PHE B O 1
ATOM 2837 N N . ALA B 1 61 ? 26.016 -4.066 -3.908 1 96.94 61 ALA B N 1
ATOM 2838 C CA . ALA B 1 61 ? 25.375 -4.277 -5.207 1 96.94 61 ALA B CA 1
ATOM 2839 C C . ALA B 1 61 ? 26.344 -3.977 -6.348 1 96.94 61 ALA B C 1
ATOM 2841 O O . ALA B 1 61 ? 26.344 -4.652 -7.375 1 96.94 61 ALA B O 1
ATOM 2842 N N . ALA B 1 62 ? 27.188 -2.99 -6.168 1 96.19 62 ALA B N 1
ATOM 2843 C CA . ALA B 1 62 ? 28.078 -2.535 -7.238 1 96.19 62 ALA B CA 1
ATOM 2844 C C . ALA B 1 62 ? 29.328 -3.398 -7.32 1 96.19 62 ALA B C 1
ATOM 2846 O O . ALA B 1 62 ? 29.797 -3.73 -8.414 1 96.19 62 ALA B O 1
ATOM 2847 N N . PHE B 1 63 ? 29.844 -3.84 -6.113 1 95.62 63 PHE B N 1
ATOM 2848 C CA . PHE B 1 63 ? 31.156 -4.453 -6.113 1 95.62 63 PHE B CA 1
ATOM 2849 C C . PHE B 1 63 ? 31.094 -5.883 -5.594 1 95.62 63 PHE B C 1
ATOM 2851 O O . PHE B 1 63 ? 32.125 -6.582 -5.547 1 95.62 63 PHE B O 1
ATOM 2858 N N . GLY B 1 64 ? 29.984 -6.328 -5.238 1 94.06 64 GLY B N 1
ATOM 2859 C CA . GLY B 1 64 ? 29.875 -7.66 -4.664 1 94.06 64 GLY B CA 1
ATOM 2860 C C . GLY B 1 64 ? 30.359 -8.75 -5.598 1 94.06 64 GLY B C 1
ATOM 2861 O O . GLY B 1 64 ? 30.891 -9.766 -5.148 1 94.06 64 GLY B O 1
ATOM 2862 N N . ASN B 1 65 ? 30.172 -8.547 -6.883 1 92.19 65 ASN B N 1
ATOM 2863 C CA . ASN B 1 65 ? 30.578 -9.547 -7.863 1 92.19 65 ASN B CA 1
ATOM 2864 C C . ASN B 1 65 ? 32.094 -9.719 -7.91 1 92.19 65 ASN B C 1
ATOM 2866 O O . ASN B 1 65 ? 32.594 -10.734 -8.398 1 92.19 65 ASN B O 1
ATOM 2870 N N . LEU B 1 66 ? 32.812 -8.805 -7.383 1 93.25 66 LEU B N 1
ATOM 2871 C CA . LEU B 1 66 ? 34.281 -8.875 -7.375 1 93.25 66 LEU B CA 1
ATOM 2872 C C . LEU B 1 66 ? 34.781 -9.773 -6.242 1 93.25 66 LEU B C 1
ATOM 2874 O O . LEU B 1 66 ? 35.906 -10.203 -6.242 1 93.25 66 LEU B O 1
ATOM 2878 N N . LEU B 1 67 ? 33.844 -10.086 -5.344 1 93.06 67 LEU B N 1
ATOM 2879 C CA . LEU B 1 67 ? 34.25 -10.844 -4.16 1 93.06 67 LEU B CA 1
ATOM 2880 C C . LEU B 1 67 ? 34.094 -12.344 -4.391 1 93.06 67 LEU B C 1
ATOM 2882 O O . LEU B 1 67 ? 34.531 -13.148 -3.566 1 93.06 67 LEU B O 1
ATOM 2886 N N . THR B 1 68 ? 33.469 -12.648 -5.449 1 91.12 68 THR B N 1
ATOM 2887 C CA . THR B 1 68 ? 33.281 -14.055 -5.77 1 91.12 68 THR B CA 1
ATOM 2888 C C . THR B 1 68 ? 33.688 -14.344 -7.219 1 91.12 68 THR B C 1
ATOM 2890 O O . THR B 1 68 ? 33.531 -13.477 -8.086 1 91.12 68 THR B O 1
ATOM 2893 N N . PRO B 1 69 ? 34.219 -15.492 -7.434 1 91.81 69 PRO B N 1
ATOM 2894 C CA . PRO B 1 69 ? 34.562 -15.852 -8.805 1 91.81 69 PRO B CA 1
ATOM 2895 C C . PRO B 1 69 ? 33.375 -16.359 -9.617 1 91.81 69 PRO B C 1
ATOM 2897 O O . PRO B 1 69 ? 33.5 -16.562 -10.828 1 91.81 69 PRO B O 1
ATOM 2900 N N . TRP B 1 70 ? 32.25 -16.422 -8.992 1 92.88 70 TRP B N 1
ATOM 2901 C CA . TRP B 1 70 ? 31.078 -17.016 -9.648 1 92.88 70 TRP B CA 1
ATOM 2902 C C . TRP B 1 70 ? 30.172 -15.945 -10.242 1 92.88 70 TRP B C 1
ATOM 2904 O O . TRP B 1 70 ? 29.953 -14.898 -9.633 1 92.88 70 TRP B O 1
ATOM 2914 N N . GLY B 1 71 ? 29.719 -16.234 -11.453 1 92.75 71 GLY B N 1
ATOM 2915 C CA . GLY B 1 71 ? 28.625 -15.445 -12.016 1 92.75 71 GLY B CA 1
ATOM 2916 C C . GLY B 1 71 ? 27.266 -15.852 -11.5 1 92.75 71 GLY B C 1
ATOM 2917 O O . GLY B 1 71 ? 27.062 -17 -11.117 1 92.75 71 GLY B O 1
ATOM 2918 N N . TYR B 1 72 ? 26.344 -14.914 -11.547 1 91.94 72 TYR B N 1
ATOM 2919 C CA . TYR B 1 72 ? 25.031 -15.211 -10.969 1 91.94 72 TYR B CA 1
ATOM 2920 C C . TYR B 1 72 ? 24.281 -16.234 -11.805 1 91.94 72 TYR B C 1
ATOM 2922 O O . TYR B 1 72 ? 23.375 -16.906 -11.312 1 91.94 72 TYR B O 1
ATOM 2930 N N . SER B 1 73 ? 24.672 -16.406 -13.141 1 91.88 73 SER B N 1
ATOM 2931 C CA . SER B 1 73 ? 23.984 -17.359 -14.008 1 91.88 73 SER B CA 1
ATOM 2932 C C . SER B 1 73 ? 24.812 -18.625 -14.195 1 91.88 73 SER B C 1
ATOM 2934 O O . SER B 1 73 ? 24.375 -19.562 -14.867 1 91.88 73 SER B O 1
ATOM 2936 N N . GLU B 1 74 ? 25.984 -18.656 -13.578 1 92.56 74 GLU B N 1
ATOM 2937 C CA . GLU B 1 74 ? 26.875 -19.797 -13.742 1 92.56 74 GLU B CA 1
ATOM 2938 C C . GLU B 1 74 ? 26.422 -20.984 -12.891 1 92.56 74 GLU B C 1
ATOM 2940 O O . GLU B 1 74 ? 26.047 -20.812 -11.734 1 92.56 74 GLU B O 1
ATOM 2945 N N . VAL B 1 75 ? 26.438 -22.156 -13.508 1 94.06 75 VAL B N 1
ATOM 2946 C CA . VAL B 1 75 ? 26.016 -23.359 -12.82 1 94.06 75 VAL B CA 1
ATOM 2947 C C . VAL B 1 75 ? 27.234 -24.188 -12.398 1 94.06 75 VAL B C 1
ATOM 2949 O O . VAL B 1 75 ? 28.109 -24.469 -13.227 1 94.06 75 VAL B O 1
ATOM 2952 N N . ASP B 1 76 ? 27.359 -24.453 -11.156 1 93.44 76 ASP B N 1
ATOM 2953 C CA . ASP B 1 76 ? 28.344 -25.391 -10.648 1 93.44 76 ASP B CA 1
ATOM 2954 C C . ASP B 1 76 ? 27.734 -26.797 -10.516 1 93.44 76 ASP B C 1
ATOM 2956 O O . ASP B 1 76 ? 27.125 -27.125 -9.492 1 93.44 76 ASP B O 1
ATOM 2960 N N . SER B 1 77 ? 28.016 -27.625 -11.398 1 91.94 77 SER B N 1
ATOM 2961 C CA . SER B 1 77 ? 27.359 -28.922 -11.523 1 91.94 77 SER B CA 1
ATOM 2962 C C . SER B 1 77 ? 27.828 -29.875 -10.414 1 91.94 77 SER B C 1
ATOM 2964 O O . SER B 1 77 ? 27.188 -30.906 -10.164 1 91.94 77 SER B O 1
ATOM 2966 N N . GLY B 1 78 ? 28.75 -29.516 -9.695 1 90.94 78 GLY B N 1
ATOM 2967 C CA . GLY B 1 78 ? 29.266 -30.375 -8.641 1 90.94 78 GLY B CA 1
ATOM 2968 C C . GLY B 1 78 ? 28.688 -30.062 -7.273 1 90.94 78 GLY B C 1
ATOM 2969 O O . GLY B 1 78 ? 28.875 -30.828 -6.324 1 90.94 78 GLY B O 1
ATOM 2970 N N . HIS B 1 79 ? 28.031 -29 -7.133 1 92.38 79 HIS B N 1
ATOM 2971 C CA . HIS B 1 79 ? 27.594 -28.562 -5.82 1 92.38 79 HIS B CA 1
ATOM 2972 C C . HIS B 1 79 ? 26.141 -28.078 -5.859 1 92.38 79 HIS B C 1
ATOM 2974 O O . HIS B 1 79 ? 25.875 -26.875 -5.801 1 92.38 79 HIS B O 1
ATOM 2980 N N . PHE B 1 80 ? 25.219 -29 -5.809 1 93.75 80 PHE B N 1
ATOM 2981 C CA . PHE B 1 80 ? 23.781 -28.688 -5.766 1 93.75 80 PHE B CA 1
ATOM 2982 C C . PHE B 1 80 ? 23.297 -28.625 -4.328 1 93.75 80 PHE B C 1
ATOM 2984 O O . PHE B 1 80 ? 23.625 -29.484 -3.508 1 93.75 80 PHE B O 1
ATOM 2991 N N . LEU B 1 81 ? 22.594 -27.562 -4.055 1 95.31 81 LEU B N 1
ATOM 2992 C CA . LEU B 1 81 ? 21.953 -27.406 -2.75 1 95.31 81 LEU B CA 1
ATOM 2993 C C . LEU B 1 81 ? 22.969 -27.578 -1.625 1 95.31 81 LEU B C 1
ATOM 2995 O O . LEU B 1 81 ? 22.719 -28.297 -0.653 1 95.31 81 LEU B O 1
ATOM 2999 N N . GLN B 1 82 ? 24.109 -27 -1.86 1 95.69 82 GLN B N 1
ATOM 3000 C CA . GLN B 1 82 ? 25.156 -27.016 -0.841 1 95.69 82 GLN B CA 1
ATOM 3001 C C . GLN B 1 82 ? 25 -25.844 0.123 1 95.69 82 GLN B C 1
ATOM 3003 O O . GLN B 1 82 ? 24.797 -24.703 -0.304 1 95.69 82 GLN B O 1
ATOM 3008 N N . PRO B 1 83 ? 25.031 -26.141 1.422 1 96 83 PRO B N 1
ATOM 3009 C CA . PRO B 1 83 ? 24.984 -25.047 2.395 1 96 83 PRO B CA 1
ATOM 3010 C C . PRO B 1 83 ? 26.188 -24.109 2.287 1 96 83 PRO B C 1
ATOM 3012 O O . PRO B 1 83 ? 27.125 -24.391 1.541 1 96 83 PRO B O 1
ATOM 3015 N N . PRO B 1 84 ? 26.094 -23.016 2.969 1 96.81 84 PRO B N 1
ATOM 3016 C CA . PRO B 1 84 ? 27.234 -22.094 2.924 1 96.81 84 PRO B CA 1
ATOM 3017 C C . PRO B 1 84 ? 28.562 -22.766 3.207 1 96.81 84 PRO B C 1
ATOM 3019 O O . PRO B 1 84 ? 28.656 -23.625 4.094 1 96.81 84 PRO B O 1
ATOM 3022 N N . SER B 1 85 ? 29.5 -22.469 2.357 1 95.44 85 SER B N 1
ATOM 3023 C CA . SER B 1 85 ? 30.844 -23.016 2.439 1 95.44 85 SER B CA 1
ATOM 3024 C C . SER B 1 85 ? 31.891 -21.969 2.033 1 95.44 85 SER B C 1
ATOM 3026 O O . SER B 1 85 ? 31.547 -20.828 1.723 1 95.44 85 SER B O 1
ATOM 3028 N N . ALA B 1 86 ? 33.094 -22.359 2.121 1 94.06 86 ALA B N 1
ATOM 3029 C CA . ALA B 1 86 ? 34.188 -21.453 1.754 1 94.06 86 ALA B CA 1
ATOM 3030 C C . ALA B 1 86 ? 34.156 -21.156 0.259 1 94.06 86 ALA B C 1
ATOM 3032 O O . ALA B 1 86 ? 34.531 -20.047 -0.162 1 94.06 86 ALA B O 1
ATOM 3033 N N . GLU B 1 87 ? 33.656 -22.141 -0.508 1 93.19 87 GLU B N 1
ATOM 3034 C CA . GLU B 1 87 ? 33.594 -21.969 -1.957 1 93.19 87 GLU B CA 1
ATOM 3035 C C . GLU B 1 87 ? 32.375 -21.172 -2.371 1 93.19 87 GLU B C 1
ATOM 3037 O O . GLU B 1 87 ? 32.406 -20.406 -3.34 1 93.19 87 GLU B O 1
ATOM 3042 N N . HIS B 1 88 ? 31.312 -21.453 -1.618 1 96.12 88 HIS B N 1
ATOM 3043 C CA . HIS B 1 88 ? 30.047 -20.766 -1.835 1 96.12 88 HIS B CA 1
ATOM 3044 C C . HIS B 1 88 ? 29.516 -20.156 -0.542 1 96.12 88 HIS B C 1
ATOM 3046 O O . HIS B 1 88 ? 28.797 -20.812 0.214 1 96.12 88 HIS B O 1
ATOM 3052 N N . TRP B 1 89 ? 29.703 -18.875 -0.353 1 96.25 89 TRP B N 1
ATOM 3053 C CA . TRP B 1 89 ? 29.5 -18.188 0.916 1 96.25 89 TRP B CA 1
ATOM 3054 C C . TRP B 1 89 ? 28.047 -18.312 1.384 1 96.25 89 TRP B C 1
ATOM 3056 O O . TRP B 1 89 ? 27.797 -18.484 2.574 1 96.25 89 TRP B O 1
ATOM 3066 N N . PHE B 1 90 ? 27.109 -18.188 0.395 1 97.62 90 PHE B N 1
ATOM 3067 C CA . PHE B 1 90 ? 25.703 -18.266 0.76 1 97.62 90 PHE B CA 1
ATOM 3068 C C . PHE B 1 90 ? 25.094 -19.578 0.303 1 97.62 90 PHE B C 1
ATOM 3070 O O . PHE B 1 90 ? 23.859 -19.719 0.264 1 97.62 90 PHE B O 1
ATOM 3077 N N . GLY B 1 91 ? 25.984 -20.484 -0.121 1 96.94 91 GLY B N 1
ATOM 3078 C CA . GLY B 1 91 ? 25.484 -21.766 -0.604 1 96.94 91 GLY B CA 1
ATOM 3079 C C . GLY B 1 91 ? 25.078 -21.734 -2.066 1 96.94 91 GLY B C 1
ATOM 3080 O O . GLY B 1 91 ? 25.422 -20.812 -2.793 1 96.94 91 GLY B O 1
ATOM 3081 N N . THR B 1 92 ? 24.438 -22.891 -2.488 1 96.44 92 THR B N 1
ATOM 3082 C CA . THR B 1 92 ? 24.031 -23.016 -3.883 1 96.44 92 THR B CA 1
ATOM 3083 C C . THR B 1 92 ? 22.562 -23.406 -3.986 1 96.44 92 THR B C 1
ATOM 3085 O O . THR B 1 92 ? 21.953 -23.812 -2.996 1 96.44 92 THR B O 1
ATOM 3088 N N . THR B 1 93 ? 22.031 -23.188 -5.145 1 95.19 93 THR B N 1
ATOM 3089 C CA . THR B 1 93 ? 20.625 -23.469 -5.383 1 95.19 93 THR B CA 1
ATOM 3090 C C . THR B 1 93 ? 20.438 -24.875 -5.945 1 95.19 93 THR B C 1
ATOM 3092 O O . THR B 1 93 ? 21.422 -25.625 -6.094 1 95.19 93 THR B O 1
ATOM 3095 N N . GLN B 1 94 ? 19.172 -25.156 -6.195 1 92.56 94 GLN B N 1
ATOM 3096 C CA . GLN B 1 94 ? 18.844 -26.438 -6.824 1 92.56 94 GLN B CA 1
ATOM 3097 C C . GLN B 1 94 ? 19.453 -26.547 -8.211 1 92.56 94 GLN B C 1
ATOM 3099 O O . GLN B 1 94 ? 19.844 -27.625 -8.641 1 92.56 94 GLN B O 1
ATOM 3104 N N . GLY B 1 95 ? 19.625 -25.422 -8.852 1 92.38 95 GLY B N 1
ATOM 3105 C CA . GLY B 1 95 ? 20.234 -25.375 -10.172 1 92.38 95 GLY B CA 1
ATOM 3106 C C . GLY B 1 95 ? 21.75 -25.312 -10.125 1 92.38 95 GLY B C 1
ATOM 3107 O O . GLY B 1 95 ? 22.406 -25.25 -11.164 1 92.38 95 GLY B O 1
ATOM 3108 N N . GLY B 1 96 ? 22.297 -25.25 -8.906 1 94.5 96 GLY B N 1
ATOM 3109 C CA . GLY B 1 96 ? 23.75 -25.219 -8.742 1 94.5 96 GLY B CA 1
ATOM 3110 C C . GLY B 1 96 ? 24.328 -23.828 -8.883 1 94.5 96 GLY B C 1
ATOM 3111 O O . GLY B 1 96 ? 25.516 -23.672 -9.195 1 94.5 96 GLY B O 1
ATOM 3112 N N . ARG B 1 97 ? 23.516 -22.844 -8.742 1 95.69 97 ARG B N 1
ATOM 3113 C CA . ARG B 1 97 ? 23.984 -21.469 -8.859 1 95.69 97 ARG B CA 1
ATOM 3114 C C . ARG B 1 97 ? 24.406 -20.906 -7.504 1 95.69 97 ARG B C 1
ATOM 3116 O O . ARG B 1 97 ? 23.859 -21.297 -6.469 1 95.69 97 ARG B O 1
ATOM 3123 N N . ASP B 1 98 ? 25.359 -20.016 -7.527 1 96.88 98 ASP B N 1
ATOM 3124 C CA . ASP B 1 98 ? 25.891 -19.422 -6.305 1 96.88 98 ASP B CA 1
ATOM 3125 C C . ASP B 1 98 ? 24.922 -18.375 -5.734 1 96.88 98 ASP B C 1
ATOM 3127 O O . ASP B 1 98 ? 24.641 -17.375 -6.375 1 96.88 98 ASP B O 1
ATOM 3131 N N . VAL B 1 99 ? 24.5 -18.594 -4.512 1 97.25 99 VAL B N 1
ATOM 3132 C CA . VAL B 1 99 ? 23.469 -17.75 -3.912 1 97.25 99 VAL B CA 1
ATOM 3133 C C . VAL B 1 99 ? 24.047 -16.359 -3.625 1 97.25 99 VAL B C 1
ATOM 3135 O O . VAL B 1 99 ? 23.344 -15.352 -3.752 1 97.25 99 VAL B O 1
ATOM 3138 N N . PHE B 1 100 ? 25.312 -16.297 -3.268 1 98 100 PHE B N 1
ATOM 3139 C CA . PHE B 1 100 ? 25.938 -15.016 -3.012 1 98 100 PHE B CA 1
ATOM 3140 C C . PHE B 1 100 ? 25.922 -14.141 -4.262 1 98 100 PHE B C 1
ATOM 3142 O O . PHE B 1 100 ? 25.5 -12.984 -4.215 1 98 100 PHE B O 1
ATOM 3149 N N . ALA B 1 101 ? 26.312 -14.711 -5.336 1 97.06 101 ALA B N 1
ATOM 3150 C CA . ALA B 1 101 ? 26.344 -13.992 -6.602 1 97.06 101 ALA B CA 1
ATOM 3151 C C . ALA B 1 101 ? 24.938 -13.562 -7.023 1 97.06 101 ALA B C 1
ATOM 3153 O O . ALA B 1 101 ? 24.75 -12.453 -7.531 1 97.06 101 ALA B O 1
ATOM 3154 N N . MET B 1 102 ? 24.047 -14.383 -6.766 1 97.12 102 MET B N 1
ATOM 3155 C CA . MET B 1 102 ? 22.672 -14.094 -7.145 1 97.12 102 MET B CA 1
ATOM 3156 C C . MET B 1 102 ? 22.094 -12.984 -6.277 1 97.12 102 MET B C 1
ATOM 3158 O O . MET B 1 102 ? 21.328 -12.148 -6.762 1 97.12 102 MET B O 1
ATOM 3162 N N . VAL B 1 103 ? 22.422 -12.984 -5.023 1 98.06 103 VAL B N 1
ATOM 3163 C CA . VAL B 1 103 ? 21.922 -11.961 -4.113 1 98.06 103 VAL B CA 1
ATOM 3164 C C . VAL B 1 103 ? 22.516 -10.602 -4.48 1 98.06 103 VAL B C 1
ATOM 3166 O O . VAL B 1 103 ? 21.828 -9.586 -4.445 1 98.06 103 VAL B O 1
ATOM 3169 N N . VAL B 1 104 ? 23.766 -10.617 -4.863 1 98.06 104 VAL B N 1
ATOM 3170 C CA . VAL B 1 104 ? 24.406 -9.375 -5.281 1 98.06 104 VAL B CA 1
ATOM 3171 C C . VAL B 1 104 ? 23.703 -8.812 -6.512 1 98.06 104 VAL B C 1
ATOM 3173 O O . VAL B 1 104 ? 23.312 -7.641 -6.527 1 98.06 104 VAL B O 1
ATOM 3176 N N . GLU B 1 105 ? 23.516 -9.617 -7.461 1 97.06 105 GLU B N 1
ATOM 3177 C CA . GLU B 1 105 ? 22.859 -9.18 -8.688 1 97.06 105 GLU B CA 1
ATOM 3178 C C . GLU B 1 105 ? 21.406 -8.797 -8.414 1 97.06 105 GLU B C 1
ATOM 3180 O O . GLU B 1 105 ? 20.906 -7.824 -8.977 1 97.06 105 GLU B O 1
ATOM 3185 N N . GLY B 1 106 ? 20.781 -9.586 -7.621 1 97.69 106 GLY B N 1
ATOM 3186 C CA . GLY B 1 106 ? 19.406 -9.281 -7.246 1 97.69 106 GLY B CA 1
ATOM 3187 C C . GLY B 1 106 ? 19.266 -7.945 -6.543 1 97.69 106 GLY B C 1
ATOM 3188 O O . GLY B 1 106 ? 18.312 -7.199 -6.809 1 97.69 106 GLY B O 1
ATOM 3189 N N . THR B 1 107 ? 20.188 -7.711 -5.684 1 98.12 107 THR B N 1
ATOM 3190 C CA . THR B 1 107 ? 20.203 -6.434 -4.98 1 98.12 107 THR B CA 1
ATOM 3191 C C . THR B 1 107 ? 20.375 -5.277 -5.957 1 98.12 107 THR B C 1
ATOM 3193 O O . THR B 1 107 ? 19.703 -4.254 -5.855 1 98.12 107 THR B O 1
ATOM 3196 N N . ARG B 1 108 ? 21.25 -5.449 -6.844 1 97.31 108 ARG B N 1
ATOM 3197 C CA . ARG B 1 108 ? 21.516 -4.434 -7.859 1 97.31 108 ARG B CA 1
ATOM 3198 C C . ARG B 1 108 ? 20.25 -4.125 -8.664 1 97.31 108 ARG B C 1
ATOM 3200 O O . ARG B 1 108 ? 19.891 -2.959 -8.82 1 97.31 108 ARG B O 1
ATOM 3207 N N . LYS B 1 109 ? 19.594 -5.121 -9.117 1 96.69 109 LYS B N 1
ATOM 3208 C CA . LYS B 1 109 ? 18.406 -4.945 -9.945 1 96.69 109 LYS B CA 1
ATOM 3209 C C . LYS B 1 109 ? 17.25 -4.348 -9.141 1 96.69 109 LYS B C 1
ATOM 3211 O O . LYS B 1 109 ? 16.578 -3.428 -9.609 1 96.69 109 LYS B O 1
ATOM 3216 N N . SER B 1 110 ? 17.031 -4.867 -7.977 1 97.56 110 SER B N 1
ATOM 3217 C CA . SER B 1 110 ? 15.953 -4.352 -7.133 1 97.56 110 SER B CA 1
ATOM 3218 C C . SER B 1 110 ? 16.188 -2.881 -6.793 1 97.56 110 SER B C 1
ATOM 3220 O O . SER B 1 110 ? 15.234 -2.09 -6.781 1 97.56 110 SER B O 1
ATOM 3222 N N . MET B 1 111 ? 17.438 -2.557 -6.582 1 97 111 MET B N 1
ATOM 3223 C CA . MET B 1 111 ? 17.75 -1.175 -6.23 1 97 111 MET B CA 1
ATOM 3224 C C . MET B 1 111 ? 17.562 -0.253 -7.43 1 97 111 MET B C 1
ATOM 3226 O O . MET B 1 111 ? 17.016 0.841 -7.297 1 97 111 MET B O 1
ATOM 3230 N N . ILE B 1 112 ? 18 -0.67 -8.539 1 96.56 112 ILE B N 1
ATOM 3231 C CA . ILE B 1 112 ? 17.875 0.135 -9.75 1 96.56 112 ILE B CA 1
ATOM 3232 C C . ILE B 1 112 ? 16.391 0.332 -10.086 1 96.56 112 ILE B C 1
ATOM 3234 O O . ILE B 1 112 ? 15.961 1.449 -10.375 1 96.56 112 ILE B O 1
ATOM 3238 N N . ILE B 1 113 ? 15.656 -0.716 -10 1 97.19 113 ILE B N 1
ATOM 3239 C CA . ILE B 1 113 ? 14.227 -0.638 -10.297 1 97.19 113 ILE B CA 1
ATOM 3240 C C . ILE B 1 113 ? 13.539 0.268 -9.281 1 97.19 113 ILE B C 1
ATOM 3242 O O . ILE B 1 113 ? 12.781 1.169 -9.648 1 97.19 113 ILE B O 1
ATOM 3246 N N . GLY B 1 114 ? 13.852 0.039 -8.008 1 97.25 114 GLY B N 1
ATOM 3247 C CA . GLY B 1 114 ? 13.242 0.853 -6.969 1 97.25 114 GLY B CA 1
ATOM 3248 C C . GLY B 1 114 ? 13.531 2.334 -7.125 1 97.25 114 GLY B C 1
ATOM 3249 O O . GLY B 1 114 ? 12.625 3.162 -7.004 1 97.25 114 GLY B O 1
ATOM 3250 N N . LEU B 1 115 ? 14.758 2.666 -7.406 1 96.75 115 LEU B N 1
ATOM 3251 C CA . LEU B 1 115 ? 15.172 4.055 -7.547 1 96.75 115 LEU B CA 1
ATOM 3252 C C . LEU B 1 115 ? 14.539 4.695 -8.773 1 96.75 115 LEU B C 1
ATOM 3254 O O . LEU B 1 115 ? 14.008 5.809 -8.695 1 96.75 115 LEU B O 1
ATOM 3258 N N . CYS B 1 116 ? 14.555 4.031 -9.859 1 97.81 116 CYS B N 1
ATOM 3259 C CA . CYS B 1 116 ? 13.992 4.559 -11.094 1 97.81 116 CYS B CA 1
ATOM 3260 C C . CYS B 1 116 ? 12.484 4.758 -10.977 1 97.81 116 CYS B C 1
ATOM 3262 O O . CYS B 1 116 ? 11.961 5.797 -11.375 1 97.81 116 CYS B O 1
ATOM 3264 N N . VAL B 1 117 ? 11.812 3.775 -10.414 1 98 117 VAL B N 1
ATOM 3265 C CA . VAL B 1 117 ? 10.359 3.844 -10.258 1 98 117 VAL B CA 1
ATOM 3266 C C . VAL B 1 117 ? 9.992 5.012 -9.352 1 98 117 VAL B C 1
ATOM 3268 O O . VAL B 1 117 ? 9.094 5.797 -9.664 1 98 117 VAL B O 1
ATOM 3271 N N . ALA B 1 118 ? 10.695 5.121 -8.266 1 97.56 118 ALA B N 1
ATOM 3272 C CA . ALA B 1 118 ? 10.414 6.184 -7.305 1 97.56 118 ALA B CA 1
ATOM 3273 C C . ALA B 1 118 ? 10.586 7.559 -7.941 1 97.56 118 ALA B C 1
ATOM 3275 O O . ALA B 1 118 ? 9.742 8.438 -7.77 1 97.56 118 ALA B O 1
ATOM 3276 N N . LEU B 1 119 ? 11.641 7.746 -8.68 1 97.44 119 LEU B N 1
ATOM 3277 C CA . LEU B 1 119 ? 11.922 9.023 -9.312 1 97.44 119 LEU B CA 1
ATOM 3278 C C . LEU B 1 119 ? 10.891 9.344 -10.391 1 97.44 119 LEU B C 1
ATOM 3280 O O . LEU B 1 119 ? 10.438 10.484 -10.5 1 97.44 119 LEU B O 1
ATOM 3284 N N . LEU B 1 120 ? 10.539 8.359 -11.094 1 98.12 120 LEU B N 1
ATOM 3285 C CA . LEU B 1 120 ? 9.539 8.555 -12.133 1 98.12 120 LEU B CA 1
ATOM 3286 C C . LEU B 1 120 ? 8.172 8.883 -11.531 1 98.12 120 LEU B C 1
ATOM 3288 O O . LEU B 1 120 ? 7.477 9.781 -12 1 98.12 120 LEU B O 1
ATOM 3292 N N . GLN B 1 121 ? 7.836 8.148 -10.484 1 97.88 121 GLN B N 1
ATOM 3293 C CA . GLN B 1 121 ? 6.551 8.383 -9.828 1 97.88 121 GLN B CA 1
ATOM 3294 C C . GLN B 1 121 ? 6.48 9.789 -9.242 1 97.88 121 GLN B C 1
ATOM 3296 O O . GLN B 1 121 ? 5.488 10.492 -9.43 1 97.88 121 GLN B O 1
ATOM 3301 N N . THR B 1 122 ? 7.52 10.18 -8.602 1 97.62 122 THR B N 1
ATOM 3302 C CA . THR B 1 122 ? 7.562 11.516 -8.016 1 97.62 122 THR B CA 1
ATOM 3303 C C . THR B 1 122 ? 7.559 12.586 -9.109 1 97.62 122 THR B C 1
ATOM 3305 O O . THR B 1 122 ? 6.891 13.609 -8.984 1 97.62 122 THR B O 1
ATOM 3308 N N . GLY B 1 123 ? 8.289 12.32 -10.172 1 97.56 123 GLY B N 1
ATOM 3309 C CA . GLY B 1 123 ? 8.305 13.234 -11.297 1 97.56 123 GLY B CA 1
ATOM 3310 C C . GLY B 1 123 ? 6.949 13.398 -11.953 1 97.56 123 GLY B C 1
ATOM 3311 O O . GLY B 1 123 ? 6.504 14.523 -12.203 1 97.56 123 GLY B O 1
ATOM 3312 N N . ILE B 1 124 ? 6.297 12.312 -12.188 1 97.75 124 ILE B N 1
ATOM 3313 C CA . ILE B 1 124 ? 4.969 12.344 -12.789 1 97.75 124 ILE B CA 1
ATOM 3314 C C . ILE B 1 124 ? 3.998 13.07 -11.867 1 97.75 124 ILE B C 1
ATOM 3316 O O . ILE B 1 124 ? 3.215 13.914 -12.312 1 97.75 124 ILE B O 1
ATOM 3320 N N . ALA B 1 125 ? 4.09 12.75 -10.617 1 98 125 ALA B N 1
ATOM 3321 C CA . ALA B 1 125 ? 3.217 13.391 -9.633 1 98 125 ALA B CA 1
ATOM 3322 C C . ALA B 1 125 ? 3.432 14.898 -9.602 1 98 125 ALA B C 1
ATOM 3324 O O . ALA B 1 125 ? 2.471 15.664 -9.516 1 98 125 ALA B O 1
ATOM 3325 N N . ALA B 1 126 ? 4.703 15.305 -9.648 1 97.62 126 ALA B N 1
ATOM 3326 C CA . ALA B 1 126 ? 5.039 16.734 -9.633 1 97.62 126 ALA B CA 1
ATOM 3327 C C . ALA B 1 126 ? 4.441 17.438 -10.844 1 97.62 126 ALA B C 1
ATOM 3329 O O . ALA B 1 126 ? 3.863 18.531 -10.703 1 97.62 126 ALA B O 1
ATOM 3330 N N . ILE B 1 127 ? 4.52 16.812 -11.945 1 97.06 127 ILE B N 1
ATOM 3331 C CA . ILE B 1 127 ? 4.066 17.422 -13.188 1 97.06 127 ILE B CA 1
ATOM 3332 C C . ILE B 1 127 ? 2.539 17.438 -13.227 1 97.06 127 ILE B C 1
ATOM 3334 O O . ILE B 1 127 ? 1.932 18.484 -13.461 1 97.06 127 ILE B O 1
ATOM 3338 N N . VAL B 1 128 ? 1.921 16.375 -12.914 1 97.62 128 VAL B N 1
ATOM 3339 C CA . VAL B 1 128 ? 0.469 16.266 -13.016 1 97.62 128 VAL B CA 1
ATOM 3340 C C . VAL B 1 128 ? -0.187 17.094 -11.914 1 97.62 128 VAL B C 1
ATOM 3342 O O . VAL B 1 128 ? -1.11 17.875 -12.188 1 97.62 128 VAL B O 1
ATOM 3345 N N . GLY B 1 129 ? 0.32 16.969 -10.703 1 97.62 129 GLY B N 1
ATOM 3346 C CA . GLY B 1 129 ? -0.267 17.703 -9.594 1 97.62 129 GLY B CA 1
ATOM 3347 C C . GLY B 1 129 ? -0.135 19.203 -9.734 1 97.62 129 GLY B C 1
ATOM 3348 O O . GLY B 1 129 ? -1.112 19.938 -9.57 1 97.62 129 GLY B O 1
ATOM 3349 N N . SER B 1 130 ? 1.053 19.688 -10.094 1 97.44 130 SER B N 1
ATOM 3350 C CA . SER B 1 130 ? 1.288 21.125 -10.211 1 97.44 130 SER B CA 1
ATOM 3351 C C . SER B 1 130 ? 0.546 21.719 -11.406 1 97.44 130 SER B C 1
ATOM 3353 O O . SER B 1 130 ? -0.019 22.812 -11.32 1 97.44 130 SER B O 1
ATOM 3355 N N . SER B 1 131 ? 0.545 21 -12.523 1 97.25 131 SER B N 1
ATOM 3356 C CA . SER B 1 131 ? -0.134 21.5 -13.711 1 97.25 131 SER B CA 1
ATOM 3357 C C . SER B 1 131 ? -1.645 21.547 -13.508 1 97.25 131 SER B C 1
ATOM 3359 O O . SER B 1 131 ? -2.314 22.469 -13.969 1 97.25 131 SER B O 1
ATOM 3361 N N . ALA B 1 132 ? -2.182 20.562 -12.859 1 97.44 132 ALA B N 1
ATOM 3362 C CA . ALA B 1 132 ? -3.617 20.547 -12.594 1 97.44 132 ALA B CA 1
ATOM 3363 C C . ALA B 1 132 ? -4.043 21.75 -11.766 1 97.44 132 ALA B C 1
ATOM 3365 O O . ALA B 1 132 ? -5.035 22.406 -12.078 1 97.44 132 ALA B O 1
ATOM 3366 N N . ALA B 1 133 ? -3.266 21.984 -10.766 1 96.56 133 ALA B N 1
ATOM 3367 C CA . ALA B 1 133 ? -3.582 23.109 -9.891 1 96.56 133 ALA B CA 1
ATOM 3368 C C . ALA B 1 133 ? -3.352 24.438 -10.609 1 96.56 133 ALA B C 1
ATOM 3370 O O . ALA B 1 133 ? -4.133 25.391 -10.445 1 96.56 133 ALA B O 1
ATOM 3371 N N . TYR B 1 134 ? -2.281 24.562 -11.336 1 95.56 134 TYR B N 1
ATOM 3372 C CA . TYR B 1 134 ? -1.884 25.812 -11.977 1 95.56 134 TYR B CA 1
ATOM 3373 C C . TYR B 1 134 ? -2.883 26.203 -13.055 1 95.56 134 TYR B C 1
ATOM 3375 O O . TYR B 1 134 ? -3.326 27.359 -13.102 1 95.56 134 TYR B O 1
ATOM 3383 N N . PHE B 1 135 ? -3.23 25.297 -13.922 1 94.88 135 PHE B N 1
ATOM 3384 C CA . PHE B 1 135 ? -4.086 25.609 -15.055 1 94.88 135 PHE B CA 1
ATOM 3385 C C . PHE B 1 135 ? -5.551 25.656 -14.641 1 94.88 135 PHE B C 1
ATOM 3387 O O . PHE B 1 135 ? -6.32 26.484 -15.125 1 94.88 135 PHE B O 1
ATOM 3394 N N . GLY B 1 136 ? -5.938 24.734 -13.797 1 93.5 136 GLY B N 1
ATOM 3395 C CA . GLY B 1 136 ? -7.328 24.688 -13.375 1 93.5 136 GLY B CA 1
ATOM 3396 C C . GLY B 1 136 ? -8.273 24.266 -14.484 1 93.5 136 GLY B C 1
ATOM 3397 O O . GLY B 1 136 ? -7.867 23.578 -15.422 1 93.5 136 GLY B O 1
ATOM 3398 N N . GLY B 1 137 ? -9.602 24.5 -14.281 1 94.5 137 GLY B N 1
ATOM 3399 C CA . GLY B 1 137 ? -10.602 24.281 -15.32 1 94.5 137 GLY B CA 1
ATOM 3400 C C . GLY B 1 137 ? -10.766 22.828 -15.703 1 94.5 137 GLY B C 1
ATOM 3401 O O . GLY B 1 137 ? -10.828 21.953 -14.836 1 94.5 137 GLY B O 1
ATOM 3402 N N . TRP B 1 138 ? -10.836 22.656 -17.062 1 95.56 138 TRP B N 1
ATOM 3403 C CA . TRP B 1 138 ? -11.117 21.312 -17.547 1 95.56 138 TRP B CA 1
ATOM 3404 C C . TRP B 1 138 ? -9.914 20.406 -17.359 1 95.56 138 TRP B C 1
ATOM 3406 O O . TRP B 1 138 ? -10.062 19.203 -17.141 1 95.56 138 TRP B O 1
ATOM 3416 N N . TRP B 1 139 ? -8.719 20.969 -17.375 1 95.81 139 TRP B N 1
ATOM 3417 C CA . TRP B 1 139 ? -7.512 20.188 -17.188 1 95.81 139 TRP B CA 1
ATOM 3418 C C . TRP B 1 139 ? -7.445 19.625 -15.766 1 95.81 139 TRP B C 1
ATOM 3420 O O . TRP B 1 139 ? -7.074 18.469 -15.562 1 95.81 139 TRP B O 1
ATOM 3430 N N . GLU B 1 140 ? -7.738 20.406 -14.852 1 96.19 140 GLU B N 1
ATOM 3431 C CA . GLU B 1 140 ? -7.758 19.953 -13.461 1 96.19 140 GLU B CA 1
ATOM 3432 C C . GLU B 1 140 ? -8.781 18.844 -13.258 1 96.19 140 GLU B C 1
ATOM 3434 O O . GLU B 1 140 ? -8.484 17.828 -12.633 1 96.19 140 GLU B O 1
ATOM 3439 N N . LYS B 1 141 ? -9.914 19.062 -13.875 1 94.19 141 LYS B N 1
ATOM 3440 C CA . LYS B 1 141 ? -10.969 18.062 -13.742 1 94.19 141 LYS B CA 1
ATOM 3441 C C . LYS B 1 141 ? -10.562 16.734 -14.375 1 94.19 141 LYS B C 1
ATOM 3443 O O . LYS B 1 141 ? -10.781 15.672 -13.797 1 94.19 141 LYS B O 1
ATOM 3448 N N . ALA B 1 142 ? -9.992 16.797 -15.484 1 96.44 142 ALA B N 1
ATOM 3449 C CA . ALA B 1 142 ? -9.547 15.602 -16.188 1 96.44 142 ALA B CA 1
ATOM 3450 C C . ALA B 1 142 ? -8.445 14.891 -15.414 1 96.44 142 ALA B C 1
ATOM 3452 O O . ALA B 1 142 ? -8.445 13.664 -15.305 1 96.44 142 ALA B O 1
ATOM 3453 N N . ALA B 1 143 ? -7.5 15.68 -14.914 1 96.56 143 ALA B N 1
ATOM 3454 C CA . ALA B 1 143 ? -6.379 15.109 -14.172 1 96.56 143 ALA B CA 1
ATOM 3455 C C . ALA B 1 143 ? -6.859 14.43 -12.891 1 96.56 143 ALA B C 1
ATOM 3457 O O . ALA B 1 143 ? -6.418 13.328 -12.555 1 96.56 143 ALA B O 1
ATOM 3458 N N . LEU B 1 144 ? -7.742 15.078 -12.242 1 92 144 LEU B N 1
ATOM 3459 C CA . LEU B 1 144 ? -8.273 14.516 -11.008 1 92 144 LEU B CA 1
ATOM 3460 C C . LEU B 1 144 ? -9.094 13.258 -11.289 1 92 144 LEU B C 1
ATOM 3462 O O . LEU B 1 144 ? -9.047 12.297 -10.523 1 92 144 LEU B O 1
ATOM 3466 N N . TRP B 1 145 ? -9.828 13.328 -12.375 1 89 145 TRP B N 1
ATOM 3467 C CA . TRP B 1 145 ? -10.617 12.164 -12.766 1 89 145 TRP B CA 1
ATOM 3468 C C . TRP B 1 145 ? -9.719 10.969 -13.062 1 89 145 TRP B C 1
ATOM 3470 O O . TRP B 1 145 ? -9.977 9.852 -12.609 1 89 145 TRP B O 1
ATOM 3480 N N . ALA B 1 146 ? -8.734 11.164 -13.758 1 93.94 146 ALA B N 1
ATOM 3481 C CA . ALA B 1 146 ? -7.781 10.109 -14.094 1 93.94 146 ALA B CA 1
ATOM 3482 C C . ALA B 1 146 ? -7.109 9.555 -12.844 1 93.94 146 ALA B C 1
ATOM 3484 O O . ALA B 1 146 ? -6.949 8.344 -12.703 1 93.94 146 ALA B O 1
ATOM 3485 N N . THR B 1 147 ? -6.695 10.445 -11.969 1 93.12 147 THR B N 1
ATOM 3486 C CA . THR B 1 147 ? -6.051 10.047 -10.727 1 93.12 147 THR B CA 1
ATOM 3487 C C . THR B 1 147 ? -6.996 9.195 -9.875 1 93.12 147 THR B C 1
ATOM 3489 O O . THR B 1 147 ? -6.598 8.164 -9.344 1 93.12 147 THR B O 1
ATOM 3492 N N . ASP B 1 148 ? -8.25 9.578 -9.883 1 85.19 148 AS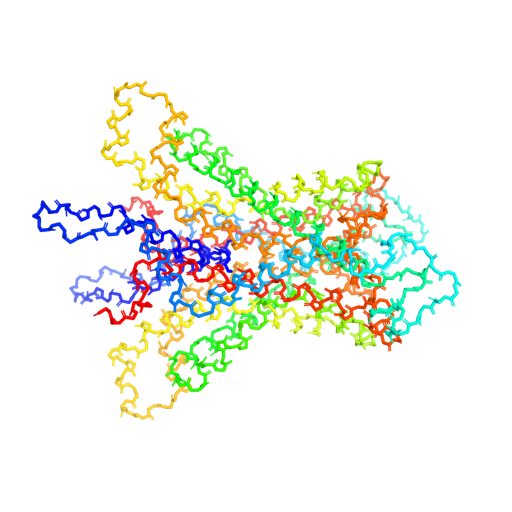P B N 1
ATOM 3493 C CA . ASP B 1 148 ? -9.234 8.859 -9.086 1 85.19 148 ASP B CA 1
ATOM 3494 C C . ASP B 1 148 ? -9.516 7.48 -9.68 1 85.19 148 ASP B C 1
ATOM 3496 O O . ASP B 1 148 ? -9.625 6.492 -8.945 1 85.19 148 ASP B O 1
ATOM 3500 N N . MET B 1 149 ? -9.562 7.41 -10.922 1 86.69 149 MET B N 1
ATOM 3501 C CA . MET B 1 149 ? -9.812 6.141 -11.602 1 86.69 149 MET B CA 1
ATOM 3502 C C . MET B 1 149 ? -8.664 5.168 -11.375 1 86.69 149 MET B C 1
ATOM 3504 O O . MET B 1 149 ? -8.883 3.986 -11.117 1 86.69 149 MET B O 1
ATOM 3508 N N . LEU B 1 150 ? -7.516 5.68 -11.43 1 90.44 150 LEU B N 1
ATOM 3509 C CA . LEU B 1 150 ? -6.344 4.82 -11.297 1 90.44 150 LEU B CA 1
ATOM 3510 C C . LEU B 1 150 ? -6.172 4.352 -9.859 1 90.44 150 LEU B C 1
ATOM 3512 O O . LEU B 1 150 ? -5.621 3.275 -9.609 1 90.44 150 LEU B O 1
ATOM 3516 N N . LEU B 1 151 ? -6.656 5.109 -8.938 1 87.06 151 LEU B N 1
ATOM 3517 C CA . LEU B 1 151 ? -6.547 4.738 -7.531 1 87.06 151 LEU B CA 1
ATOM 3518 C C . LEU B 1 151 ? -7.523 3.617 -7.188 1 87.06 151 LEU B C 1
ATOM 3520 O O . LEU B 1 151 ? -7.293 2.852 -6.25 1 87.06 151 LEU B O 1
ATOM 3524 N N . VAL B 1 152 ? -8.562 3.539 -7.934 1 82.88 152 VAL B N 1
ATOM 3525 C CA . VAL B 1 152 ? -9.625 2.588 -7.621 1 82.88 152 VAL B CA 1
ATOM 3526 C C . VAL B 1 152 ? -9.289 1.222 -8.211 1 82.88 152 VAL B C 1
ATOM 3528 O O . VAL B 1 152 ? -9.641 0.187 -7.645 1 82.88 152 VAL B O 1
ATOM 3531 N N . ILE B 1 153 ? -8.594 1.172 -9.234 1 86.12 153 ILE B N 1
ATOM 3532 C CA . ILE B 1 153 ? -8.25 -0.072 -9.914 1 86.12 153 ILE B CA 1
ATOM 3533 C C . ILE B 1 153 ? -7.035 -0.711 -9.242 1 86.12 153 ILE B C 1
ATOM 3535 O O . ILE B 1 153 ? -5.988 -0.074 -9.102 1 86.12 153 ILE B O 1
ATOM 3539 N N . PRO B 1 154 ? -7.18 -1.951 -8.789 1 87 154 PRO B N 1
ATOM 3540 C CA . PRO B 1 154 ? -5.996 -2.623 -8.242 1 87 154 PRO B CA 1
ATOM 3541 C C . PRO B 1 154 ? -4.863 -2.738 -9.258 1 87 154 PRO B C 1
ATOM 3543 O O . PRO B 1 154 ? -5.02 -3.387 -10.297 1 87 154 PRO B O 1
ATOM 3546 N N . SER B 1 155 ? -3.809 -2.168 -8.922 1 88.38 155 SER B N 1
ATOM 3547 C CA . SER B 1 155 ? -2.719 -2.045 -9.883 1 88.38 155 SER B CA 1
ATOM 3548 C C . SER B 1 155 ? -2.164 -3.412 -10.266 1 88.38 155 SER B C 1
ATOM 3550 O O . SER B 1 155 ? -1.743 -3.617 -11.406 1 88.38 155 SER B O 1
ATOM 3552 N N . PHE B 1 156 ? -2.162 -4.348 -9.344 1 85.75 156 PHE B N 1
ATOM 3553 C CA . PHE B 1 156 ? -1.571 -5.645 -9.656 1 85.75 156 PHE B CA 1
ATOM 3554 C C . PHE B 1 156 ? -2.342 -6.34 -10.773 1 85.75 156 PHE B C 1
ATOM 3556 O O . PHE B 1 156 ? -1.767 -7.117 -11.539 1 85.75 156 PHE B O 1
ATOM 3563 N N . LEU B 1 157 ? -3.67 -6.039 -10.852 1 83.75 157 LEU B N 1
ATOM 3564 C CA . LEU B 1 157 ? -4.484 -6.645 -11.898 1 83.75 157 LEU B CA 1
ATOM 3565 C C . LEU B 1 157 ? -4.043 -6.164 -13.281 1 83.75 157 LEU B C 1
ATOM 3567 O O . LEU B 1 157 ? -3.881 -6.969 -14.203 1 83.75 157 LEU B O 1
ATOM 3571 N N . ILE B 1 158 ? -3.807 -4.914 -13.32 1 85.88 158 ILE B N 1
ATOM 3572 C CA . ILE B 1 158 ? -3.408 -4.332 -14.602 1 85.88 158 ILE B CA 1
ATOM 3573 C C . ILE B 1 158 ? -2.004 -4.805 -14.969 1 85.88 158 ILE B C 1
ATOM 3575 O O . ILE B 1 158 ? -1.748 -5.18 -16.109 1 85.88 158 ILE B O 1
ATOM 3579 N N . ILE B 1 159 ? -1.135 -4.863 -14.031 1 85.38 159 ILE B N 1
ATOM 3580 C CA . ILE B 1 159 ? 0.247 -5.262 -14.273 1 85.38 159 ILE B CA 1
ATOM 3581 C C . ILE B 1 159 ? 0.299 -6.738 -14.656 1 85.38 159 ILE B C 1
ATOM 3583 O O . ILE B 1 159 ? 1.03 -7.125 -15.57 1 85.38 159 ILE B O 1
ATOM 3587 N N . ALA B 1 160 ? -0.46 -7.496 -13.984 1 79.12 160 ALA B N 1
ATOM 3588 C CA . ALA B 1 160 ? -0.504 -8.922 -14.289 1 79.12 160 ALA B CA 1
ATOM 3589 C C . ALA B 1 160 ? -0.981 -9.164 -15.719 1 79.12 160 ALA B C 1
ATOM 3591 O O . ALA B 1 160 ? -0.409 -9.977 -16.453 1 79.12 160 ALA B O 1
ATOM 3592 N N . ILE B 1 161 ? -2.012 -8.398 -16.109 1 80.12 161 ILE B N 1
ATOM 3593 C CA . ILE B 1 161 ? -2.572 -8.547 -17.453 1 80.12 161 ILE B CA 1
ATOM 3594 C C . ILE B 1 161 ? -1.551 -8.094 -18.5 1 80.12 161 ILE B C 1
ATOM 3596 O O . ILE B 1 161 ? -1.314 -8.789 -19.484 1 80.12 161 ILE B O 1
ATOM 3600 N N . LEU B 1 162 ? -0.952 -6.996 -18.234 1 82.38 162 LEU B N 1
ATOM 3601 C CA . LEU B 1 162 ? -0.017 -6.434 -19.203 1 82.38 162 LEU B CA 1
ATOM 3602 C C . LEU B 1 162 ? 1.27 -7.25 -19.25 1 82.38 162 LEU B C 1
ATOM 3604 O O . LEU B 1 162 ? 1.894 -7.367 -20.312 1 82.38 162 LEU B O 1
ATOM 3608 N N . SER B 1 163 ? 1.676 -7.762 -18.125 1 76.56 163 SER B N 1
ATOM 3609 C CA . SER B 1 163 ? 2.879 -8.586 -18.078 1 76.56 163 SER B CA 1
ATOM 3610 C C . SER B 1 163 ? 2.699 -9.875 -18.859 1 76.56 163 SER B C 1
ATOM 3612 O O . SER B 1 163 ? 3.65 -10.383 -19.469 1 76.56 163 SER B O 1
ATOM 3614 N N . GLN B 1 164 ? 1.512 -10.43 -18.828 1 71 164 GLN B N 1
ATOM 3615 C CA . GLN B 1 164 ? 1.234 -11.664 -19.547 1 71 164 GLN B CA 1
ATOM 3616 C C . GLN B 1 164 ? 1.145 -11.406 -21.047 1 71 164 GLN B C 1
ATOM 3618 O O . GLN B 1 164 ? 1.535 -12.258 -21.859 1 71 164 GLN B O 1
ATOM 3623 N N . ARG B 1 165 ? 0.55 -10.289 -21.406 1 73.06 165 ARG B N 1
ATOM 3624 C CA . ARG B 1 165 ? 0.345 -9.961 -22.812 1 73.06 165 ARG B CA 1
ATOM 3625 C C . ARG B 1 165 ? 1.668 -9.633 -23.5 1 73.06 165 ARG B C 1
ATOM 3627 O O . ARG B 1 165 ? 1.845 -9.914 -24.688 1 73.06 165 ARG B O 1
ATOM 3634 N N . PHE B 1 166 ? 2.455 -8.906 -22.844 1 69.94 166 PHE B N 1
ATOM 3635 C CA . PHE B 1 166 ? 3.723 -8.539 -23.453 1 69.94 166 PHE B CA 1
ATOM 3636 C C . PHE B 1 166 ? 4.773 -9.609 -23.219 1 69.94 166 PHE B C 1
ATOM 3638 O O . PHE B 1 166 ? 5.945 -9.305 -22.984 1 69.94 166 PHE B O 1
ATOM 3645 N N . GLY B 1 167 ? 4.438 -10.828 -23.203 1 56.25 167 GLY B N 1
ATOM 3646 C CA . GLY B 1 167 ? 5.215 -12.039 -23 1 56.25 167 GLY B CA 1
ATOM 3647 C C . GLY B 1 167 ? 6.613 -11.961 -23.594 1 56.25 167 GLY B C 1
ATOM 3648 O O . GLY B 1 167 ? 7.59 -12.297 -22.922 1 56.25 167 GLY B O 1
ATOM 3649 N N . ALA B 1 168 ? 6.695 -11.625 -24.766 1 51.22 168 ALA B N 1
ATOM 3650 C CA . ALA B 1 168 ? 7.965 -11.625 -25.484 1 51.22 168 ALA B CA 1
ATOM 3651 C C . ALA B 1 168 ? 8.945 -10.633 -24.875 1 51.22 168 ALA B C 1
ATOM 3653 O O . ALA B 1 168 ? 10.156 -10.875 -24.859 1 51.22 168 ALA B O 1
ATOM 3654 N N . GLN B 1 169 ? 8.438 -9.555 -24.531 1 58.12 169 GLN B N 1
ATOM 3655 C CA . GLN B 1 169 ? 9.258 -8.539 -23.875 1 58.12 169 GLN B CA 1
ATOM 3656 C C . GLN B 1 169 ? 9.289 -8.75 -22.359 1 58.12 169 GLN B C 1
ATOM 3658 O O . GLN B 1 169 ? 9.891 -7.961 -21.625 1 58.12 169 GLN B O 1
ATOM 3663 N N . ARG B 1 170 ? 8.875 -10 -22.188 1 57.09 170 ARG B N 1
ATOM 3664 C CA . ARG B 1 170 ? 8.789 -10.602 -20.859 1 57.09 170 ARG B CA 1
ATOM 3665 C C . ARG B 1 170 ? 10.164 -10.68 -20.203 1 57.09 170 ARG B C 1
ATOM 3667 O O . ARG B 1 170 ? 11.117 -11.18 -20.797 1 57.09 170 ARG B O 1
ATOM 3674 N N . GLY B 1 171 ? 10.414 -9.734 -19.609 1 63.56 171 GLY B N 1
ATOM 3675 C CA . GLY B 1 171 ? 11.68 -9.656 -18.922 1 63.56 171 GLY B CA 1
ATOM 3676 C C . GLY B 1 171 ? 12.336 -8.297 -19.016 1 63.56 171 GLY B C 1
ATOM 3677 O O . GLY B 1 171 ? 13.445 -8.094 -18.516 1 63.56 171 GLY B O 1
ATOM 3678 N N . SER B 1 172 ? 11.594 -7.629 -19.703 1 84.06 172 SER B N 1
ATOM 3679 C CA . SER B 1 172 ? 12.188 -6.301 -19.828 1 84.06 172 SER B CA 1
ATOM 3680 C C . SER B 1 172 ? 12.062 -5.52 -18.516 1 84.06 172 SER B C 1
ATOM 3682 O O . SER B 1 172 ? 10.953 -5.227 -18.062 1 84.06 172 SER B O 1
ATOM 3684 N N . ILE B 1 173 ? 13.195 -5.238 -18 1 90.44 173 ILE B N 1
ATOM 3685 C CA . ILE B 1 173 ? 13.297 -4.465 -16.766 1 90.44 173 ILE B CA 1
ATOM 3686 C C . IL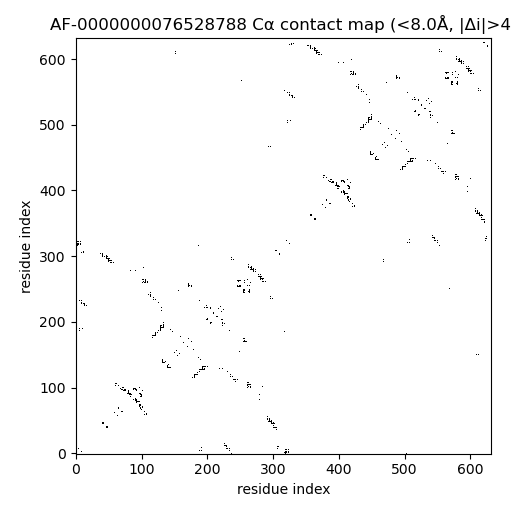E B 1 173 ? 12.758 -3.057 -17 1 90.44 173 ILE B C 1
ATOM 3688 O O . ILE B 1 173 ? 12.086 -2.49 -16.125 1 90.44 173 ILE B O 1
ATOM 3692 N N . THR B 1 174 ? 12.93 -2.596 -18.203 1 91.81 174 THR B N 1
ATOM 3693 C CA . THR B 1 174 ? 12.492 -1.245 -18.531 1 91.81 174 THR B CA 1
ATOM 3694 C C . THR B 1 174 ? 10.969 -1.168 -18.578 1 91.81 174 THR B C 1
ATOM 3696 O O . THR B 1 174 ? 10.375 -0.233 -18.031 1 91.81 174 THR B O 1
ATOM 3699 N N . LEU B 1 175 ? 10.359 -2.127 -19.156 1 89.62 175 LEU B N 1
ATOM 3700 C CA . LEU B 1 175 ? 8.898 -2.154 -19.219 1 89.62 175 LEU B CA 1
ATOM 3701 C C . LEU B 1 175 ? 8.312 -2.287 -17.812 1 89.62 175 LEU B C 1
ATOM 3703 O O . LEU B 1 175 ? 7.305 -1.652 -17.5 1 89.62 175 LEU B O 1
ATOM 3707 N N . PHE B 1 176 ? 8.961 -3.184 -17.094 1 91.88 176 PHE B N 1
ATOM 3708 C CA . PHE B 1 176 ? 8.492 -3.385 -15.727 1 91.88 176 PHE B CA 1
ATOM 3709 C C . PHE B 1 176 ? 8.578 -2.088 -14.93 1 91.88 176 PHE B C 1
ATOM 3711 O O . PHE B 1 176 ? 7.668 -1.76 -14.164 1 91.88 176 PHE B O 1
ATOM 3718 N N . ILE B 1 177 ? 9.641 -1.258 -15.117 1 95.5 177 ILE B N 1
ATOM 3719 C CA . ILE B 1 177 ? 9.828 0.033 -14.461 1 95.5 177 ILE B CA 1
ATOM 3720 C C . ILE B 1 177 ? 8.719 0.991 -14.883 1 95.5 177 ILE B C 1
ATOM 3722 O O . ILE B 1 177 ? 8.109 1.653 -14.039 1 95.5 177 ILE B O 1
ATOM 3726 N N . VAL B 1 178 ? 8.391 0.998 -16.094 1 93.56 178 VAL B N 1
ATOM 3727 C CA . VAL B 1 178 ? 7.375 1.901 -16.625 1 93.56 178 VAL B CA 1
ATOM 3728 C C . VAL B 1 178 ? 6 1.516 -16.078 1 93.56 178 VAL B C 1
ATOM 3730 O O . VAL B 1 178 ? 5.207 2.383 -15.703 1 93.56 178 VAL B O 1
ATOM 3733 N N . LEU B 1 179 ? 5.793 0.237 -16.016 1 91.81 179 LEU B N 1
ATOM 3734 C CA . LEU B 1 179 ? 4.512 -0.252 -15.508 1 91.81 179 LEU B CA 1
ATOM 3735 C C . LEU B 1 179 ? 4.336 0.107 -14.039 1 91.81 179 LEU B C 1
ATOM 3737 O O . LEU B 1 179 ? 3.271 0.578 -13.633 1 91.81 179 LEU B O 1
ATOM 3741 N N . LEU B 1 180 ? 5.367 -0.105 -13.281 1 94.69 180 LEU B N 1
ATOM 3742 C CA . LEU B 1 180 ? 5.305 0.227 -11.859 1 94.69 180 LEU B CA 1
ATOM 3743 C C . LEU B 1 180 ? 5.156 1.731 -11.664 1 94.69 180 LEU B C 1
ATOM 3745 O O . LEU B 1 180 ? 4.391 2.174 -10.797 1 94.69 180 LEU B O 1
ATOM 3749 N N . ALA B 1 181 ? 5.879 2.461 -12.453 1 95.81 181 ALA B N 1
ATOM 3750 C CA . ALA B 1 181 ? 5.836 3.918 -12.344 1 95.81 181 ALA B CA 1
ATOM 3751 C C . ALA B 1 181 ? 4.445 4.453 -12.664 1 95.81 181 ALA B C 1
ATOM 3753 O O . ALA B 1 181 ? 4.02 5.469 -12.109 1 95.81 181 ALA B O 1
ATOM 3754 N N . GLY B 1 182 ? 3.746 3.756 -13.453 1 94.19 182 GLY B N 1
ATOM 3755 C CA . GLY B 1 182 ? 2.441 4.191 -13.922 1 94.19 182 GLY B CA 1
ATOM 3756 C C . GLY B 1 182 ? 1.357 4.078 -12.867 1 94.19 182 GLY B C 1
ATOM 3757 O O . GLY B 1 182 ? 0.282 4.664 -13.008 1 94.19 182 GLY B O 1
ATOM 3758 N N . PHE B 1 183 ? 1.602 3.416 -11.672 1 89.75 183 PHE B N 1
ATOM 3759 C CA . PHE B 1 183 ? 0.535 3.184 -10.703 1 89.75 183 PHE B CA 1
ATOM 3760 C C . PHE B 1 183 ? 0.963 3.621 -9.305 1 89.75 183 PHE B C 1
ATOM 3762 O O . PHE B 1 183 ? 0.328 3.258 -8.312 1 89.75 183 PHE B O 1
ATOM 3769 N N . GLY B 1 184 ? 1.761 4.535 -9.062 1 90.88 184 GLY B N 1
ATOM 3770 C CA . GLY B 1 184 ? 2.201 4.934 -7.734 1 90.88 184 GLY B CA 1
ATOM 3771 C C . GLY B 1 184 ? 2.303 6.438 -7.562 1 90.88 184 GLY B C 1
ATOM 3772 O O . GLY B 1 184 ? 2.639 6.922 -6.48 1 90.88 184 GLY B O 1
ATOM 3773 N N . TRP B 1 185 ? 1.857 7.148 -8.547 1 95.44 185 TRP B N 1
ATOM 3774 C CA . TRP B 1 185 ? 2.084 8.594 -8.523 1 95.44 185 TRP B CA 1
ATOM 3775 C C . TRP B 1 185 ? 0.826 9.328 -8.078 1 95.44 185 TRP B C 1
ATOM 3777 O O . TRP B 1 185 ? 0.882 10.516 -7.738 1 95.44 185 TRP B O 1
ATOM 3787 N N . MET B 1 186 ? -0.29 8.664 -7.984 1 94.56 186 MET B N 1
ATOM 3788 C CA . MET B 1 186 ? -1.591 9.32 -7.895 1 94.56 186 MET B CA 1
ATOM 3789 C C . MET B 1 186 ? -1.743 10.039 -6.559 1 94.56 186 MET B C 1
ATOM 3791 O O . MET B 1 186 ? -2.145 11.203 -6.52 1 94.56 186 MET B O 1
ATOM 3795 N N . LEU B 1 187 ? -1.362 9.43 -5.57 1 89.5 187 LEU B N 1
ATOM 3796 C CA . LEU B 1 187 ? -1.528 10.039 -4.254 1 89.5 187 LEU B CA 1
ATOM 3797 C C . LEU B 1 187 ? -0.607 11.242 -4.094 1 89.5 187 LEU B C 1
ATOM 3799 O O . LEU B 1 187 ? -1.03 12.297 -3.6 1 89.5 187 LEU B O 1
ATOM 3803 N N . THR B 1 188 ? 0.577 11.039 -4.496 1 93.94 188 THR B N 1
ATOM 3804 C CA . THR B 1 188 ? 1.524 12.148 -4.445 1 93.94 188 THR B CA 1
ATOM 3805 C C . THR B 1 188 ? 1.036 13.32 -5.293 1 93.94 188 THR B C 1
ATOM 3807 O O . THR B 1 188 ? 1.191 14.477 -4.906 1 93.94 188 THR B O 1
ATOM 3810 N N . ALA B 1 189 ? 0.412 13 -6.359 1 96.56 189 ALA B N 1
ATOM 3811 C CA . ALA B 1 189 ? -0.098 14.047 -7.238 1 96.56 189 ALA B CA 1
ATOM 3812 C C . ALA B 1 189 ? -1.177 14.875 -6.539 1 96.56 189 ALA B C 1
ATOM 3814 O O . ALA B 1 189 ? -1.238 16.094 -6.703 1 96.56 189 ALA B O 1
ATOM 3815 N N . ARG B 1 190 ? -1.91 14.258 -5.82 1 92 190 ARG B N 1
ATOM 3816 C CA . ARG B 1 190 ? -2.947 14.961 -5.07 1 92 190 ARG B CA 1
ATOM 3817 C C . ARG B 1 190 ? -2.334 15.898 -4.035 1 92 190 ARG B C 1
ATOM 3819 O O . ARG B 1 190 ? -2.82 17.016 -3.832 1 92 190 ARG B O 1
ATOM 3826 N N . VAL B 1 191 ? -1.388 15.461 -3.414 1 91.12 191 VAL B N 1
ATOM 3827 C CA . VAL B 1 191 ? -0.71 16.281 -2.406 1 91.12 191 VAL B CA 1
ATOM 3828 C C . VAL B 1 191 ? -0.015 17.453 -3.078 1 91.12 191 VAL B C 1
ATOM 3830 O O . VAL B 1 191 ? -0.106 18.594 -2.602 1 91.12 191 VAL B O 1
ATOM 3833 N N . VAL B 1 192 ? 0.586 17.141 -4.156 1 95.19 192 VAL B N 1
ATOM 3834 C CA . VAL B 1 192 ? 1.275 18.188 -4.91 1 95.19 192 VAL B CA 1
ATOM 3835 C C . VAL B 1 192 ? 0.27 19.234 -5.371 1 95.19 192 VAL B C 1
ATOM 3837 O O . VAL B 1 192 ? 0.547 20.438 -5.309 1 95.19 192 VAL B O 1
ATOM 3840 N N . ARG B 1 193 ? -0.817 18.766 -5.832 1 95.81 193 ARG B N 1
ATOM 3841 C CA . ARG B 1 193 ? -1.863 19.688 -6.25 1 95.81 193 ARG B CA 1
ATOM 3842 C C . ARG B 1 193 ? -2.275 20.609 -5.105 1 95.81 193 ARG B C 1
ATOM 3844 O O . ARG B 1 193 ? -2.371 21.828 -5.277 1 95.81 193 ARG B O 1
ATOM 3851 N N . SER B 1 194 ? -2.496 20.062 -4 1 91.31 194 SER B N 1
ATOM 3852 C CA . SER B 1 194 ? -2.928 20.828 -2.834 1 91.31 194 SER B CA 1
ATOM 3853 C C . SER B 1 194 ? -1.887 21.875 -2.441 1 91.31 194 SER B C 1
ATOM 3855 O O . SER B 1 194 ? -2.23 23.016 -2.129 1 91.31 194 SER B O 1
ATOM 3857 N N . LEU B 1 195 ? -0.685 21.516 -2.471 1 91.94 195 LEU B N 1
ATOM 3858 C CA . LEU B 1 195 ? 0.384 22.438 -2.121 1 91.94 195 LEU B CA 1
ATOM 3859 C C . LEU B 1 195 ? 0.529 23.531 -3.182 1 91.94 195 LEU B C 1
ATOM 3861 O O . LEU B 1 195 ? 0.807 24.688 -2.857 1 91.94 195 LEU B O 1
ATOM 3865 N N . THR B 1 196 ? 0.365 23.078 -4.355 1 94.56 196 THR B N 1
ATOM 3866 C CA . THR B 1 196 ? 0.477 24.031 -5.461 1 94.56 196 THR B CA 1
ATOM 3867 C C . THR B 1 196 ? -0.611 25.094 -5.371 1 94.56 196 THR B C 1
ATOM 3869 O O . THR B 1 196 ? -0.38 26.266 -5.715 1 94.56 196 THR B O 1
ATOM 3872 N N . LEU B 1 197 ? -1.769 24.766 -4.926 1 93.88 197 LEU B N 1
ATOM 3873 C CA . LEU B 1 197 ? -2.859 25.719 -4.762 1 93.88 197 LEU B CA 1
ATOM 3874 C C . LEU B 1 197 ? -2.482 26.812 -3.77 1 93.88 197 LEU B C 1
ATOM 3876 O O . LEU B 1 197 ? -2.908 27.953 -3.912 1 93.88 197 LEU B O 1
ATOM 3880 N N . SER B 1 198 ? -1.697 26.438 -2.877 1 90.81 198 SER B N 1
ATOM 3881 C CA . SER B 1 198 ? -1.274 27.422 -1.874 1 90.81 198 SER B CA 1
ATOM 3882 C C . SER B 1 198 ? -0.152 28.297 -2.402 1 90.81 198 SER B C 1
ATOM 3884 O O . SER B 1 198 ? 0.005 29.438 -1.963 1 90.81 198 SER B O 1
ATOM 3886 N N . VAL B 1 199 ? 0.575 27.859 -3.336 1 91.19 199 VAL B N 1
ATOM 3887 C CA . VAL B 1 199 ? 1.767 28.531 -3.824 1 91.19 199 VAL B CA 1
ATOM 3888 C C . VAL B 1 199 ? 1.417 29.375 -5.059 1 91.19 199 VAL B C 1
ATOM 3890 O O . VAL B 1 199 ? 2.018 30.422 -5.297 1 91.19 199 VAL B O 1
ATOM 3893 N N . LYS B 1 200 ? 0.457 28.891 -5.781 1 92.25 200 LYS B N 1
ATOM 3894 C CA . LYS B 1 200 ? 0.193 29.5 -7.086 1 92.25 200 LYS B CA 1
ATOM 3895 C C . LYS B 1 200 ? -0.306 30.938 -6.941 1 92.25 200 LYS B C 1
ATOM 3897 O O . LYS B 1 200 ? -0.194 31.734 -7.875 1 92.25 200 LYS B O 1
ATOM 3902 N N . ASN B 1 201 ? -0.743 31.297 -5.715 1 89.94 201 ASN B N 1
ATOM 3903 C CA . ASN B 1 201 ? -1.301 32.625 -5.527 1 89.94 201 ASN B CA 1
ATOM 3904 C C . ASN B 1 201 ? -0.32 33.562 -4.809 1 89.94 201 ASN B C 1
ATOM 3906 O O . ASN B 1 201 ? -0.675 34.688 -4.434 1 89.94 201 ASN B O 1
ATOM 3910 N N . LEU B 1 202 ? 0.818 33.062 -4.68 1 89.94 202 LEU B N 1
ATOM 3911 C CA . LEU B 1 202 ? 1.852 33.906 -4.094 1 89.94 202 LEU B CA 1
ATOM 3912 C C . LEU B 1 202 ? 2.209 35.062 -5.031 1 89.94 202 LEU B C 1
ATOM 3914 O O . LEU B 1 202 ? 2.084 34.938 -6.254 1 89.94 202 LEU B O 1
ATOM 3918 N N . ASP B 1 203 ? 2.695 36.156 -4.508 1 88.19 203 ASP B N 1
ATOM 3919 C CA . ASP B 1 203 ? 2.926 37.406 -5.227 1 88.19 203 ASP B CA 1
ATOM 3920 C C . ASP B 1 203 ? 3.922 37.188 -6.367 1 88.19 203 ASP B C 1
ATOM 3922 O O . ASP B 1 203 ? 3.711 37.688 -7.477 1 88.19 203 ASP B O 1
ATOM 3926 N N . TYR B 1 204 ? 4.992 36.5 -6.145 1 88.19 204 TYR B N 1
ATOM 3927 C CA . TYR B 1 204 ? 6.02 36.375 -7.172 1 88.19 204 TYR B CA 1
ATOM 3928 C C . TYR B 1 204 ? 5.535 35.469 -8.312 1 88.19 204 TYR B C 1
ATOM 3930 O O . TYR B 1 204 ? 5.945 35.656 -9.461 1 88.19 204 TYR B O 1
ATOM 3938 N N . VAL B 1 205 ? 4.68 34.594 -8 1 90.25 205 VAL B N 1
ATOM 3939 C CA . VAL B 1 205 ? 4.117 33.719 -9.047 1 90.25 205 VAL B CA 1
ATOM 3940 C C . VAL B 1 205 ? 3.133 34.531 -9.891 1 90.25 205 VAL B C 1
ATOM 3942 O O . VAL B 1 205 ? 3.15 34.438 -11.125 1 90.25 205 VAL B O 1
ATOM 3945 N N . THR B 1 206 ? 2.352 35.344 -9.219 1 90.5 206 THR B N 1
ATOM 3946 C CA . THR B 1 206 ? 1.392 36.219 -9.906 1 90.5 206 THR B CA 1
ATOM 3947 C C . THR B 1 206 ? 2.109 37.219 -10.773 1 90.5 206 THR B C 1
ATOM 3949 O O . THR B 1 206 ? 1.675 37.5 -11.891 1 90.5 206 THR B O 1
ATOM 3952 N N . ALA B 1 207 ? 3.127 37.75 -10.219 1 91.69 207 ALA B N 1
ATOM 3953 C CA . ALA B 1 207 ? 3.928 38.719 -10.961 1 91.69 207 ALA B CA 1
ATOM 3954 C C . ALA B 1 207 ? 4.5 38.094 -12.234 1 91.69 207 ALA B C 1
ATOM 3956 O O . ALA B 1 207 ? 4.512 38.75 -13.289 1 91.69 207 ALA B O 1
ATOM 3957 N N . ALA B 1 208 ? 4.957 36.906 -12.172 1 92 208 ALA B N 1
ATOM 3958 C CA . ALA B 1 208 ? 5.508 36.188 -13.328 1 92 208 ALA B CA 1
ATOM 3959 C C . ALA B 1 208 ? 4.438 35.969 -14.391 1 92 208 ALA B C 1
ATOM 3961 O O . ALA B 1 208 ? 4.711 36.094 -15.594 1 92 208 ALA B O 1
ATOM 3962 N N . ARG B 1 209 ? 3.256 35.719 -13.953 1 90.5 209 ARG B N 1
ATOM 3963 C CA . ARG B 1 209 ? 2.137 35.5 -14.867 1 90.5 209 ARG B CA 1
ATOM 3964 C C . ARG B 1 209 ? 1.812 36.781 -15.625 1 90.5 209 ARG B C 1
ATOM 3966 O O . ARG B 1 209 ? 1.539 36.75 -16.828 1 90.5 209 ARG B O 1
ATOM 3973 N N . PHE B 1 210 ? 1.927 37.875 -14.93 1 90.56 210 PHE B N 1
ATOM 3974 C CA . PHE B 1 210 ? 1.616 39.156 -15.531 1 90.56 210 PHE B CA 1
ATOM 3975 C C . PHE B 1 210 ? 2.723 39.594 -16.484 1 90.56 210 PHE B C 1
ATOM 3977 O O . PHE B 1 210 ? 2.473 40.344 -17.422 1 90.56 210 PHE B O 1
ATOM 3984 N N . MET B 1 211 ? 3.883 39.094 -16.312 1 94.12 211 MET B N 1
ATOM 3985 C CA . MET B 1 211 ? 5.02 39.406 -17.172 1 94.12 211 MET B CA 1
ATOM 3986 C C . MET B 1 211 ? 5.07 38.438 -18.375 1 94.12 211 MET B C 1
ATOM 3988 O O . MET B 1 211 ? 6.062 38.438 -19.094 1 94.12 211 MET B O 1
ATOM 3992 N N . SER B 1 212 ? 4.152 37.594 -18.547 1 92.75 212 SER B N 1
ATOM 3993 C CA . SER B 1 212 ? 3.957 36.688 -19.672 1 92.75 212 SER B CA 1
ATOM 3994 C C . SER B 1 212 ? 5.027 35.594 -19.703 1 92.75 212 SER B C 1
ATOM 3996 O O . SER B 1 212 ? 5.465 35.188 -20.781 1 92.75 212 SER B O 1
ATOM 3998 N N . VAL B 1 213 ? 5.531 35.344 -18.578 1 93.81 213 VAL B N 1
ATOM 3999 C CA . VAL B 1 213 ? 6.402 34.156 -18.5 1 93.81 213 VAL B CA 1
ATOM 4000 C C . VAL B 1 213 ? 5.621 32.906 -18.859 1 93.81 213 VAL B C 1
ATOM 4002 O O . VAL B 1 213 ? 4.492 32.719 -18.406 1 93.81 213 VAL B O 1
ATOM 4005 N N . PRO B 1 214 ? 6.238 32.062 -19.656 1 96.19 214 PRO B N 1
ATOM 4006 C CA . PRO B 1 214 ? 5.52 30.859 -20.062 1 96.19 214 PRO B CA 1
ATOM 4007 C C . PRO B 1 214 ? 5.18 29.953 -18.891 1 96.19 214 PRO B C 1
ATOM 4009 O O . PRO B 1 214 ? 5.969 29.844 -17.953 1 96.19 214 PRO B O 1
ATOM 4012 N N . SER B 1 215 ? 4.051 29.25 -18.938 1 94.88 215 SER B N 1
ATOM 4013 C CA . SER B 1 215 ? 3.498 28.453 -17.844 1 94.88 215 SER B CA 1
ATOM 4014 C C . SER B 1 215 ? 4.461 27.359 -17.406 1 94.88 215 SER B C 1
ATOM 4016 O O . SER B 1 215 ? 4.652 27.125 -16.219 1 94.88 215 SER B O 1
ATOM 4018 N N . PRO B 1 216 ? 5.078 26.609 -18.359 1 95.44 216 PRO B N 1
ATOM 4019 C CA . PRO B 1 216 ? 5.996 25.547 -17.938 1 95.44 216 PRO B CA 1
ATOM 4020 C C . PRO B 1 216 ? 7.195 26.094 -17.156 1 95.44 216 PRO B C 1
ATOM 4022 O O . PRO B 1 216 ? 7.719 25.406 -16.281 1 95.44 216 PRO B O 1
ATOM 4025 N N . VAL B 1 217 ? 7.562 27.328 -17.453 1 94.81 217 VAL B N 1
ATOM 4026 C CA . VAL B 1 217 ? 8.68 27.953 -16.75 1 94.81 217 VAL B CA 1
ATOM 4027 C C . VAL B 1 217 ? 8.25 28.328 -15.328 1 94.81 217 VAL B C 1
ATOM 4029 O O . VAL B 1 217 ? 9 28.141 -14.375 1 94.81 217 VAL B O 1
ATOM 4032 N N . ILE B 1 218 ? 7.074 28.859 -15.203 1 94.69 218 ILE B N 1
ATOM 4033 C CA . ILE B 1 218 ? 6.551 29.234 -13.898 1 94.69 218 ILE B CA 1
ATOM 4034 C C . ILE B 1 218 ? 6.457 28 -13 1 94.69 218 ILE B C 1
ATOM 4036 O O . ILE B 1 218 ? 6.871 28.047 -11.836 1 94.69 218 ILE B O 1
ATOM 4040 N N . ILE B 1 219 ? 5.988 26.938 -13.57 1 95.81 219 ILE B N 1
ATOM 4041 C CA . ILE B 1 219 ? 5.816 25.703 -12.797 1 95.81 219 ILE B CA 1
ATOM 4042 C C . ILE B 1 219 ? 7.184 25.156 -12.398 1 95.81 219 ILE B C 1
ATOM 4044 O O . ILE B 1 219 ? 7.414 24.859 -11.227 1 95.81 219 ILE B O 1
ATOM 4048 N N . ALA B 1 220 ? 8.117 25.078 -13.312 1 95.06 220 ALA B N 1
ATOM 4049 C CA . ALA B 1 220 ? 9.406 24.438 -13.094 1 95.06 220 ALA B CA 1
ATOM 4050 C C . ALA B 1 220 ? 10.312 25.297 -12.227 1 95.06 220 ALA B C 1
ATOM 4052 O O . ALA B 1 220 ? 11.078 24.766 -11.406 1 95.06 220 ALA B O 1
ATOM 4053 N N . ARG B 1 221 ? 10.18 26.641 -12.25 1 92.75 221 ARG B N 1
ATOM 4054 C CA . ARG B 1 221 ? 11.164 27.5 -11.609 1 92.75 221 ARG B CA 1
ATOM 4055 C C . ARG B 1 221 ? 10.586 28.156 -10.359 1 92.75 221 ARG B C 1
ATOM 4057 O O . ARG B 1 221 ? 11.336 28.578 -9.477 1 92.75 221 ARG B O 1
ATOM 4064 N N . HIS B 1 222 ? 9.281 28.266 -10.297 1 91.31 222 HIS B N 1
ATOM 4065 C CA . HIS B 1 222 ? 8.703 28.984 -9.164 1 91.31 222 HIS B CA 1
ATOM 4066 C C . HIS B 1 222 ? 7.879 28.047 -8.289 1 91.31 222 HIS B C 1
ATOM 4068 O O . HIS B 1 222 ? 8.023 28.047 -7.062 1 91.31 222 HIS B O 1
ATOM 4074 N N . ILE B 1 223 ? 7.121 27.156 -8.883 1 94.5 223 ILE B N 1
ATOM 4075 C CA . ILE B 1 223 ? 6.203 26.344 -8.094 1 94.5 223 ILE B CA 1
ATOM 4076 C C . ILE B 1 223 ? 6.941 25.125 -7.551 1 94.5 223 ILE B C 1
ATOM 4078 O O . ILE B 1 223 ? 6.98 24.906 -6.336 1 94.5 223 ILE B O 1
ATOM 4082 N N . ILE B 1 224 ? 7.648 24.359 -8.383 1 94.69 224 ILE B N 1
ATOM 4083 C CA . ILE B 1 224 ? 8.258 23.094 -8.016 1 94.69 224 ILE B CA 1
ATOM 4084 C C . ILE B 1 224 ? 9.328 23.312 -6.957 1 94.69 224 ILE B C 1
ATOM 4086 O O . ILE B 1 224 ? 9.391 22.578 -5.961 1 94.69 224 ILE B O 1
ATOM 4090 N N . PRO B 1 225 ? 10.188 24.359 -7.082 1 90.94 225 PRO B N 1
ATOM 4091 C CA . PRO B 1 225 ? 11.203 24.578 -6.047 1 90.94 225 PRO B CA 1
ATOM 4092 C C . PRO B 1 225 ? 10.586 24.922 -4.688 1 90.94 225 PRO B C 1
ATOM 4094 O O . PRO B 1 225 ? 11.18 24.609 -3.648 1 90.94 225 PRO B O 1
ATOM 4097 N N . ASN B 1 226 ? 9.422 25.516 -4.656 1 90.19 226 ASN B N 1
ATOM 4098 C CA . ASN B 1 226 ? 8.75 25.859 -3.406 1 90.19 226 ASN B CA 1
ATOM 4099 C C . ASN B 1 226 ? 8.234 24.625 -2.686 1 90.19 226 ASN B C 1
ATOM 4101 O O . ASN B 1 226 ? 8.055 24.641 -1.466 1 90.19 226 ASN B O 1
ATOM 4105 N N . ILE B 1 227 ? 7.996 23.562 -3.469 1 92.38 227 ILE B N 1
ATOM 4106 C CA . ILE B 1 227 ? 7.477 22.359 -2.828 1 92.38 227 ILE B CA 1
ATOM 4107 C C . ILE B 1 227 ? 8.516 21.234 -2.916 1 92.38 227 ILE B C 1
ATOM 4109 O O . ILE B 1 227 ? 8.18 20.062 -2.764 1 92.38 227 ILE B O 1
ATOM 4113 N N . ALA B 1 228 ? 9.797 21.594 -3.146 1 91.88 228 ALA B N 1
ATOM 4114 C CA . ALA B 1 228 ? 10.875 20.625 -3.367 1 91.88 228 ALA B CA 1
ATOM 4115 C C . ALA B 1 228 ? 11.102 19.766 -2.129 1 91.88 228 ALA B C 1
ATOM 4117 O O . ALA B 1 228 ? 11.445 18.594 -2.238 1 91.88 228 ALA B O 1
ATOM 4118 N N . SER B 1 229 ? 10.945 20.359 -0.952 1 88.31 229 SER B N 1
ATOM 4119 C CA . SER B 1 229 ? 11.156 19.625 0.286 1 88.31 229 SER B CA 1
ATOM 4120 C C . SER B 1 229 ? 10.227 18.422 0.372 1 88.31 229 SER B C 1
ATOM 4122 O O . SER B 1 229 ? 10.664 17.312 0.73 1 88.31 229 SER B O 1
ATOM 4124 N N . LEU B 1 230 ? 9.023 18.625 -0.036 1 89.38 230 LEU B N 1
ATOM 4125 C CA . LEU B 1 230 ? 8.055 17.531 -0.025 1 89.38 230 LEU B CA 1
ATOM 4126 C C . LEU B 1 230 ? 8.414 16.484 -1.065 1 89.38 230 LEU B C 1
ATOM 4128 O O . LEU B 1 230 ? 8.281 15.281 -0.81 1 89.38 230 LEU B O 1
ATOM 4132 N N . LEU B 1 231 ? 8.797 16.938 -2.188 1 93.88 231 LEU B N 1
ATOM 4133 C CA . LEU B 1 231 ? 9.078 16.031 -3.287 1 93.88 231 LEU B CA 1
ATOM 4134 C C . LEU B 1 231 ? 10.289 15.156 -2.965 1 93.88 231 LEU B C 1
ATOM 4136 O O . LEU B 1 231 ? 10.305 13.969 -3.295 1 93.88 231 LEU B O 1
ATOM 4140 N N . ILE B 1 232 ? 11.258 15.719 -2.312 1 91 232 ILE B N 1
ATOM 4141 C CA . ILE B 1 232 ? 12.461 14.977 -1.953 1 91 232 ILE B CA 1
ATOM 4142 C C . ILE B 1 232 ? 12.117 13.906 -0.923 1 91 232 ILE B C 1
ATOM 4144 O O . ILE B 1 232 ? 12.531 12.75 -1.058 1 91 232 ILE B O 1
ATOM 4148 N N . VAL B 1 233 ? 11.391 14.281 0.082 1 89 233 VAL B N 1
ATOM 4149 C CA . VAL B 1 233 ? 10.977 13.32 1.105 1 89 233 VAL B CA 1
ATOM 4150 C C . VAL B 1 233 ? 10.117 12.234 0.477 1 89 233 VAL B C 1
ATOM 4152 O O . VAL B 1 233 ? 10.289 11.047 0.769 1 89 233 VAL B O 1
ATOM 4155 N N . ASP B 1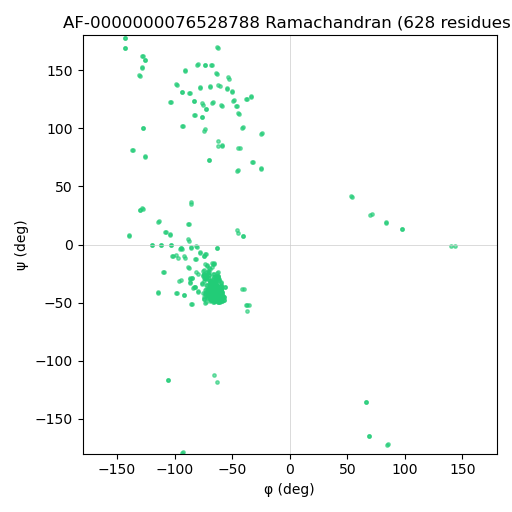 234 ? 9.219 12.664 -0.388 1 91.44 234 ASP B N 1
ATOM 4156 C CA . ASP B 1 234 ? 8.336 11.719 -1.071 1 91.44 234 ASP B CA 1
ATOM 4157 C C . ASP B 1 234 ? 9.133 10.719 -1.896 1 91.44 234 ASP B C 1
ATOM 4159 O O . ASP B 1 234 ? 8.844 9.516 -1.88 1 91.44 234 ASP B O 1
ATOM 4163 N N . ALA B 1 235 ? 10.078 11.188 -2.6 1 93.38 235 ALA B N 1
ATOM 4164 C CA . ALA B 1 235 ? 10.898 10.32 -3.445 1 93.38 235 ALA B CA 1
ATOM 4165 C C . ALA B 1 235 ? 11.633 9.281 -2.611 1 93.38 235 ALA B C 1
ATOM 4167 O O . ALA B 1 235 ? 11.742 8.117 -3.016 1 93.38 235 ALA B O 1
ATOM 4168 N N . THR B 1 236 ? 12.102 9.688 -1.494 1 90.62 236 THR B N 1
ATOM 4169 C CA . THR B 1 236 ? 12.859 8.781 -0.633 1 90.62 236 THR B CA 1
ATOM 4170 C C . THR B 1 236 ? 11.961 7.684 -0.08 1 90.62 236 THR B C 1
ATOM 4172 O O . THR B 1 236 ? 12.305 6.5 -0.14 1 90.62 236 THR B O 1
ATOM 4175 N N . VAL B 1 237 ? 10.836 8.07 0.366 1 88 237 VAL B N 1
ATOM 4176 C CA . VAL B 1 237 ? 9.891 7.102 0.921 1 88 237 VAL B CA 1
ATOM 4177 C C . VAL B 1 237 ? 9.367 6.191 -0.189 1 88 237 VAL B C 1
ATOM 4179 O O . VAL B 1 237 ? 9.148 5 0.032 1 88 237 VAL B O 1
ATOM 4182 N N . ASN B 1 238 ? 9.227 6.734 -1.327 1 94.12 238 ASN B N 1
ATOM 4183 C CA . ASN B 1 238 ? 8.68 5.98 -2.455 1 94.12 238 ASN B CA 1
ATOM 4184 C C . ASN B 1 238 ? 9.664 4.918 -2.941 1 94.12 238 ASN B C 1
ATOM 4186 O O . ASN B 1 238 ? 9.266 3.957 -3.602 1 94.12 238 ASN B O 1
ATOM 4190 N N . VAL B 1 239 ? 10.914 5.148 -2.654 1 94.94 239 VAL B N 1
ATOM 4191 C CA . VAL B 1 239 ? 11.875 4.109 -3.016 1 94.94 239 VAL B CA 1
ATOM 4192 C C . VAL B 1 239 ? 11.531 2.814 -2.285 1 94.94 239 VAL B C 1
ATOM 4194 O O . VAL B 1 239 ? 11.523 1.737 -2.889 1 94.94 239 VAL B O 1
ATOM 4197 N N . ALA B 1 240 ? 11.273 2.924 -1.009 1 92.94 240 ALA B N 1
ATOM 4198 C CA . ALA B 1 240 ? 10.914 1.742 -0.23 1 92.94 240 ALA B CA 1
ATOM 4199 C C . ALA B 1 240 ? 9.656 1.076 -0.79 1 92.94 240 ALA B C 1
ATOM 4201 O O . ALA B 1 240 ? 9.617 -0.145 -0.959 1 92.94 240 ALA B O 1
ATOM 4202 N N . TYR B 1 241 ? 8.688 1.822 -1.165 1 92.44 241 TYR B N 1
ATOM 4203 C CA . TYR B 1 241 ? 7.438 1.282 -1.697 1 92.44 241 TYR B CA 1
ATOM 4204 C C . TYR B 1 241 ? 7.664 0.63 -3.057 1 92.44 241 TYR B C 1
ATOM 4206 O O . TYR B 1 241 ? 7.066 -0.405 -3.361 1 92.44 241 TYR B O 1
ATOM 4214 N N . ALA B 1 242 ? 8.438 1.302 -3.789 1 95.88 242 ALA B N 1
ATOM 4215 C CA . ALA B 1 242 ? 8.742 0.763 -5.113 1 95.88 242 ALA B CA 1
ATOM 4216 C C . ALA B 1 242 ? 9.469 -0.575 -5.008 1 95.88 242 ALA B C 1
ATOM 4218 O O . ALA B 1 242 ? 9.18 -1.509 -5.758 1 95.88 242 ALA B O 1
ATOM 4219 N N . VAL B 1 243 ? 10.383 -0.637 -4.113 1 96 243 VAL B N 1
ATOM 4220 C CA . VAL B 1 243 ? 11.125 -1.88 -3.918 1 96 243 VAL B CA 1
ATOM 4221 C C . VAL B 1 243 ? 10.172 -2.979 -3.443 1 96 243 VAL B C 1
ATOM 4223 O O . VAL B 1 243 ? 10.242 -4.113 -3.924 1 96 243 VAL B O 1
ATOM 4226 N N . ILE B 1 244 ? 9.312 -2.66 -2.592 1 93.31 244 ILE B N 1
ATOM 4227 C CA . ILE B 1 244 ? 8.344 -3.633 -2.1 1 93.31 244 ILE B CA 1
ATOM 4228 C C . ILE B 1 244 ? 7.445 -4.086 -3.244 1 93.31 244 ILE B C 1
ATOM 4230 O O . ILE B 1 244 ? 7.176 -5.281 -3.395 1 93.31 244 ILE B O 1
ATOM 4234 N N . SER B 1 245 ? 6.969 -3.148 -4.016 1 93.25 245 SER B N 1
ATOM 4235 C CA . SER B 1 245 ? 6.117 -3.479 -5.152 1 93.25 245 SER B CA 1
ATOM 4236 C C . SER B 1 245 ? 6.84 -4.383 -6.145 1 93.25 245 SER B C 1
ATOM 4238 O O . SER B 1 245 ? 6.281 -5.379 -6.609 1 93.25 245 SER B O 1
ATOM 4240 N N . GLU B 1 246 ? 8.062 -4.008 -6.41 1 94.62 246 GLU B N 1
ATOM 4241 C CA . GLU B 1 246 ? 8.875 -4.832 -7.301 1 94.62 246 GLU B CA 1
ATOM 4242 C C . GLU B 1 246 ? 9.07 -6.23 -6.727 1 94.62 246 GLU B C 1
ATOM 4244 O O . GLU B 1 246 ? 8.898 -7.227 -7.43 1 94.62 246 GLU B O 1
ATOM 4249 N N . THR B 1 247 ? 9.445 -6.285 -5.477 1 95.06 247 THR B N 1
ATOM 4250 C CA . THR B 1 247 ? 9.719 -7.566 -4.836 1 95.06 247 THR B CA 1
ATOM 4251 C C . THR B 1 247 ? 8.469 -8.438 -4.801 1 95.06 247 THR B C 1
ATOM 4253 O O . THR B 1 247 ? 8.523 -9.633 -5.094 1 95.06 247 THR B O 1
ATOM 4256 N N . THR B 1 248 ? 7.379 -7.844 -4.527 1 91.5 248 THR B N 1
ATOM 4257 C CA . THR B 1 248 ? 6.121 -8.578 -4.445 1 91.5 248 THR B CA 1
ATOM 4258 C C . THR B 1 248 ? 5.738 -9.148 -5.809 1 91.5 248 THR B C 1
ATOM 4260 O O . THR B 1 248 ? 5.441 -10.336 -5.93 1 91.5 248 THR B O 1
ATOM 4263 N N . LEU B 1 249 ? 5.785 -8.344 -6.816 1 91.19 249 LEU B N 1
ATOM 4264 C CA . LEU B 1 249 ? 5.379 -8.789 -8.148 1 91.19 249 LEU B CA 1
ATOM 4265 C C . LEU B 1 249 ? 6.375 -9.797 -8.711 1 91.19 249 LEU B C 1
ATOM 4267 O O . LEU B 1 249 ? 5.98 -10.742 -9.398 1 91.19 249 LEU B O 1
ATOM 4271 N N . SER B 1 250 ? 7.645 -9.594 -8.383 1 92.31 250 SER B N 1
ATOM 4272 C CA . SER B 1 250 ? 8.648 -10.562 -8.82 1 92.31 250 SER B CA 1
ATOM 4273 C C . SER B 1 250 ? 8.5 -11.883 -8.078 1 92.31 250 SER B C 1
ATOM 4275 O O . SER B 1 250 ? 8.672 -12.953 -8.672 1 92.31 250 SER B O 1
ATOM 4277 N N . TYR B 1 251 ? 8.219 -11.797 -6.863 1 91.75 251 TYR B N 1
ATOM 4278 C CA . TYR B 1 251 ? 7.965 -12.984 -6.059 1 91.75 251 TYR B CA 1
ATOM 4279 C C . TYR B 1 251 ? 6.844 -13.82 -6.66 1 91.75 251 TYR B C 1
ATOM 4281 O O . TYR B 1 251 ? 6.938 -15.055 -6.711 1 91.75 251 TYR B O 1
ATOM 4289 N N . PHE B 1 252 ? 5.891 -13.102 -7.191 1 86.62 252 PHE B N 1
ATOM 4290 C CA . PHE B 1 252 ? 4.715 -13.812 -7.684 1 86.62 252 PHE B CA 1
ATOM 4291 C C . PHE B 1 252 ? 4.848 -14.117 -9.172 1 86.62 252 PHE B C 1
ATOM 4293 O O . PHE B 1 252 ? 3.941 -14.695 -9.773 1 86.62 252 PHE B O 1
ATOM 4300 N N . GLY B 1 253 ? 5.891 -13.672 -9.766 1 86.81 253 GLY B N 1
ATOM 4301 C CA . GLY B 1 253 ? 6.176 -14.07 -11.133 1 86.81 253 GLY B CA 1
ATOM 4302 C C . GLY B 1 253 ? 5.719 -13.055 -12.164 1 86.81 253 GLY B C 1
ATOM 4303 O O . GLY B 1 253 ? 5.688 -13.344 -13.359 1 86.81 253 GLY B O 1
ATOM 4304 N N . PHE B 1 254 ? 5.383 -11.836 -11.734 1 85.38 254 PHE B N 1
ATOM 4305 C CA . PHE B 1 254 ? 4.871 -10.836 -12.656 1 85.38 254 PHE B CA 1
ATOM 4306 C C . PHE B 1 254 ? 5.867 -9.695 -12.828 1 85.38 254 PHE B C 1
ATOM 4308 O O . PHE B 1 254 ? 5.602 -8.742 -13.562 1 85.38 254 PHE B O 1
ATOM 4315 N N . GLY B 1 255 ? 6.965 -9.797 -12.141 1 90.06 255 GLY B N 1
ATOM 4316 C CA . GLY B 1 255 ? 7.988 -8.758 -12.234 1 90.06 255 GLY B CA 1
ATOM 4317 C C . GLY B 1 255 ? 9.195 -9.188 -13.039 1 90.06 255 GLY B C 1
ATOM 4318 O O . GLY B 1 255 ? 9.07 -9.562 -14.203 1 90.06 255 GLY B O 1
ATOM 4319 N N . VAL B 1 256 ? 10.289 -9.234 -12.391 1 90.62 256 VAL B N 1
ATOM 4320 C CA . VAL B 1 256 ? 11.531 -9.664 -13.023 1 90.62 256 VAL B CA 1
ATOM 4321 C C . VAL B 1 256 ? 11.469 -11.156 -13.344 1 90.62 256 VAL B C 1
ATOM 4323 O O . VAL B 1 256 ? 10.969 -11.945 -12.539 1 90.62 256 VAL B O 1
ATOM 4326 N N . GLN B 1 257 ? 11.906 -11.477 -14.531 1 87.12 257 GLN B N 1
ATOM 4327 C CA . GLN B 1 257 ? 11.836 -12.867 -14.961 1 87.12 257 GLN B CA 1
ATOM 4328 C C . GLN B 1 257 ? 13.203 -13.375 -15.406 1 87.12 257 GLN B C 1
ATOM 4330 O O . GLN B 1 257 ? 14.086 -12.586 -15.742 1 87.12 257 GLN B O 1
ATOM 4335 N N . SER B 1 258 ? 13.305 -14.688 -15.375 1 83.62 258 SER B N 1
ATOM 4336 C CA . SER B 1 258 ? 14.516 -15.32 -15.883 1 83.62 258 SER B CA 1
ATOM 4337 C C . SER B 1 258 ? 14.82 -14.883 -17.312 1 83.62 258 SER B C 1
ATOM 4339 O O . SER B 1 258 ? 13.906 -14.742 -18.125 1 83.62 258 SER B O 1
ATOM 4341 N N . PRO B 1 259 ? 16.016 -14.547 -17.547 1 84.75 259 PRO B N 1
ATOM 4342 C CA . PRO B 1 259 ? 17.266 -14.891 -16.859 1 84.75 259 PRO B CA 1
ATOM 4343 C C . PRO B 1 259 ? 17.688 -13.836 -15.836 1 84.75 259 PRO B C 1
ATOM 4345 O O . PRO B 1 259 ? 18.672 -14.023 -15.125 1 84.75 259 PRO B O 1
ATOM 4348 N N . ASN B 1 260 ? 16.922 -12.789 -15.812 1 89.25 260 ASN B N 1
ATOM 4349 C CA . ASN B 1 260 ? 17.234 -11.781 -14.805 1 89.25 260 ASN B CA 1
ATOM 4350 C C . ASN B 1 260 ? 16.828 -12.242 -13.406 1 89.25 260 ASN B C 1
ATOM 4352 O O . ASN B 1 260 ? 16.016 -13.156 -13.266 1 89.25 260 ASN B O 1
ATOM 4356 N N . THR B 1 261 ? 17.547 -11.648 -12.492 1 92.56 261 THR B N 1
ATOM 4357 C CA . THR B 1 261 ? 17.203 -11.984 -11.109 1 92.56 261 THR B CA 1
ATOM 4358 C C . THR B 1 261 ? 16.984 -10.719 -10.281 1 92.56 261 THR B C 1
ATOM 4360 O O . THR B 1 261 ? 17.391 -9.625 -10.688 1 92.56 261 THR B O 1
ATOM 4363 N N . SER B 1 262 ? 16.188 -10.867 -9.305 1 96.44 262 SER B N 1
ATOM 4364 C CA . SER B 1 262 ? 15.953 -9.836 -8.305 1 96.44 262 SER B CA 1
ATOM 4365 C C . SER B 1 262 ? 15.773 -10.445 -6.914 1 96.44 262 SER B C 1
ATOM 4367 O O . SER B 1 262 ? 15.727 -11.664 -6.77 1 96.44 262 SER B O 1
ATOM 4369 N N . LEU B 1 263 ? 15.773 -9.648 -5.961 1 97.25 263 LEU B N 1
ATOM 4370 C CA . LEU B 1 263 ? 15.562 -10.172 -4.617 1 97.25 263 LEU B CA 1
ATOM 4371 C C . LEU B 1 263 ? 14.211 -10.867 -4.512 1 97.25 263 LEU B C 1
ATOM 4373 O O . LEU B 1 263 ? 14.094 -11.898 -3.838 1 97.25 263 LEU B O 1
ATOM 4377 N N . GLY B 1 264 ? 13.234 -10.344 -5.207 1 95.56 264 GLY B N 1
ATOM 4378 C CA . GLY B 1 264 ? 11.922 -10.969 -5.199 1 95.56 264 GLY B CA 1
ATOM 4379 C C . GLY B 1 264 ? 11.914 -12.352 -5.812 1 95.56 264 GLY B C 1
ATOM 4380 O O . GLY B 1 264 ? 11.312 -13.281 -5.262 1 95.56 264 GLY B O 1
ATOM 4381 N N . THR B 1 265 ? 12.594 -12.539 -6.922 1 94.81 265 THR B N 1
ATOM 4382 C CA . THR B 1 265 ? 12.641 -13.844 -7.582 1 94.81 265 THR B CA 1
ATOM 4383 C C . THR B 1 265 ? 13.422 -14.844 -6.738 1 94.81 265 THR B C 1
ATOM 4385 O O . THR B 1 265 ? 13.062 -16.016 -6.676 1 94.81 265 THR B O 1
ATOM 4388 N N . LEU B 1 266 ? 14.461 -14.359 -6.082 1 96.25 266 LEU B N 1
ATOM 4389 C CA . LEU B 1 266 ? 15.281 -15.234 -5.254 1 96.25 266 LEU B CA 1
ATOM 4390 C C . LEU B 1 266 ? 14.5 -15.719 -4.035 1 96.25 266 LEU B C 1
ATOM 4392 O O . LEU B 1 266 ? 14.594 -16.891 -3.654 1 96.25 266 LEU B O 1
ATOM 4396 N N . ILE B 1 267 ? 13.758 -14.852 -3.471 1 94.81 267 ILE B N 1
ATOM 4397 C CA . ILE B 1 267 ? 12.945 -15.203 -2.307 1 94.81 267 ILE B CA 1
ATOM 4398 C C . ILE B 1 267 ? 11.883 -16.219 -2.707 1 94.81 267 ILE B C 1
ATOM 4400 O O . ILE B 1 267 ? 11.617 -17.172 -1.974 1 94.81 267 ILE B O 1
ATOM 4404 N N . ALA B 1 268 ? 11.328 -16.016 -3.879 1 92.12 268 ALA B N 1
ATOM 4405 C CA . ALA B 1 268 ? 10.336 -16.969 -4.387 1 92.12 268 ALA B CA 1
ATOM 4406 C C . ALA B 1 268 ? 10.938 -18.359 -4.547 1 92.12 268 ALA B C 1
ATOM 4408 O O . ALA B 1 268 ? 10.328 -19.359 -4.141 1 92.12 268 ALA B O 1
ATOM 4409 N N . GLU B 1 269 ? 12.094 -18.422 -5.09 1 91.69 269 GLU B N 1
ATOM 4410 C CA . GLU B 1 269 ? 12.781 -19.703 -5.297 1 91.69 269 GLU B CA 1
ATOM 4411 C C . GLU B 1 269 ? 13.102 -20.375 -3.967 1 91.69 269 GLU B C 1
ATOM 4413 O O . GLU B 1 269 ? 12.922 -21.594 -3.824 1 91.69 269 GLU B O 1
ATOM 4418 N N . GLY B 1 270 ? 13.531 -19.625 -3.029 1 91.5 270 GLY B N 1
ATOM 4419 C CA . GLY B 1 270 ? 13.938 -20.156 -1.735 1 91.5 270 GLY B CA 1
ATOM 4420 C C . GLY B 1 270 ? 12.758 -20.547 -0.865 1 91.5 270 GLY B C 1
ATOM 4421 O O . GLY B 1 270 ? 12.891 -21.422 -0.002 1 91.5 270 GLY B O 1
ATOM 4422 N N . GLN B 1 271 ? 11.688 -19.922 -1.09 1 85.81 271 GLN B N 1
ATOM 4423 C CA . GLN B 1 271 ? 10.539 -20.172 -0.231 1 85.81 271 GLN B CA 1
ATOM 4424 C C . GLN B 1 271 ? 10.016 -21.594 -0.407 1 85.81 271 GLN B C 1
ATOM 4426 O O . GLN B 1 271 ? 9.562 -22.219 0.554 1 85.81 271 GLN B O 1
ATOM 4431 N N . ARG B 1 272 ? 10.094 -22.047 -1.554 1 79 272 ARG B N 1
ATOM 4432 C CA . ARG B 1 272 ? 9.609 -23.391 -1.858 1 79 272 ARG B CA 1
ATOM 4433 C C . ARG B 1 272 ? 10.391 -24.438 -1.071 1 79 272 ARG B C 1
ATOM 4435 O O . ARG B 1 272 ? 9.859 -25.516 -0.772 1 79 272 ARG B O 1
ATOM 4442 N N . SER B 1 273 ? 11.602 -24.141 -0.649 1 82.56 273 SER B N 1
ATOM 4443 C CA . SER B 1 273 ? 12.469 -25.078 0.072 1 82.56 273 SER B CA 1
ATOM 4444 C C . SER B 1 273 ? 12.992 -24.453 1.36 1 82.56 273 SER B C 1
ATOM 4446 O O . SER B 1 273 ? 14.117 -24.75 1.783 1 82.56 273 SER B O 1
ATOM 4448 N N . ALA B 1 274 ? 12.219 -23.625 1.916 1 82.62 274 ALA B N 1
ATOM 4449 C CA . ALA B 1 274 ? 12.68 -22.828 3.049 1 82.62 274 ALA B CA 1
ATOM 4450 C C . ALA B 1 274 ? 12.953 -23.703 4.266 1 82.62 274 ALA B C 1
ATOM 4452 O O . ALA B 1 274 ? 13.797 -23.375 5.098 1 82.62 274 ALA B O 1
ATOM 4453 N N . THR B 1 275 ? 12.352 -24.781 4.355 1 81.81 275 THR B N 1
ATOM 4454 C CA . THR B 1 275 ? 12.508 -25.641 5.52 1 81.81 275 THR B CA 1
ATOM 4455 C C . THR B 1 275 ? 13.711 -26.562 5.344 1 81.81 275 THR B C 1
ATOM 4457 O O . THR B 1 275 ? 14.367 -26.922 6.324 1 81.81 275 THR B O 1
ATOM 4460 N N . THR B 1 276 ? 14.055 -26.922 4.125 1 87.62 276 THR B N 1
ATOM 4461 C CA . THR B 1 276 ? 15.133 -27.875 3.867 1 87.62 276 THR B CA 1
ATOM 4462 C C . THR B 1 276 ? 16.422 -27.141 3.521 1 87.62 276 THR B C 1
ATOM 4464 O O . THR B 1 276 ? 17.5 -27.516 3.986 1 87.62 276 THR B O 1
ATOM 4467 N N . TYR B 1 277 ? 16.25 -26.109 2.707 1 92.94 277 TYR B N 1
ATOM 4468 C CA . TYR B 1 277 ? 17.391 -25.312 2.273 1 92.94 277 TYR B CA 1
ATOM 4469 C C . TYR B 1 277 ? 17.172 -23.828 2.564 1 92.94 277 TYR B C 1
ATOM 4471 O O . TYR B 1 277 ? 17.062 -23.031 1.643 1 92.94 277 TYR B O 1
ATOM 4479 N N . PRO B 1 278 ? 17.312 -23.422 3.846 1 92.31 278 PRO B N 1
ATOM 4480 C CA . PRO B 1 278 ? 16.859 -22.094 4.277 1 92.31 278 PRO B CA 1
ATOM 4481 C C . PRO B 1 278 ? 17.781 -20.984 3.777 1 92.31 278 PRO B C 1
ATOM 4483 O O . PRO B 1 278 ? 17.359 -19.812 3.723 1 92.31 278 PRO B O 1
ATOM 4486 N N . TRP B 1 279 ? 19.031 -21.266 3.318 1 95.88 279 TRP B N 1
ATOM 4487 C CA . TRP B 1 279 ? 19.969 -20.219 2.943 1 95.88 279 TRP B CA 1
ATOM 4488 C C . TRP B 1 279 ? 19.531 -19.516 1.657 1 95.88 279 TRP B C 1
ATOM 4490 O O . TRP B 1 279 ? 19.828 -18.344 1.448 1 95.88 279 TRP B O 1
ATOM 4500 N N . ILE B 1 280 ? 18.797 -20.203 0.833 1 94.69 280 ILE B N 1
ATOM 4501 C CA . ILE B 1 280 ? 18.344 -19.641 -0.439 1 94.69 280 ILE B CA 1
ATOM 4502 C C . ILE B 1 280 ? 17.312 -18.562 -0.19 1 94.69 280 ILE B C 1
ATOM 4504 O O . ILE B 1 280 ? 17.234 -17.578 -0.938 1 94.69 280 ILE B O 1
ATOM 4508 N N . PHE B 1 281 ? 16.594 -18.75 0.883 1 92.94 281 PHE B N 1
ATOM 4509 C CA . PHE B 1 281 ? 15.539 -17.812 1.243 1 92.94 281 PHE B CA 1
ATOM 4510 C C . PHE B 1 281 ? 16.078 -16.734 2.178 1 92.94 281 PHE B C 1
ATOM 4512 O O . PHE B 1 281 ? 15.781 -15.555 1.991 1 92.94 281 PHE B O 1
ATOM 4519 N N . LEU B 1 282 ? 16.828 -17.047 3.123 1 93.94 282 LEU B N 1
ATOM 4520 C CA . LEU B 1 282 ? 17.172 -16.203 4.258 1 93.94 282 LEU B CA 1
ATOM 4521 C C . LEU B 1 282 ? 18.078 -15.055 3.816 1 93.94 282 LEU B C 1
ATOM 4523 O O . LEU B 1 282 ? 17.875 -13.914 4.238 1 93.94 282 LEU B O 1
ATOM 4527 N N . PHE B 1 283 ? 18.953 -15.289 2.961 1 96.62 283 PHE B N 1
ATOM 4528 C CA . PHE B 1 283 ? 19.938 -14.258 2.619 1 96.62 283 PHE B CA 1
ATOM 4529 C C . PHE B 1 283 ? 19.297 -13.164 1.772 1 96.62 283 PHE B C 1
ATOM 4531 O O . PHE B 1 283 ? 19.406 -11.984 2.09 1 96.62 283 PHE B O 1
ATOM 4538 N N . PRO B 1 284 ? 18.578 -13.555 0.686 1 96.81 284 PRO B N 1
ATOM 4539 C CA . PRO B 1 284 ? 17.922 -12.477 -0.05 1 96.81 284 PRO B CA 1
ATOM 4540 C C . PRO B 1 284 ? 16.875 -11.75 0.786 1 96.81 284 PRO B C 1
ATOM 4542 O O . PRO B 1 284 ? 16.719 -10.531 0.663 1 96.81 284 PRO B O 1
ATOM 4545 N N . ALA B 1 285 ? 16.188 -12.453 1.619 1 94.5 285 ALA B N 1
ATOM 4546 C CA . ALA B 1 285 ? 15.195 -11.836 2.494 1 94.5 285 ALA B CA 1
ATOM 4547 C C . ALA B 1 285 ? 15.859 -10.859 3.469 1 94.5 285 ALA B C 1
ATOM 4549 O O . ALA B 1 285 ? 15.344 -9.766 3.705 1 94.5 285 ALA B O 1
ATOM 4550 N N . ALA B 1 286 ? 16.938 -11.258 3.996 1 95.06 286 ALA B N 1
ATOM 4551 C CA . ALA B 1 286 ? 17.672 -10.414 4.941 1 95.06 286 ALA B CA 1
ATOM 4552 C C . ALA B 1 286 ? 18.172 -9.141 4.273 1 95.06 286 ALA B C 1
ATOM 4554 O O . ALA B 1 286 ? 18.062 -8.047 4.844 1 95.06 286 ALA B O 1
ATOM 4555 N N . VAL B 1 287 ? 18.688 -9.297 3.105 1 97.25 287 VAL B N 1
ATOM 4556 C CA . VAL B 1 287 ? 19.188 -8.141 2.373 1 97.25 287 VAL B CA 1
ATOM 4557 C C . VAL B 1 287 ? 18.031 -7.195 2.053 1 97.25 287 VAL B C 1
ATOM 4559 O O . VAL B 1 287 ? 18.172 -5.973 2.154 1 97.25 287 VAL B O 1
ATOM 4562 N N . LEU B 1 288 ? 16.922 -7.75 1.676 1 96.75 288 LEU B N 1
ATOM 4563 C CA . LEU B 1 288 ? 15.742 -6.945 1.379 1 96.75 288 LEU B CA 1
ATOM 4564 C C . LEU B 1 288 ? 15.305 -6.148 2.602 1 96.75 288 LEU B C 1
ATOM 4566 O O . LEU B 1 288 ? 15.086 -4.938 2.514 1 96.75 288 LEU B O 1
ATOM 4570 N N . VAL B 1 289 ? 15.195 -6.793 3.717 1 94.06 289 VAL B N 1
ATOM 4571 C CA . VAL B 1 289 ? 14.734 -6.156 4.949 1 94.06 289 VAL B CA 1
ATOM 4572 C C . VAL B 1 289 ? 15.727 -5.066 5.363 1 94.06 289 VAL B C 1
ATOM 4574 O O . VAL B 1 289 ? 15.32 -3.965 5.742 1 94.06 289 VAL B O 1
ATOM 4577 N N . LEU B 1 290 ? 16.984 -5.375 5.285 1 95.38 290 LEU B N 1
ATOM 4578 C CA . LEU B 1 290 ? 18.016 -4.398 5.629 1 95.38 290 LEU B CA 1
ATOM 4579 C C . LEU B 1 290 ? 17.922 -3.178 4.719 1 95.38 290 LEU B C 1
ATOM 4581 O O . LEU B 1 290 ? 18.047 -2.043 5.184 1 95.38 290 LEU B O 1
ATOM 4585 N N . MET B 1 291 ? 17.766 -3.463 3.502 1 96.06 291 MET B N 1
ATOM 4586 C CA . MET B 1 291 ? 17.641 -2.383 2.527 1 96.06 291 MET B CA 1
ATOM 4587 C C . MET B 1 291 ? 16.438 -1.493 2.857 1 96.06 291 MET B C 1
ATOM 4589 O O . MET B 1 291 ? 16.562 -0.267 2.869 1 96.06 291 MET B O 1
ATOM 4593 N N . LEU B 1 292 ? 15.344 -2.064 3.146 1 94.25 292 LEU B N 1
ATOM 4594 C CA . LEU B 1 292 ? 14.125 -1.322 3.451 1 94.25 292 LEU B CA 1
ATOM 4595 C C . LEU B 1 292 ? 14.281 -0.543 4.754 1 94.25 292 LEU B C 1
ATOM 4597 O O . LEU B 1 292 ? 13.797 0.585 4.867 1 94.25 292 LEU B O 1
ATOM 4601 N N . LEU B 1 293 ? 14.938 -1.114 5.684 1 92.56 293 LEU B N 1
ATOM 4602 C CA . LEU B 1 293 ? 15.211 -0.435 6.945 1 92.56 293 LEU B CA 1
ATOM 4603 C C . LEU B 1 293 ? 16.047 0.813 6.723 1 92.56 293 LEU B C 1
ATOM 4605 O O . LEU B 1 293 ? 15.758 1.877 7.273 1 92.56 293 LEU B O 1
ATOM 4609 N N . CYS B 1 294 ? 17.031 0.64 5.961 1 94.81 294 CYS B N 1
ATOM 4610 C CA . CYS B 1 294 ? 17.938 1.748 5.699 1 94.81 294 CYS B CA 1
ATOM 4611 C C . CYS B 1 294 ? 17.234 2.885 4.977 1 94.81 294 CYS B C 1
ATOM 4613 O O . CYS B 1 294 ? 17.391 4.051 5.34 1 94.81 294 CYS B O 1
ATOM 4615 N N . VAL B 1 295 ? 16.453 2.547 4.004 1 93.75 295 VAL B N 1
ATOM 4616 C CA . VAL B 1 295 ? 15.734 3.557 3.24 1 93.75 295 VAL B CA 1
ATOM 4617 C C . VAL B 1 295 ? 14.727 4.266 4.145 1 93.75 295 VAL B C 1
ATOM 4619 O O . VAL B 1 295 ? 14.586 5.488 4.086 1 93.75 295 VAL B O 1
ATOM 4622 N N . ASN B 1 296 ? 14.109 3.555 4.988 1 89.44 296 ASN B N 1
ATOM 4623 C CA . ASN B 1 296 ? 13.109 4.129 5.883 1 89.44 296 ASN B CA 1
ATOM 4624 C C . ASN B 1 296 ? 13.75 5.062 6.91 1 89.44 296 ASN B C 1
ATOM 4626 O O . ASN B 1 296 ? 13.219 6.141 7.184 1 89.44 296 ASN B O 1
ATOM 4630 N N . PHE B 1 297 ? 14.836 4.656 7.461 1 90.5 297 PHE B N 1
ATOM 4631 C CA . PHE B 1 297 ? 15.539 5.496 8.422 1 90.5 297 PHE B CA 1
ATOM 4632 C C . PHE B 1 297 ? 16.016 6.781 7.766 1 90.5 297 PHE B C 1
ATOM 4634 O O . PHE B 1 297 ? 15.922 7.863 8.352 1 90.5 297 PHE B O 1
ATOM 4641 N N . MET B 1 298 ? 16.484 6.562 6.625 1 91.38 298 MET B N 1
ATOM 4642 C CA . MET B 1 298 ? 16.938 7.73 5.883 1 91.38 298 MET B CA 1
ATOM 4643 C C . MET B 1 298 ? 15.789 8.68 5.578 1 91.38 298 MET B C 1
ATOM 4645 O O . MET B 1 298 ? 15.922 9.891 5.727 1 91.38 298 MET B O 1
ATOM 4649 N N . GLY B 1 299 ? 14.719 8.148 5.129 1 89.38 299 GLY B N 1
ATOM 4650 C CA . GLY B 1 299 ? 13.539 8.945 4.828 1 89.38 299 GLY B CA 1
ATOM 4651 C C . GLY B 1 299 ? 13.008 9.695 6.035 1 89.38 299 GLY B C 1
ATOM 4652 O O . GLY B 1 299 ? 12.672 10.883 5.938 1 89.38 299 GLY B O 1
ATOM 4653 N N . ASP B 1 300 ? 12.938 9.094 7.129 1 85.75 300 ASP B N 1
ATOM 4654 C CA . ASP B 1 300 ? 12.5 9.727 8.367 1 85.75 300 ASP B CA 1
ATOM 4655 C C . ASP B 1 300 ? 13.453 10.844 8.781 1 85.75 300 ASP B C 1
ATOM 4657 O O . ASP B 1 300 ? 13.016 11.922 9.195 1 85.75 300 ASP B O 1
ATOM 4661 N N . GLY B 1 301 ? 14.68 10.547 8.703 1 88.94 301 GLY B N 1
ATOM 4662 C CA . GLY B 1 301 ? 15.672 11.555 9.023 1 88.94 301 GLY B CA 1
ATOM 4663 C C . GLY B 1 301 ? 15.586 12.781 8.133 1 88.94 301 GLY B C 1
ATOM 4664 O O . GLY B 1 301 ? 15.727 13.914 8.609 1 88.94 301 GLY B O 1
ATOM 4665 N N . LEU B 1 302 ? 15.375 12.539 6.918 1 89.12 302 LEU B N 1
ATOM 4666 C CA . LEU B 1 302 ? 15.25 13.641 5.969 1 89.12 302 LEU B CA 1
ATOM 4667 C C . LEU B 1 302 ? 14.008 14.477 6.266 1 89.12 302 LEU B C 1
ATOM 4669 O O . LEU B 1 302 ? 14.047 15.711 6.188 1 89.12 302 LEU B O 1
ATOM 4673 N N . ARG B 1 303 ? 13.016 13.789 6.559 1 85.62 303 ARG B N 1
ATOM 4674 C CA . ARG B 1 303 ? 11.781 14.469 6.918 1 85.62 303 ARG B CA 1
ATOM 4675 C C . ARG B 1 303 ? 11.984 15.375 8.125 1 85.62 303 ARG B C 1
ATOM 4677 O O . ARG B 1 303 ? 11.562 16.531 8.125 1 85.62 303 ARG B O 1
ATOM 4684 N N . ASP B 1 304 ? 12.648 14.93 9.086 1 85.62 304 ASP B N 1
ATOM 4685 C CA . ASP B 1 304 ? 12.922 15.695 10.297 1 85.62 304 ASP B CA 1
ATOM 4686 C C . ASP B 1 304 ? 13.836 16.875 10.016 1 85.62 304 ASP B C 1
ATOM 4688 O O . ASP B 1 304 ? 13.672 17.953 10.602 1 85.62 304 ASP B O 1
ATOM 4692 N N . ALA B 1 305 ? 14.734 16.625 9.203 1 87.19 305 ALA B N 1
ATOM 4693 C CA . ALA B 1 305 ? 15.711 17.672 8.891 1 87.19 305 ALA B CA 1
ATOM 4694 C C . ALA B 1 305 ? 15.062 18.812 8.117 1 87.19 305 ALA B C 1
ATOM 4696 O O . ALA B 1 305 ? 15.461 19.969 8.25 1 87.19 305 ALA B O 1
ATOM 4697 N N . ILE B 1 306 ? 14.109 18.469 7.34 1 84.38 306 ILE B N 1
ATOM 4698 C CA . ILE B 1 306 ? 13.469 19.453 6.473 1 84.38 306 ILE B CA 1
ATOM 4699 C C . ILE B 1 306 ? 12.352 20.156 7.238 1 84.38 306 ILE B C 1
ATOM 4701 O O . ILE B 1 306 ? 12.086 21.344 7.004 1 84.38 306 ILE B O 1
ATOM 4705 N N . ASP B 1 307 ? 11.695 19.375 8.172 1 71.5 307 ASP B N 1
ATOM 4706 C CA . ASP B 1 307 ? 10.633 19.953 8.984 1 71.5 307 ASP B CA 1
ATOM 4707 C C . ASP B 1 307 ? 11.203 20.844 10.094 1 71.5 307 ASP B C 1
ATOM 4709 O O . ASP B 1 307 ? 11.852 20.344 11.016 1 71.5 307 ASP B O 1
ATOM 4713 N N . PRO B 1 308 ? 11.055 22.109 10.047 1 63.56 308 PRO B N 1
ATOM 4714 C CA . PRO B 1 308 ? 11.617 23 11.047 1 63.56 308 PRO B CA 1
ATOM 4715 C C . PRO B 1 308 ? 10.992 22.812 12.43 1 63.56 308 PRO B C 1
ATOM 4717 O O . PRO B 1 308 ? 11.602 23.172 13.445 1 63.56 308 PRO B O 1
ATOM 4720 N N . SER B 1 309 ? 9.805 22.391 12.367 1 56.75 309 SER B N 1
ATOM 4721 C CA . SER B 1 309 ? 9.133 22.266 13.656 1 56.75 309 SER B CA 1
ATOM 4722 C C . SER B 1 309 ? 9.586 21 14.383 1 56.75 309 SER B C 1
ATOM 4724 O O . SER B 1 309 ? 9.258 20.797 15.555 1 56.75 309 SER B O 1
ATOM 4726 N N . SER B 1 310 ? 10.344 20.234 13.672 1 53.09 310 SER B N 1
ATOM 4727 C CA . SER B 1 310 ? 10.797 19 14.297 1 53.09 310 SER B CA 1
ATOM 4728 C C . SER B 1 310 ? 11.875 19.266 15.344 1 53.09 310 SER B C 1
ATOM 4730 O O . SER B 1 310 ? 12.766 20.078 15.125 1 53.09 310 SER B O 1
ATOM 4732 N N . LYS B 1 311 ? 11.484 19.297 16.578 1 49.94 311 LYS B N 1
ATOM 4733 C CA . LYS B 1 311 ? 12.328 19.562 17.75 1 49.94 311 LYS B CA 1
ATOM 4734 C C . LYS B 1 311 ? 13.625 18.75 17.672 1 49.94 311 LYS B C 1
ATOM 4736 O O . LYS B 1 311 ? 14.305 18.594 18.688 1 49.94 311 LYS B O 1
ATOM 4741 N N . SER B 1 312 ? 13.953 18.203 16.703 1 45.53 312 SER B N 1
ATOM 4742 C CA . SER B 1 312 ? 15.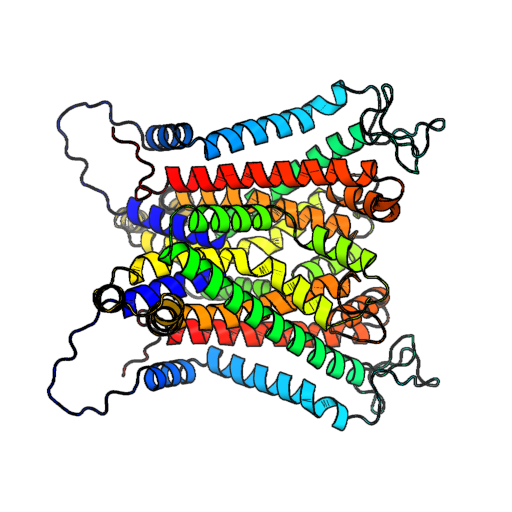211 17.453 16.812 1 45.53 312 SER B CA 1
ATOM 4743 C C . SER B 1 312 ? 16.375 18.391 17.094 1 45.53 312 SER B C 1
ATOM 4745 O O . SER B 1 312 ? 17.547 17.984 16.969 1 45.53 312 SER B O 1
ATOM 4747 N N . GLY B 1 313 ? 16.078 19.75 17.141 1 38.5 313 GLY B N 1
ATOM 4748 C CA . GLY B 1 313 ? 17.203 20.641 17.422 1 38.5 313 GLY B CA 1
ATOM 4749 C C . GLY B 1 313 ? 17.875 20.344 18.75 1 38.5 313 GLY B C 1
ATOM 4750 O O . GLY B 1 313 ? 17.234 20.359 19.797 1 38.5 313 GLY B O 1
ATOM 4751 N N . GLY B 1 314 ? 18.672 19.547 18.766 1 36.47 314 GLY B N 1
ATOM 4752 C CA . GLY B 1 314 ? 19.594 19.688 19.891 1 36.47 314 GLY B CA 1
ATOM 4753 C C . GLY B 1 314 ? 19.859 21.125 20.281 1 36.47 314 GLY B C 1
ATOM 4754 O O . GLY B 1 314 ? 19.625 22.031 19.484 1 36.47 314 GLY B O 1
ATOM 4755 N N . LYS B 1 315 ? 19.688 21.562 21.625 1 36.09 315 LYS B N 1
ATOM 4756 C CA . LYS B 1 315 ? 20.219 22.812 22.172 1 36.09 315 LYS B CA 1
ATOM 4757 C C . LYS B 1 315 ? 21.438 23.281 21.375 1 36.09 315 LYS B C 1
ATOM 4759 O O . LYS B 1 315 ? 22.438 22.578 21.297 1 36.09 315 LYS B O 1
ATOM 4764 N N . ALA B 1 316 ? 21.203 24.156 20.406 1 33.56 316 ALA B N 1
ATOM 4765 C CA . ALA B 1 316 ? 22.391 24.953 20.125 1 33.56 316 ALA B CA 1
ATOM 4766 C C . ALA B 1 316 ? 22.797 25.797 21.328 1 33.56 316 ALA B C 1
ATOM 4768 O O . ALA B 1 316 ? 21.938 26.312 22.047 1 33.56 316 ALA B O 1
#

Nearest PDB structures (foldseek):
  8j5q-assembly1_C  TM=9.210E-01  e=8.975E-21  Mycobacterium tuberculosis H37Rv
  8xfc-assembly1_C  TM=8.794E-01  e=1.443E-12  Mycobacterium tuberculosis H37Rv
  8y5f-assembly1_C  TM=7.181E-01  e=1.432E-01  Escherichia coli
  8ja7-assembly1_A  TM=5.719E-01  e=6.771E-01  Mycobacterium tuberculosis H37Rv
  8j5q-assembly1_C  TM=9.208E-01  e=9.202E-21  Mycobacterium tuberculosis H37Rv

InterPro domains:
  IPR000515 ABC transporter type 1, transmembrane domain MetI-like [PF00528] (127-309)
  IPR000515 ABC transporter type 1, transmembrane domain MetI-like [PS50928] (111-299)
  IPR000515 ABC transporter type 1, transmembrane domain MetI-like [cd06261] (110-292)
  IPR025966 Oligopeptide transport permease C-like, N-terminal domain [PF12911] (33-84)
  IPR035906 MetI-like superfamily [G3DSA:1.10.3720.10] (97-307)
  IPR035906 MetI-like superfamily [SSF161098] (104-292)
  IPR050366 Binding-protein-dependent transport system permease [PTHR43386] (26-311)

Sequence (632 aa):
MAADILVAAADAAEADQTGMPDDGSRETRRLSRRQIILRRFARNRSAVAGLVGLLLIVAFAAFGNLLTPWGYSEVDSGHFLQPPSAEHWFGTTQGGRDVFAMVVEGTRKSMIIGLCVALLQTGIAAIVGSSAAYFGGWWEKAALWATDMLLVIPSFLIIAILSQRFGAQRGSITLFIVLLAGFGWMLTARVVRSLTLSVKNLDYVTAARFMSVPSPVIIARHIIPNIASLLIVDATVNVAYAVISETTLSYFGFGVQSPNTSLGTLIAEGQRSATTYPWIFLFPAAVLVLMLLCVNFMGDGLRDAIDPSSKSGGKAMAADILVAAADAAEADQTGMPDDGSRETRRLSRRQIILRRFARNRSAVAGLVGLLLIVAFAAFGNLLTPWGYSEVDSGHFLQPPSAEHWFGTTQGGRDVFAMVVEGTRKSMIIGLCVALLQTGIAAIVGSSAAYFGGWWEKAALWATDMLLVIPSFLIIAILSQRFGAQRGSITLFIVLLAGFGWMLTARVVRSLTLSVKNLDYVTAARFMSVPSPVIIARHIIPNIASLLIVDATVNVAYAVISETTLSYFGFGVQSPNTSLGTLIAEGQRSATTYPWIFLFPAAVLVLMLLCVNFMGDGLRDAIDPSSKSGGKA

Solvent-accessible surface area (backbone atoms only — not comparable to full-atom values): 31702 Å² total; per-residue (Å²): 100,59,35,55,49,41,47,50,22,48,54,30,33,57,54,65,64,62,66,70,77,80,76,81,78,84,81,63,84,70,64,50,69,65,51,49,29,50,51,45,26,67,66,32,62,60,17,43,50,10,46,52,48,42,50,49,51,50,47,39,32,70,48,39,61,78,77,40,96,55,48,51,85,42,64,40,89,85,43,56,58,33,67,60,39,94,89,30,73,39,6,28,33,87,78,10,24,37,38,48,34,34,41,24,48,3,45,36,44,40,48,50,44,8,49,52,21,13,49,48,12,44,50,49,9,50,51,52,9,36,48,24,44,70,71,31,72,70,56,24,51,52,50,51,49,51,39,52,54,57,69,39,42,64,56,66,60,55,46,46,53,51,42,60,70,43,45,86,59,51,46,39,64,66,57,51,33,52,55,55,24,71,71,63,19,48,61,54,12,53,53,36,19,58,54,32,57,66,49,59,73,33,66,71,50,47,52,40,54,73,69,65,51,54,66,72,54,46,42,63,67,53,48,46,63,59,41,38,67,27,49,53,39,43,30,41,41,32,24,46,52,32,32,49,52,47,28,53,34,10,38,72,66,54,40,59,31,79,93,52,58,24,38,20,37,39,30,40,62,10,56,81,37,38,87,83,46,40,52,49,20,49,51,32,47,48,52,50,37,51,50,32,42,14,38,49,31,28,28,52,26,48,43,45,29,63,21,77,82,43,71,77,63,64,88,124,100,61,33,54,49,42,47,51,22,48,53,29,33,55,55,64,64,63,67,70,76,81,78,80,77,85,82,63,83,70,64,51,70,64,51,48,30,51,52,44,27,66,67,32,62,60,18,43,50,9,48,52,48,42,52,50,50,49,46,38,31,72,49,39,60,76,76,42,95,54,50,50,85,43,64,41,90,85,43,58,60,33,68,60,39,94,90,30,72,41,6,29,33,86,75,10,24,36,37,48,32,35,40,25,48,3,45,36,42,40,48,52,44,8,49,51,22,12,50,47,12,44,49,51,10,50,52,53,10,35,49,24,44,70,72,31,72,70,54,23,50,51,50,51,49,52,40,53,54,56,68,40,43,64,56,66,59,55,45,46,52,51,43,59,69,43,44,86,60,52,46,40,64,66,58,50,32,52,57,55,26,72,69,64,18,48,62,55,13,52,53,36,19,57,52,33,57,67,49,59,72,32,68,71,51,46,51,40,54,75,69,65,52,55,67,72,54,48,42,63,68,54,49,46,63,57,43,36,67,29,51,52,39,45,29,41,42,31,24,47,52,32,32,49,52,48,28,53,34,10,39,73,66,54,41,60,32,79,91,53,59,23,38,19,38,40,29,42,62,10,54,81,36,38,87,81,46,38,52,48,20,49,52,33,47,48,52,50,39,51,50,33,42,14,39,49,30,28,26,53,25,48,44,45,29,62,22,77,80,43,70,77,63,64,87,124

pLDDT: mean 85.9, std 16.67, range [33.28, 98.12]

Secondary structure (DSSP, 8-state):
-HHHHHHHHHHHHHHHHS--------------HHHHHHHHHHH-HHHHHHHHHHHHHHHHHHHGGGG-S--TT-B-TT-TTPPS-SSSTT-B-TT-BBHHHHHHHHHHHHHHHHHHHHHHHHHHHHHHHHHHHHH-HHHHHHHHHHHHHHHHS-HHHHHHHHHHHTGGGTT-HHHHHHHHHTTSSHHHHHHHHHHHHHHTTSHHHHHHHHTT--HHHHIIIIIHHHTHHHHHHHHHHHHHHHHHHHHHHHHTTSSS-TTS--HHHHHHHHHTTTTT-THHHHHHHHHHHHHHHHHHHHHHHHHHHH-TT-------/-HHHHHHHHHHHHHHHHS--------------HHHHHHHHHHH-HHHHHHHHHHHHHHHHHHHGGGG-S--TT-B-TT-TTPPS-SSSTT-B-TT-BBHHHHHHHHHHHHHHHHHHHHHHHHHHHHHHHHHHHHH-HHHHHHHHHHHHHHHHS-HHHHHHHHHHHTGGGTT-HHHHHHHHHTTSSHHHHHHHHHHHHHHTTSHHHHHHHHTT--HHHHIIIIIHHHTHHHHHHHHHHHHHHHHHHHHHHHHTTSSS-TTS--HHHHHHHHHTTTTT-THHHHHHHHHHHHHHHHHHHHHHHHHHHH-TT-------